Protein AF-A0A949Y742-F1 (afdb_monomer_lite)

Sequence (530 aa):
MAAKIVAFALAAVAVLLVIGFPLPTEPRQAFLSPGDSVVSEVVGSGTCEVSYDGFIWYATGPGSFAPLVIRTSRCSNGSRLASLLQPPIPAWARPHGPTHTLFVATSFQEIPSRAGMHRIAALAHAHGIPVTWMTGQPSTFDITGDLYAEYHRQFGDDLQTRPTNHNPFAIASPTPTHFALLAARTFDWFRPVVAIEGSGYARDISADMADGYRAFWGIAWNSHGLDNDYDEGTPWGAYCADKRSYRRPAPDRSCDLVGLEWTARDLTRSAISEHEEFYSTDPDDLQVAGFDAASGAAYVRALVDAYAAAGESSPVVMISQQEADQMERAPLWSSIPTSTALLDALYSQARTDGLHVVTLAQAAGAARAFADRPAAVAFPYIWSFAVPEAWAPWSYRGPYPATIDYHDAAAGMTFIAGRTTPVRVFPYARAARSSEFLTLPRLQRSEMPALTGASFAGGTLTLRFDSPVAVHYGVALWSDPAKVRWSSSRALITYAGRAGAVAAFDLPRGRSVLELRCTGCLGAALPLAL

Secondary structure (DSSP, 8-state):
-HHHHHHHHHHHHHHHTTS-----SSPPPPSSPTT-EEEEEEESSS-EEEESSSSSEEEE-SEEEEEEEESEEEE-TT-EEE--SSPPPPGGGS--S---PEEEEEEEESS--HHHHHHHHHHHHHTTPPEEEEES-TTHHHHHHHHHHHHHHHH--EEEE-SEE--TT-TT-PEE--HHHHHHHH-TT----EEE--TTS---HHHHHHTT--EEEEE-TT-SSBTTB--TTSPSS-EEEETTEEEEE-TT---SSEEEESS-B-HHHHHHHS--TTSBS-HHHHHHTT--HHHHHHHHHHHHHHHHHHHTTS--EEEEEEEHHHHHS--TT--HHHHHHHHHHHHHHHHHTT-EE--HHHHHHHHTTTTTS-EEEEE-PPP---S-TTT-TTT-SSPPPPEEEEE-SSEEEEEETT-SS-SEEEEGGG-SS--TT-PPPPPPTTTSPEEEEEEEETTEEEEEEEESS-EEEEEEE-S-TTT-EEE-SSSEEEEETTTEEEEEEEEPSEEEEEEEEEES--SSEEEP--

Structure (mmCIF, N/CA/C/O backbone):
data_AF-A0A949Y742-F1
#
_entry.id   AF-A0A949Y742-F1
#
loop_
_atom_site.group_PDB
_atom_site.id
_atom_site.type_symbol
_atom_site.label_atom_id
_atom_site.label_alt_id
_atom_site.label_comp_id
_atom_site.label_asym_id
_atom_site.label_entity_id
_atom_site.label_seq_id
_atom_site.pdbx_PDB_ins_code
_atom_site.Cartn_x
_atom_site.Cartn_y
_atom_site.Cartn_z
_atom_site.occupancy
_atom_site.B_iso_or_equiv
_atom_site.auth_seq_id
_atom_site.auth_comp_id
_atom_site.auth_asym_id
_atom_site.auth_atom_id
_atom_site.pdbx_PDB_model_num
ATOM 1 N N . MET A 1 1 ? 17.145 37.788 -23.226 1.00 47.97 1 MET A N 1
ATOM 2 C CA . MET A 1 1 ? 16.804 36.356 -23.397 1.00 47.97 1 MET A CA 1
ATOM 3 C C . MET A 1 1 ? 16.299 35.751 -22.088 1.00 47.97 1 MET A C 1
ATOM 5 O O . MET A 1 1 ? 15.167 35.297 -22.078 1.00 47.97 1 MET A O 1
ATOM 9 N N . ALA A 1 2 ? 17.034 35.875 -20.974 1.00 37.38 2 ALA A N 1
ATOM 10 C CA . ALA A 1 2 ? 16.621 35.386 -19.647 1.00 37.38 2 ALA A CA 1
ATOM 11 C C . ALA A 1 2 ? 15.222 35.856 -19.182 1.00 37.38 2 ALA A C 1
ATOM 13 O O . ALA A 1 2 ? 14.406 35.037 -18.781 1.00 37.38 2 ALA A O 1
ATOM 14 N N . ALA A 1 3 ? 14.880 37.141 -19.344 1.00 36.56 3 ALA A N 1
ATOM 15 C CA . ALA A 1 3 ? 13.556 37.654 -18.959 1.00 36.56 3 ALA A CA 1
ATOM 16 C C . ALA A 1 3 ? 12.387 37.068 -19.782 1.00 36.56 3 ALA A C 1
ATOM 18 O O . ALA A 1 3 ? 11.275 36.953 -19.278 1.00 36.56 3 ALA A O 1
ATOM 19 N N . LYS A 1 4 ? 12.632 36.660 -21.038 1.00 38.84 4 LYS A N 1
ATOM 20 C CA . LYS A 1 4 ? 11.610 36.016 -21.881 1.00 38.84 4 LYS A CA 1
ATOM 21 C C . LYS A 1 4 ? 11.412 34.543 -21.511 1.00 38.84 4 LYS A C 1
ATOM 23 O O . LYS A 1 4 ? 10.294 34.063 -21.614 1.00 38.84 4 LYS A O 1
ATOM 28 N N . ILE A 1 5 ? 12.464 33.867 -21.042 1.00 50.34 5 ILE A N 1
ATOM 29 C CA . ILE A 1 5 ? 12.404 32.480 -20.553 1.00 50.34 5 ILE A CA 1
ATOM 30 C C . ILE A 1 5 ? 11.633 32.420 -19.226 1.00 50.34 5 ILE A C 1
ATOM 32 O O . ILE A 1 5 ? 10.744 31.591 -19.081 1.00 50.34 5 ILE A O 1
ATOM 36 N N . VAL A 1 6 ? 11.884 33.360 -18.306 1.00 51.34 6 VAL A N 1
ATOM 37 C CA . VAL A 1 6 ? 11.143 33.456 -17.033 1.00 51.34 6 VAL A CA 1
ATOM 38 C C . VAL A 1 6 ? 9.660 33.771 -17.265 1.00 51.34 6 VAL A C 1
ATOM 40 O O . VAL A 1 6 ? 8.801 33.159 -16.641 1.00 51.34 6 VAL A O 1
ATOM 43 N N . ALA A 1 7 ? 9.338 34.667 -18.205 1.00 43.72 7 ALA A N 1
ATOM 44 C CA . ALA A 1 7 ? 7.949 34.975 -18.546 1.00 43.72 7 ALA A CA 1
ATOM 45 C C . ALA A 1 7 ? 7.215 33.791 -19.206 1.00 43.72 7 ALA A C 1
ATOM 47 O O . ALA A 1 7 ? 6.036 33.590 -18.934 1.00 43.72 7 ALA A O 1
ATOM 48 N N . PHE A 1 8 ? 7.899 32.990 -20.033 1.00 41.53 8 PHE A N 1
ATOM 49 C CA . PHE A 1 8 ? 7.313 31.788 -20.638 1.00 41.53 8 PHE A CA 1
ATOM 50 C C . PHE A 1 8 ? 7.106 30.666 -19.613 1.00 41.53 8 PHE A C 1
ATOM 52 O O . PHE A 1 8 ? 6.065 30.019 -19.634 1.00 41.53 8 PHE A O 1
ATOM 59 N N . ALA A 1 9 ? 8.047 30.480 -18.682 1.00 40.81 9 ALA A N 1
ATOM 60 C CA . ALA A 1 9 ? 7.908 29.520 -17.589 1.00 40.81 9 ALA A CA 1
ATOM 61 C C . ALA A 1 9 ? 6.753 29.900 -16.645 1.00 40.81 9 ALA A C 1
ATOM 63 O O . ALA A 1 9 ? 5.917 29.061 -16.329 1.00 40.81 9 ALA A O 1
ATOM 64 N N . LEU A 1 10 ? 6.633 31.180 -16.270 1.00 39.91 10 LEU A N 1
ATOM 65 C CA . LEU A 1 10 ? 5.519 31.667 -15.447 1.00 39.91 10 LEU A CA 1
ATOM 66 C C . LEU A 1 10 ? 4.168 31.578 -16.171 1.00 39.91 10 LEU A C 1
ATOM 68 O O . LEU A 1 10 ? 3.164 31.262 -15.540 1.00 39.91 10 LEU A O 1
ATOM 72 N N . ALA A 1 11 ? 4.130 31.813 -17.486 1.00 38.75 11 ALA A N 1
ATOM 73 C CA . ALA A 1 11 ? 2.915 31.651 -18.282 1.00 38.75 11 ALA A CA 1
ATOM 74 C C . ALA A 1 11 ? 2.517 30.174 -18.452 1.00 38.75 11 ALA A C 1
ATOM 76 O O . ALA A 1 11 ? 1.332 29.868 -18.390 1.00 38.75 11 ALA A O 1
ATOM 77 N N . ALA A 1 12 ? 3.474 29.254 -18.607 1.00 41.09 12 ALA A N 1
ATOM 78 C CA . ALA A 1 12 ? 3.202 27.816 -18.664 1.00 41.09 12 ALA A CA 1
ATOM 79 C C . ALA A 1 12 ? 2.657 27.286 -17.326 1.00 41.09 12 ALA A C 1
ATOM 81 O O . ALA A 1 12 ? 1.665 26.562 -17.315 1.00 41.09 12 ALA A O 1
ATOM 82 N N . VAL A 1 13 ? 3.227 27.733 -16.200 1.00 44.34 13 VAL A N 1
ATOM 83 C CA . VAL A 1 13 ? 2.722 27.420 -14.851 1.00 44.34 13 VAL A CA 1
ATOM 84 C C . VAL A 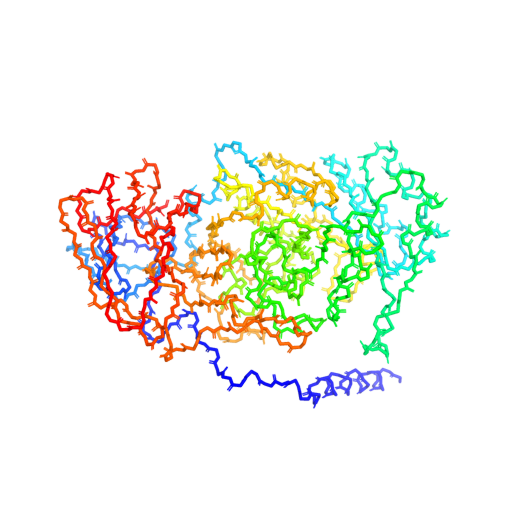1 13 ? 1.327 28.021 -14.624 1.00 44.34 13 VAL A C 1
ATOM 86 O O . VAL A 1 13 ? 0.450 27.359 -14.080 1.00 44.34 13 VAL A O 1
ATOM 89 N N . ALA A 1 14 ? 1.073 29.246 -15.097 1.00 40.94 14 ALA A N 1
ATOM 90 C CA . ALA A 1 14 ? -0.244 29.877 -14.989 1.00 40.94 14 ALA A CA 1
ATOM 91 C C . ALA A 1 14 ? -1.310 29.223 -15.888 1.00 40.94 14 ALA A C 1
ATOM 93 O O . ALA A 1 14 ? -2.474 29.176 -15.505 1.00 40.94 14 ALA A O 1
ATOM 94 N N . VAL A 1 15 ? -0.942 28.703 -17.064 1.00 40.81 15 VAL A N 1
ATOM 95 C CA . VAL A 1 15 ? -1.870 27.991 -17.962 1.00 40.81 15 VAL A CA 1
ATOM 96 C C . VAL A 1 15 ? -2.190 26.588 -17.435 1.00 40.81 15 VAL A C 1
ATOM 98 O O . VAL A 1 15 ? -3.345 26.175 -17.519 1.00 40.81 15 VAL A O 1
ATOM 101 N N . LEU A 1 16 ? -1.231 25.903 -16.800 1.00 43.00 16 LEU A N 1
ATOM 102 C CA . LEU A 1 16 ? -1.479 24.647 -16.076 1.00 43.00 16 LEU A CA 1
ATOM 103 C C . LEU A 1 16 ? -2.453 24.822 -14.896 1.00 43.00 16 LEU A C 1
ATOM 105 O O . LEU A 1 16 ? -3.214 23.911 -14.597 1.00 43.00 16 LEU A O 1
ATOM 109 N N . LEU A 1 17 ? -2.505 26.010 -14.283 1.00 42.47 17 LEU A N 1
ATOM 110 C CA . LEU A 1 17 ? -3.456 26.340 -13.211 1.00 42.47 17 LEU A CA 1
ATOM 111 C C . LEU A 1 17 ? -4.878 26.694 -13.702 1.00 42.47 17 LEU A C 1
ATOM 113 O O . LEU A 1 17 ? -5.794 26.757 -12.884 1.00 42.47 17 LEU A O 1
ATOM 117 N N . VAL A 1 18 ? -5.085 26.959 -15.001 1.00 39.28 18 VAL A N 1
ATOM 118 C CA . VAL A 1 18 ? -6.375 27.437 -15.560 1.00 39.28 18 VAL A CA 1
ATOM 119 C C . VAL A 1 18 ? -7.153 26.346 -16.306 1.00 39.28 18 VAL A C 1
ATOM 121 O O . VAL A 1 18 ? -8.355 26.502 -16.536 1.00 39.28 18 VAL A O 1
ATOM 124 N N . ILE A 1 19 ? -6.526 25.216 -16.644 1.00 45.50 19 ILE A N 1
ATOM 125 C CA . ILE A 1 19 ? -7.270 24.024 -17.066 1.00 45.50 19 ILE A CA 1
ATOM 126 C C . ILE A 1 19 ? -8.063 23.579 -15.840 1.00 45.50 19 ILE A C 1
ATOM 128 O O . ILE A 1 19 ? -7.495 23.089 -14.871 1.00 45.50 19 ILE A O 1
ATOM 132 N N . GLY A 1 20 ? -9.370 23.850 -15.849 1.00 44.53 20 GLY A N 1
ATOM 133 C CA . GLY A 1 20 ? -10.276 23.497 -14.767 1.00 44.53 20 GLY A CA 1
ATOM 134 C C . GLY A 1 20 ? -10.325 21.986 -14.621 1.00 44.53 20 GLY A C 1
ATOM 135 O O . GLY A 1 20 ? -11.189 21.340 -15.209 1.00 44.53 20 GLY A O 1
ATOM 136 N N . PHE A 1 21 ? -9.392 21.431 -13.850 1.00 51.06 21 PHE A N 1
ATOM 137 C CA . PHE A 1 21 ? -9.507 20.081 -13.339 1.00 51.06 21 PHE A CA 1
ATOM 138 C C . PHE A 1 21 ? -10.880 19.987 -12.675 1.00 51.06 21 PHE A C 1
ATOM 140 O O . PHE A 1 21 ? -11.257 20.917 -11.947 1.00 51.06 21 PHE A O 1
ATOM 147 N N . PRO A 1 22 ? -11.672 18.942 -12.967 1.00 51.16 22 PRO A N 1
ATOM 148 C CA . PRO A 1 22 ? -12.955 18.767 -12.318 1.00 51.16 22 PRO A CA 1
ATOM 149 C C . PRO A 1 22 ? -12.697 18.753 -10.814 1.00 51.16 22 PRO A C 1
ATOM 151 O O . PRO A 1 22 ? -12.120 17.806 -10.283 1.00 51.16 22 PRO A O 1
ATOM 154 N N . LEU A 1 23 ? -13.066 19.844 -10.138 1.00 52.75 23 LEU A N 1
ATOM 155 C CA . LEU A 1 23 ? -12.968 19.902 -8.691 1.00 52.75 23 LEU A CA 1
ATOM 156 C C . LEU A 1 23 ? -13.792 18.727 -8.164 1.00 52.75 23 LEU A C 1
ATOM 158 O O . LEU A 1 23 ? -14.931 18.556 -8.623 1.00 52.75 23 LEU A O 1
ATOM 162 N N . PRO A 1 24 ? -13.243 17.907 -7.251 1.00 56.56 24 PRO A N 1
ATOM 163 C CA . PRO A 1 24 ? -14.010 16.832 -6.654 1.00 56.56 24 PRO A CA 1
ATOM 164 C C . PRO A 1 24 ? -15.320 17.427 -6.142 1.00 56.56 24 PRO A C 1
ATOM 166 O O . PRO A 1 24 ? -15.333 18.429 -5.426 1.00 56.56 24 PRO A O 1
ATOM 169 N N . THR A 1 25 ? -16.439 16.849 -6.578 1.00 53.47 25 THR A N 1
ATOM 170 C CA . THR A 1 25 ? -17.774 17.421 -6.357 1.00 53.47 25 THR A CA 1
ATOM 171 C C . THR A 1 25 ? -18.152 17.493 -4.879 1.00 53.47 25 THR A C 1
ATOM 173 O O . THR A 1 25 ? -19.134 18.147 -4.537 1.00 53.47 25 THR A O 1
ATOM 176 N N . GLU A 1 26 ? -17.378 16.851 -3.998 1.00 61.78 26 GLU A N 1
ATOM 177 C CA . GLU A 1 26 ? -17.538 16.932 -2.553 1.00 61.78 26 GLU A CA 1
ATOM 178 C C . GLU A 1 26 ? -16.200 17.179 -1.835 1.00 61.78 26 GLU A C 1
ATOM 180 O O . GLU A 1 26 ? -15.187 16.560 -2.178 1.00 61.78 26 GLU A O 1
ATOM 185 N N . PRO A 1 27 ? -16.186 18.051 -0.806 1.00 68.19 27 PRO A N 1
ATOM 186 C CA . PRO A 1 27 ? -15.012 18.255 0.026 1.00 68.19 27 PRO A CA 1
ATOM 187 C C . PRO A 1 27 ? -14.640 16.950 0.729 1.00 68.19 27 PRO A C 1
ATOM 189 O O . PRO A 1 27 ? -15.479 16.277 1.338 1.00 68.19 27 PRO A O 1
ATOM 192 N N . ARG A 1 28 ? -13.359 16.591 0.656 1.00 72.12 28 ARG A N 1
ATOM 193 C CA . ARG A 1 28 ? -12.853 15.389 1.309 1.00 72.12 28 ARG A CA 1
ATOM 194 C C . ARG A 1 28 ? -12.996 15.495 2.818 1.00 72.12 28 ARG A C 1
ATOM 196 O O . ARG A 1 28 ? -12.802 16.551 3.420 1.00 72.12 28 ARG A O 1
ATOM 203 N N . GLN A 1 29 ? -13.362 14.377 3.436 1.00 73.94 29 GLN A N 1
ATOM 204 C CA . GLN A 1 29 ? -13.381 14.301 4.882 1.00 73.94 29 GLN A CA 1
ATOM 205 C C . GLN A 1 29 ? -11.937 14.277 5.376 1.00 73.94 29 GLN A C 1
ATOM 207 O O . GLN A 1 29 ? -11.192 13.361 5.043 1.00 73.94 29 GLN A O 1
ATOM 212 N N . ALA A 1 30 ? -11.568 15.267 6.188 1.00 78.56 30 ALA A N 1
ATOM 213 C CA . ALA A 1 30 ? -10.261 15.293 6.823 1.00 78.56 30 ALA A CA 1
ATOM 214 C C . ALA A 1 30 ? -10.021 13.994 7.609 1.00 78.56 30 ALA A C 1
ATOM 216 O O . ALA A 1 30 ? -10.894 13.534 8.359 1.00 78.56 30 ALA A O 1
ATOM 217 N N . PHE A 1 31 ? -8.821 13.428 7.461 1.00 81.50 31 PHE A N 1
ATOM 218 C CA . PHE A 1 31 ? -8.416 12.220 8.181 1.00 81.50 31 PHE A CA 1
ATOM 219 C C . PHE A 1 31 ? -8.577 12.395 9.692 1.00 81.50 31 PHE A C 1
ATOM 221 O O . PHE A 1 31 ? -9.139 11.525 10.362 1.00 81.50 31 PHE A O 1
ATOM 228 N N . LEU A 1 32 ? -8.189 13.560 10.218 1.00 83.50 32 LEU A N 1
ATOM 229 C CA . LEU A 1 32 ? -8.452 13.993 11.589 1.00 83.50 32 LEU A CA 1
ATOM 230 C C . LEU A 1 32 ? -9.631 14.969 11.612 1.00 83.50 32 LEU A C 1
ATOM 232 O O . LEU A 1 32 ? -9.673 15.941 10.864 1.00 83.50 32 LEU A O 1
ATOM 236 N N . SER A 1 33 ? -10.607 14.705 12.477 1.00 85.31 33 SER A N 1
ATOM 237 C CA . SER A 1 33 ? -11.745 15.603 12.674 1.00 85.31 33 SER A CA 1
ATOM 238 C C . SER A 1 33 ? -11.413 16.695 13.697 1.00 85.31 33 SER A C 1
ATOM 240 O O . SER A 1 33 ? -10.607 16.458 14.599 1.00 85.31 33 SER A O 1
ATOM 242 N N . PRO A 1 34 ? -12.076 17.866 13.644 1.00 85.00 34 PRO A N 1
ATOM 243 C CA . PRO A 1 34 ? -11.988 18.850 14.718 1.00 85.00 34 PRO A CA 1
ATOM 244 C C . PRO A 1 34 ? -12.286 18.217 16.087 1.00 85.00 34 PRO A C 1
ATOM 246 O O . PRO A 1 34 ? -13.297 17.532 16.248 1.00 85.00 34 PRO A O 1
ATOM 249 N N . GLY A 1 35 ? -11.403 18.449 17.062 1.00 86.38 35 GLY A N 1
ATOM 250 C CA . GLY A 1 35 ? -11.495 17.888 18.417 1.00 86.38 35 GLY A CA 1
ATOM 251 C C . GLY A 1 35 ? -10.782 16.546 18.616 1.00 86.38 35 GLY A C 1
ATOM 252 O O . GLY A 1 35 ? -10.672 16.085 19.751 1.00 86.38 35 GLY A O 1
ATOM 253 N N . ASP A 1 36 ? -10.263 15.934 17.554 1.00 90.94 36 ASP A N 1
ATOM 254 C CA . ASP A 1 36 ? -9.405 14.763 17.683 1.00 90.94 36 ASP A CA 1
ATOM 255 C C . ASP A 1 36 ? -8.065 15.146 18.332 1.00 90.94 36 ASP A C 1
ATOM 257 O O . ASP A 1 36 ? -7.472 16.176 18.012 1.00 90.94 36 ASP A O 1
ATOM 261 N N . SER A 1 37 ? -7.581 14.307 19.248 1.00 92.38 37 SER A N 1
ATOM 262 C CA . SER A 1 37 ? -6.270 14.464 19.885 1.00 92.38 37 SER A CA 1
ATOM 263 C C . SER A 1 37 ? -5.368 13.300 19.506 1.00 92.38 37 SER A C 1
ATOM 265 O O . SER A 1 37 ? -5.791 12.148 19.600 1.00 92.38 37 SER A O 1
ATOM 267 N N . VAL A 1 38 ? -4.126 13.591 19.113 1.00 93.19 38 VAL A N 1
ATOM 268 C CA . VAL A 1 38 ? -3.107 12.562 18.877 1.00 93.19 38 VAL A CA 1
ATOM 269 C C . VAL A 1 38 ? -2.192 12.462 20.091 1.00 93.19 38 VAL A C 1
ATOM 271 O O . VAL A 1 38 ? -1.514 13.428 20.447 1.00 93.19 38 VAL A O 1
ATOM 274 N N . VAL A 1 39 ? -2.176 11.292 20.725 1.00 94.38 39 VAL A N 1
ATOM 275 C CA . VAL A 1 39 ? -1.376 11.005 21.925 1.00 94.38 39 VAL A CA 1
ATOM 276 C C . VAL A 1 39 ? -0.378 9.891 21.644 1.00 94.38 39 VAL A C 1
ATOM 278 O O . VAL A 1 39 ? -0.650 9.003 20.842 1.00 94.38 39 VAL A O 1
ATOM 281 N N . SER A 1 40 ? 0.775 9.937 22.303 1.00 94.94 40 SER A N 1
ATOM 282 C CA . SER A 1 40 ? 1.867 8.974 22.100 1.00 94.94 40 SER A CA 1
ATOM 283 C C . SER A 1 40 ? 2.712 8.757 23.360 1.00 94.94 40 SER A C 1
ATOM 285 O O . SER A 1 40 ? 3.826 8.241 23.288 1.00 94.94 40 SER A O 1
ATOM 287 N N . GLU A 1 41 ? 2.239 9.228 24.514 1.00 96.44 41 GLU A N 1
ATOM 288 C CA . GLU A 1 41 ? 2.920 9.063 25.794 1.00 96.44 41 GLU A CA 1
ATOM 289 C C . GLU A 1 41 ? 1.928 9.100 26.963 1.00 96.44 41 GLU A C 1
ATOM 291 O O . GLU A 1 41 ? 0.997 9.912 26.979 1.00 96.44 41 GLU A O 1
ATOM 296 N N . VAL A 1 42 ? 2.154 8.238 27.960 1.00 97.06 42 VAL A N 1
ATOM 297 C CA . VAL A 1 42 ? 1.583 8.368 29.304 1.00 97.06 42 VAL A CA 1
ATOM 298 C C . VAL A 1 42 ? 2.661 8.918 30.238 1.00 97.06 42 VAL A C 1
ATOM 300 O O . VAL A 1 42 ? 3.613 8.221 30.593 1.00 97.06 42 VAL A O 1
ATOM 303 N N . VAL A 1 43 ? 2.485 10.165 30.673 1.00 97.00 43 VAL A N 1
ATOM 304 C CA . VAL A 1 43 ? 3.339 10.826 31.666 1.00 97.00 43 VAL A CA 1
ATOM 305 C C . VAL A 1 43 ? 2.811 10.497 33.060 1.00 97.00 43 VAL A C 1
ATOM 307 O O . VAL A 1 43 ? 1.696 10.894 33.399 1.00 97.00 43 VAL A O 1
ATOM 310 N N . GLY A 1 44 ? 3.610 9.801 33.871 1.00 95.94 44 GLY A N 1
ATOM 311 C CA . GLY A 1 44 ? 3.252 9.349 35.222 1.00 95.94 44 GLY A CA 1
ATOM 312 C C . GLY A 1 44 ? 3.608 7.877 35.447 1.00 95.94 44 GLY A C 1
ATOM 313 O O . GLY A 1 44 ? 4.303 7.276 34.635 1.00 95.94 44 GLY A O 1
ATOM 314 N N . SER A 1 45 ? 3.152 7.291 36.557 1.00 95.12 45 SER A N 1
ATOM 315 C CA . SER A 1 45 ? 3.386 5.873 36.896 1.00 95.12 45 SER A CA 1
ATOM 316 C C . SER A 1 45 ? 2.155 4.976 36.727 1.00 95.12 45 SER A C 1
ATOM 318 O O . SER A 1 45 ? 2.256 3.761 36.886 1.00 95.12 45 SER A O 1
ATOM 320 N N . GLY A 1 46 ? 0.990 5.555 36.431 1.00 95.25 46 GLY A N 1
ATOM 321 C CA . GLY A 1 46 ? -0.262 4.830 36.257 1.00 95.25 46 GLY A CA 1
ATOM 322 C C . GLY A 1 46 ? -0.576 4.507 34.798 1.00 95.25 46 GLY A C 1
ATOM 323 O O . GLY A 1 46 ? 0.090 4.954 33.869 1.00 95.25 46 GLY A O 1
ATOM 324 N N . THR A 1 47 ? -1.628 3.720 34.602 1.00 95.38 47 THR A N 1
ATOM 325 C CA . THR A 1 47 ? -2.189 3.403 33.286 1.00 95.38 47 THR A CA 1
ATOM 326 C C . THR A 1 47 ? -3.227 4.439 32.863 1.00 95.38 47 THR A C 1
ATOM 328 O O . THR A 1 47 ? -3.887 5.061 33.704 1.00 95.38 47 THR A O 1
ATOM 331 N N . CYS A 1 48 ? -3.419 4.569 31.554 1.00 96.88 48 CYS A N 1
ATOM 332 C CA . CYS A 1 48 ? -4.575 5.234 30.969 1.00 96.88 48 CYS A CA 1
ATOM 333 C C . CYS A 1 48 ? -5.378 4.239 30.126 1.00 96.88 48 CYS A C 1
ATOM 335 O O . CYS A 1 48 ? -4.823 3.317 29.535 1.00 96.88 48 CYS A O 1
ATOM 337 N N . GLU A 1 49 ? -6.686 4.439 30.057 1.00 96.62 49 GLU A N 1
ATOM 338 C CA . GLU A 1 49 ? -7.553 3.853 29.044 1.00 96.62 49 GLU A CA 1
ATOM 339 C C . GLU A 1 49 ? -7.919 4.949 28.048 1.00 96.62 49 GLU A C 1
ATOM 341 O O . GLU A 1 49 ? -8.271 6.063 28.448 1.00 96.62 49 GLU A O 1
ATOM 346 N N . VAL A 1 50 ? -7.846 4.649 26.757 1.00 96.50 50 VAL A N 1
ATOM 347 C CA . VAL A 1 50 ? -8.158 5.601 25.690 1.00 96.50 50 VAL A CA 1
ATOM 348 C C . VAL A 1 50 ? -9.212 5.050 24.748 1.00 96.50 50 VAL A C 1
ATOM 350 O O . VAL A 1 50 ? -9.264 3.848 24.495 1.00 96.50 50 VAL A O 1
ATOM 353 N N . SER A 1 51 ? -10.052 5.935 24.221 1.00 96.12 51 SER A N 1
ATOM 354 C CA . SER A 1 51 ? -11.054 5.578 23.224 1.00 96.12 51 SER A CA 1
ATOM 355 C C . SER A 1 51 ? -11.330 6.737 22.273 1.00 96.12 51 SER A C 1
ATOM 357 O O . SER A 1 51 ? -11.422 7.906 22.677 1.00 96.12 51 SER A O 1
ATOM 359 N N . TYR A 1 52 ? -11.487 6.410 20.993 1.00 95.50 52 TYR A N 1
ATOM 360 C CA . TYR A 1 52 ? -11.963 7.356 19.992 1.00 95.50 52 TYR A CA 1
ATOM 361 C C . TYR A 1 52 ? -13.491 7.437 19.948 1.00 95.50 52 TYR A C 1
ATOM 363 O O . TYR A 1 52 ? -14.060 8.524 19.910 1.00 95.50 52 TYR A O 1
ATOM 371 N N . ASP A 1 53 ? -14.159 6.287 19.944 1.00 92.56 53 ASP A N 1
ATOM 372 C CA . ASP A 1 53 ? -15.610 6.180 19.762 1.00 92.56 53 ASP A CA 1
ATOM 373 C C . ASP A 1 53 ? -16.397 6.157 21.084 1.00 92.56 53 ASP A C 1
ATOM 375 O O . ASP A 1 53 ? -17.618 6.288 21.074 1.00 92.56 53 ASP A O 1
ATOM 379 N N . GLY A 1 54 ? -15.710 6.035 22.224 1.00 94.56 54 GLY A N 1
ATOM 380 C CA . GLY A 1 54 ? -16.305 5.916 23.557 1.00 94.56 54 GLY A CA 1
ATOM 381 C C . GLY A 1 54 ? -16.812 4.508 23.891 1.00 94.56 54 GLY A C 1
ATOM 382 O O . GLY A 1 54 ? -17.270 4.274 25.013 1.00 94.56 54 GLY A O 1
ATOM 383 N N . PHE A 1 55 ? -16.713 3.562 22.956 1.00 93.31 55 PHE A N 1
ATOM 384 C CA . PHE A 1 55 ? -17.226 2.201 23.070 1.00 93.31 55 PHE A CA 1
ATOM 385 C C . PHE A 1 55 ? -16.106 1.168 23.206 1.00 93.31 55 PHE A C 1
ATOM 387 O O . PHE A 1 55 ? -16.181 0.308 24.082 1.00 93.31 55 PHE A O 1
ATOM 394 N N . ILE A 1 56 ? -15.071 1.259 22.370 1.00 93.94 56 ILE A N 1
ATOM 395 C CA . ILE A 1 56 ? -13.891 0.394 22.411 1.00 93.94 56 ILE A CA 1
ATOM 396 C C . ILE A 1 56 ? -12.756 1.138 23.092 1.00 93.94 56 ILE A C 1
ATOM 398 O O . ILE A 1 56 ? -12.377 2.234 22.677 1.00 93.94 56 ILE A O 1
ATOM 402 N N . TRP A 1 57 ? -12.228 0.537 24.152 1.00 95.69 57 TRP A N 1
ATOM 403 C CA . TRP A 1 57 ? -11.191 1.125 24.987 1.00 95.69 57 TRP A CA 1
ATOM 404 C C . TRP A 1 57 ? -9.895 0.337 24.844 1.00 95.69 57 TRP A C 1
ATOM 406 O O . TRP A 1 57 ? -9.918 -0.891 24.764 1.00 95.69 57 TRP A O 1
ATOM 416 N N . TYR A 1 58 ? -8.769 1.042 24.845 1.00 95.12 58 TYR A N 1
ATOM 417 C CA . TYR A 1 58 ? -7.430 0.463 24.810 1.00 95.12 58 TYR A CA 1
ATOM 418 C C . TYR A 1 58 ? -6.659 0.881 26.056 1.00 95.12 58 TYR A C 1
ATOM 420 O O . TYR A 1 58 ? -6.659 2.058 26.415 1.00 95.12 58 TYR A O 1
ATOM 428 N N . ALA A 1 59 ? -6.003 -0.073 26.713 1.00 94.12 59 ALA A N 1
ATOM 429 C CA . ALA A 1 59 ? -5.149 0.211 27.860 1.00 94.12 59 ALA A CA 1
ATOM 430 C C . ALA A 1 59 ? -3.727 0.575 27.400 1.00 94.12 59 ALA A C 1
ATOM 432 O O . ALA A 1 59 ? -3.108 -0.163 26.632 1.00 94.12 59 ALA A O 1
ATOM 433 N N . THR A 1 60 ? -3.196 1.684 27.915 1.00 94.06 60 THR A N 1
ATOM 434 C CA . THR A 1 60 ? -1.826 2.162 27.684 1.00 94.06 60 THR A CA 1
ATOM 435 C C . THR A 1 60 ? -1.100 2.328 29.019 1.00 94.06 60 THR A C 1
ATOM 437 O O . THR A 1 60 ? -1.617 2.970 29.940 1.00 94.06 60 THR A O 1
ATOM 440 N N . GLY A 1 61 ? 0.090 1.737 29.141 1.00 93.44 61 GLY A N 1
ATOM 441 C CA . GLY A 1 61 ? 0.945 1.870 30.325 1.00 93.44 61 GLY A CA 1
ATOM 442 C C . GLY A 1 61 ? 1.818 3.132 30.305 1.00 93.44 61 GLY A C 1
ATOM 443 O O . GLY A 1 61 ? 1.815 3.847 29.305 1.00 93.44 61 GLY A O 1
ATOM 444 N N . PRO A 1 62 ? 2.571 3.396 31.391 1.00 95.38 62 PRO A N 1
ATOM 445 C CA . PRO A 1 62 ? 3.579 4.454 31.442 1.00 95.38 62 PRO A CA 1
ATOM 446 C C . PRO A 1 62 ? 4.579 4.390 30.283 1.00 95.38 62 PRO A C 1
ATOM 448 O O . PRO A 1 62 ? 4.996 3.300 29.888 1.00 95.38 62 PRO A O 1
ATOM 451 N N . GLY A 1 63 ? 5.029 5.556 29.817 1.00 95.50 63 GLY A N 1
ATOM 452 C CA . GLY A 1 63 ? 6.045 5.676 28.771 1.00 95.50 63 GLY A CA 1
ATOM 453 C C . GLY A 1 63 ? 5.476 6.032 27.400 1.00 95.50 63 GLY A C 1
ATOM 454 O O . GLY A 1 63 ? 4.312 6.417 27.265 1.00 95.50 63 GLY A O 1
ATOM 455 N N . SER A 1 64 ? 6.335 5.956 26.385 1.00 94.50 64 SER A N 1
ATOM 456 C CA . SER A 1 64 ? 6.011 6.316 25.008 1.00 94.50 64 SER A CA 1
ATOM 457 C C . SER A 1 64 ? 5.452 5.132 24.220 1.00 94.50 64 SER A C 1
ATOM 459 O O . SER A 1 64 ? 5.790 3.976 24.469 1.00 94.50 64 SER A O 1
ATOM 461 N N . PHE A 1 65 ? 4.584 5.431 23.259 1.00 93.88 65 PHE A N 1
ATOM 462 C CA . PHE A 1 65 ? 3.948 4.448 22.387 1.00 93.88 65 PHE A CA 1
ATOM 463 C C . PHE A 1 65 ? 3.667 5.050 21.005 1.00 93.88 65 PHE A C 1
ATOM 465 O O . PHE A 1 65 ? 3.784 6.263 20.812 1.00 93.88 65 PHE A O 1
ATOM 472 N N . ALA A 1 66 ? 3.321 4.204 20.031 1.00 92.06 66 ALA A N 1
ATOM 473 C CA . ALA A 1 66 ? 2.965 4.665 18.692 1.00 92.06 66 ALA A CA 1
ATOM 474 C C . ALA A 1 66 ? 1.740 5.602 18.730 1.00 92.06 66 ALA A C 1
ATOM 476 O O . ALA A 1 66 ? 0.840 5.387 19.538 1.00 92.06 66 ALA A O 1
ATOM 477 N N . PRO A 1 67 ? 1.653 6.632 17.876 1.00 94.19 67 PRO A N 1
ATOM 478 C CA . PRO A 1 67 ? 0.597 7.634 17.996 1.00 94.19 67 PRO A CA 1
ATOM 479 C C . PRO A 1 67 ? -0.805 7.047 17.823 1.00 94.19 67 PRO A C 1
ATOM 481 O O . PRO A 1 67 ? -1.036 6.201 16.959 1.00 94.19 67 PRO A O 1
ATOM 484 N N . LEU A 1 68 ? -1.756 7.541 18.614 1.00 94.69 68 LEU A N 1
ATOM 485 C CA . LEU A 1 68 ? -3.165 7.148 18.571 1.00 94.69 68 LEU A CA 1
ATOM 486 C C . LEU A 1 68 ? -4.057 8.375 18.478 1.00 94.69 68 LEU A C 1
ATOM 488 O O . LEU A 1 68 ? -3.852 9.342 19.215 1.00 94.69 68 LEU A O 1
ATOM 492 N N . VAL A 1 69 ? -5.104 8.302 17.657 1.00 94.25 69 VAL A N 1
ATOM 493 C CA . VAL A 1 69 ? -6.197 9.278 17.720 1.00 94.25 69 VAL A CA 1
ATOM 494 C C . VAL A 1 69 ? -7.168 8.892 18.816 1.00 94.25 69 VAL A C 1
ATOM 496 O O . VAL A 1 69 ? -7.683 7.775 18.844 1.00 94.25 69 VAL A O 1
ATOM 499 N N . ILE A 1 70 ? -7.481 9.845 19.684 1.00 95.81 70 ILE A N 1
ATOM 500 C CA . ILE A 1 70 ? -8.419 9.660 20.784 1.00 95.81 70 ILE A CA 1
ATOM 501 C C . ILE A 1 70 ? -9.395 10.835 20.865 1.00 95.81 70 ILE A C 1
ATOM 503 O O . ILE A 1 70 ? -9.117 11.936 20.385 1.00 95.81 70 ILE A O 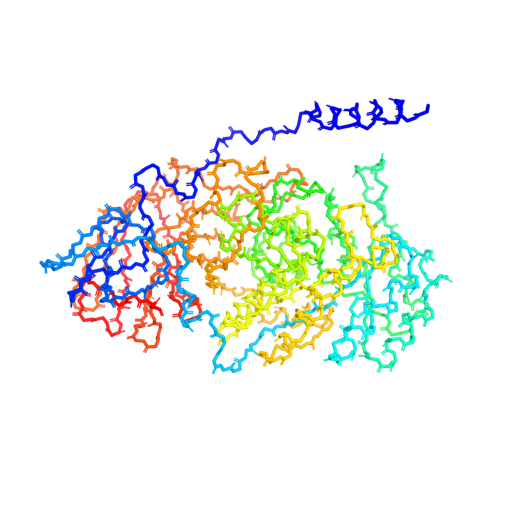1
ATOM 507 N N . ARG A 1 71 ? -10.534 10.601 21.519 1.00 96.00 71 ARG A N 1
ATOM 508 C CA . ARG A 1 71 ? -11.490 11.652 21.918 1.00 96.00 71 ARG A CA 1
ATOM 509 C C . ARG A 1 71 ? -11.796 11.634 23.404 1.00 96.00 71 ARG A C 1
ATOM 511 O O . ARG A 1 71 ? -12.215 12.638 23.968 1.00 96.00 71 ARG A O 1
ATOM 518 N N . THR A 1 72 ? -11.603 10.483 24.036 1.00 96.25 72 THR A N 1
ATOM 519 C CA . THR A 1 72 ? -11.867 10.276 25.453 1.00 96.25 72 THR A CA 1
ATOM 520 C C . THR A 1 72 ? -10.735 9.474 26.073 1.00 96.25 72 THR A C 1
ATOM 522 O O . THR A 1 72 ? -10.114 8.630 25.422 1.00 96.25 72 THR A O 1
ATOM 525 N N . SER A 1 73 ? -10.451 9.755 27.338 1.00 96.94 73 SER A N 1
ATOM 526 C CA . SER A 1 73 ? -9.440 9.043 28.106 1.00 96.94 73 SER A CA 1
ATOM 527 C C . SER A 1 73 ? -9.820 8.965 29.579 1.00 96.94 73 SER A C 1
ATOM 529 O O . SER A 1 73 ? -10.617 9.760 30.083 1.00 96.94 73 SER A O 1
ATOM 531 N N . ARG A 1 74 ? -9.253 7.977 30.270 1.00 97.44 74 ARG A N 1
ATOM 532 C CA . ARG A 1 74 ? -9.347 7.788 31.718 1.00 97.44 74 ARG A CA 1
ATOM 533 C C . ARG A 1 74 ? -7.966 7.426 32.226 1.00 97.44 74 ARG A C 1
ATOM 535 O O . ARG A 1 74 ? -7.466 6.358 31.904 1.00 97.44 74 ARG A O 1
ATOM 542 N N . CYS A 1 75 ? -7.343 8.305 32.994 1.00 97.56 75 CYS A N 1
ATOM 543 C CA . CYS A 1 75 ? -6.020 8.058 33.553 1.00 97.56 75 CYS A CA 1
ATOM 544 C C . CYS A 1 75 ? -6.105 7.898 35.067 1.00 97.56 75 CYS A C 1
ATOM 546 O O . CYS A 1 75 ? -6.885 8.583 35.731 1.00 97.56 75 CYS A O 1
ATOM 548 N N . SER A 1 76 ? -5.274 7.012 35.610 1.00 96.94 76 SER A N 1
ATOM 549 C CA . SER A 1 76 ? -5.052 6.916 37.053 1.00 96.94 76 SER A CA 1
ATOM 550 C C . SER A 1 76 ? -4.521 8.237 37.622 1.00 96.94 76 SER A C 1
ATOM 552 O O . SER A 1 76 ? -3.851 9.004 36.925 1.00 96.94 76 SER A O 1
ATOM 554 N N . ASN A 1 77 ? -4.782 8.497 38.908 1.00 96.25 77 ASN A N 1
ATOM 555 C CA . ASN A 1 77 ? -4.339 9.722 39.581 1.00 96.25 77 ASN A CA 1
ATOM 556 C C . ASN A 1 77 ? -2.832 9.968 39.386 1.00 96.25 77 ASN A C 1
ATOM 558 O O . ASN A 1 77 ? -2.014 9.075 39.599 1.00 96.25 77 ASN A O 1
ATOM 562 N N . GLY A 1 78 ? -2.476 11.191 38.984 1.00 95.25 78 GLY A N 1
ATOM 563 C CA . GLY A 1 78 ? -1.090 11.590 38.713 1.00 95.25 78 GLY A CA 1
ATOM 564 C C . GLY A 1 78 ? -0.555 11.185 37.336 1.00 95.25 78 GLY A C 1
ATOM 565 O O . GLY A 1 78 ? 0.594 11.497 37.036 1.00 95.25 78 GLY A O 1
ATOM 566 N N . SER A 1 79 ? -1.363 10.527 36.498 1.00 97.62 79 SER A N 1
ATOM 567 C CA . SER A 1 79 ? -1.009 10.202 35.112 1.00 97.62 79 SER A CA 1
ATOM 568 C C . SER A 1 79 ? -1.779 11.076 34.127 1.00 97.62 79 SER A C 1
ATOM 570 O O . SER A 1 79 ? -2.938 11.421 34.360 1.00 97.62 79 SER A O 1
ATOM 572 N N . ARG A 1 80 ? -1.141 11.438 33.015 1.00 97.44 80 ARG A N 1
ATOM 573 C CA . ARG A 1 80 ? -1.763 12.198 31.925 1.00 97.44 80 ARG A CA 1
ATOM 574 C C . ARG A 1 80 ? -1.225 11.749 30.577 1.00 97.44 80 ARG A C 1
ATOM 576 O O . ARG A 1 80 ? -0.108 11.251 30.487 1.00 97.44 80 ARG A O 1
ATOM 583 N N . LEU A 1 81 ? -2.002 11.991 29.531 1.00 97.19 81 LEU A N 1
ATOM 584 C CA . LEU A 1 81 ? -1.560 11.766 28.161 1.00 97.19 81 LEU A CA 1
ATOM 585 C C . LEU A 1 81 ? -0.784 12.975 27.635 1.00 97.19 81 LEU A C 1
ATOM 587 O O . LEU A 1 81 ? -1.091 14.121 27.980 1.00 97.19 81 LEU A O 1
ATOM 591 N N . ALA A 1 82 ? 0.205 12.706 26.792 1.00 96.25 82 ALA A N 1
ATOM 592 C CA . ALA A 1 82 ? 0.965 13.705 26.059 1.00 96.25 82 ALA A CA 1
ATOM 593 C C . ALA A 1 82 ? 1.189 13.261 24.604 1.00 96.25 82 ALA A C 1
ATOM 595 O O . ALA A 1 82 ? 0.939 12.112 24.231 1.00 96.25 82 ALA A O 1
ATOM 596 N N . SER A 1 83 ? 1.628 14.209 23.780 1.00 92.81 83 SER A N 1
ATOM 597 C CA . SER A 1 83 ? 2.034 13.982 22.396 1.00 92.81 83 SER A CA 1
ATOM 598 C C . SER A 1 83 ? 3.527 14.263 22.289 1.00 92.81 83 SER A C 1
ATOM 600 O O . SER A 1 83 ? 3.993 15.314 22.734 1.00 92.81 83 SER A O 1
ATOM 602 N N . LEU A 1 84 ? 4.271 13.315 21.734 1.00 91.44 84 LEU A N 1
ATOM 603 C CA . LEU A 1 84 ? 5.692 13.456 21.454 1.00 91.44 84 LEU A CA 1
ATOM 604 C C . LEU A 1 84 ? 5.861 13.961 20.034 1.00 91.44 84 LEU A C 1
ATOM 606 O O . LEU A 1 84 ? 5.175 13.501 19.130 1.00 91.44 84 LEU A O 1
ATOM 610 N N . LEU A 1 85 ? 6.833 14.847 19.821 1.00 86.19 85 LEU A N 1
ATOM 611 C CA . LEU A 1 85 ? 7.188 15.239 18.463 1.00 86.19 85 LEU A CA 1
ATOM 612 C C . LEU A 1 85 ? 7.661 14.011 17.676 1.00 86.19 85 LEU A C 1
ATOM 614 O O . LEU A 1 85 ? 7.159 13.775 16.595 1.00 86.19 85 LEU A O 1
ATOM 618 N N . GLN A 1 86 ? 8.553 13.203 18.255 1.00 88.19 86 GLN A N 1
ATOM 619 C CA . GLN A 1 86 ? 9.116 11.996 17.642 1.00 88.19 86 GLN A CA 1
ATOM 620 C C . GLN A 1 86 ? 8.728 10.754 18.457 1.00 88.19 86 GLN A C 1
ATOM 622 O O . GLN A 1 86 ? 9.487 10.320 19.326 1.00 88.19 86 GLN A O 1
ATOM 627 N N . PRO A 1 87 ? 7.523 10.208 18.246 1.00 91.06 87 PRO A N 1
ATOM 628 C CA . PRO A 1 87 ? 7.095 8.977 18.897 1.00 91.06 87 PRO A CA 1
ATOM 629 C C . PRO A 1 87 ? 7.973 7.798 18.441 1.00 91.06 87 PRO A C 1
ATOM 631 O O . PRO A 1 87 ? 8.519 7.822 17.333 1.00 91.06 87 PRO A O 1
ATOM 634 N N . PRO A 1 88 ? 8.103 6.742 19.257 1.00 91.44 88 PRO A N 1
ATOM 635 C CA . PRO A 1 88 ? 8.785 5.531 18.826 1.00 91.44 88 PRO A CA 1
ATOM 636 C C . PRO A 1 88 ? 8.024 4.852 17.678 1.00 91.44 88 PRO A C 1
ATOM 638 O O . PRO A 1 88 ? 6.792 4.804 17.675 1.00 91.44 88 PRO A O 1
ATOM 641 N N . ILE A 1 89 ? 8.767 4.268 16.732 1.00 91.12 89 ILE A N 1
ATOM 642 C CA . ILE A 1 89 ? 8.205 3.305 15.776 1.00 91.12 89 ILE A CA 1
ATOM 643 C C . ILE A 1 89 ? 7.810 2.051 16.571 1.00 91.12 89 ILE A C 1
ATOM 645 O O . ILE A 1 89 ? 8.662 1.525 17.299 1.00 91.12 89 ILE A O 1
ATOM 649 N N . PRO A 1 90 ? 6.563 1.565 16.453 1.00 92.88 90 PRO A N 1
ATOM 650 C CA . PRO A 1 90 ? 6.105 0.409 17.211 1.00 92.88 90 PRO A CA 1
ATOM 651 C C . PRO A 1 90 ? 6.910 -0.848 16.879 1.00 92.88 90 PRO A C 1
ATOM 653 O O . PRO A 1 90 ? 7.353 -1.049 15.745 1.00 92.88 90 PRO A O 1
ATOM 656 N N . ALA A 1 91 ? 7.053 -1.744 17.856 1.00 93.94 91 ALA A N 1
ATOM 657 C CA . ALA A 1 91 ? 7.844 -2.965 17.687 1.00 93.94 91 ALA A CA 1
ATOM 658 C C . ALA A 1 91 ? 7.251 -3.919 16.634 1.00 93.94 91 ALA A C 1
ATOM 660 O O . ALA A 1 91 ? 7.975 -4.711 16.028 1.00 93.94 91 ALA A O 1
ATOM 661 N N . TRP A 1 92 ? 5.939 -3.847 16.393 1.00 94.75 92 TRP A N 1
ATOM 662 C CA . TRP A 1 92 ? 5.282 -4.635 15.351 1.00 94.75 92 TRP A CA 1
ATOM 663 C C . TRP A 1 92 ? 5.656 -4.211 13.927 1.00 94.75 92 TRP A C 1
ATOM 665 O O . TRP A 1 92 ? 5.493 -5.015 13.016 1.00 94.75 92 TRP A O 1
ATOM 675 N N . ALA A 1 93 ? 6.153 -2.987 13.732 1.00 95.12 93 ALA A N 1
ATOM 676 C CA . ALA A 1 93 ? 6.510 -2.462 12.415 1.00 95.12 93 ALA A CA 1
ATOM 677 C C . ALA A 1 93 ? 7.960 -2.747 12.010 1.00 95.12 93 ALA A C 1
ATOM 679 O O . ALA A 1 93 ? 8.373 -2.388 10.915 1.00 95.12 93 ALA A O 1
ATOM 680 N N . ARG A 1 94 ? 8.738 -3.371 12.899 1.00 95.44 94 ARG A N 1
ATOM 681 C CA . ARG A 1 94 ? 10.076 -3.866 12.582 1.00 95.44 94 ARG A CA 1
ATOM 682 C C . ARG A 1 94 ? 9.979 -5.348 12.228 1.00 95.44 94 ARG A C 1
ATOM 684 O O . ARG A 1 94 ? 9.310 -6.082 12.968 1.00 95.44 94 ARG A O 1
ATOM 691 N N . PRO A 1 95 ? 10.630 -5.813 11.155 1.00 95.81 95 PRO A N 1
ATOM 692 C CA . PRO A 1 95 ? 10.702 -7.236 10.881 1.00 95.81 95 PRO A CA 1
ATOM 693 C C . PRO A 1 95 ? 11.480 -7.933 12.006 1.00 95.81 95 PRO A C 1
ATOM 695 O O . PRO A 1 95 ? 12.424 -7.394 12.584 1.00 95.81 95 PRO A O 1
ATOM 698 N N . HIS A 1 96 ? 11.037 -9.129 12.365 1.00 94.75 96 HIS A N 1
ATOM 699 C CA . HIS A 1 96 ? 11.606 -9.968 13.422 1.00 94.75 96 HIS A CA 1
ATOM 700 C C . HIS A 1 96 ? 11.703 -11.446 13.012 1.00 94.75 96 HIS A C 1
ATOM 702 O O . HIS A 1 96 ? 12.158 -12.278 13.800 1.00 94.75 96 HIS A O 1
ATOM 708 N N . GLY A 1 97 ? 11.284 -11.783 11.792 1.00 93.75 97 GLY A N 1
ATOM 709 C CA . GLY A 1 97 ? 11.343 -13.121 11.231 1.00 93.75 97 GLY A CA 1
ATOM 710 C C . GLY A 1 97 ? 11.324 -13.117 9.701 1.00 93.75 97 GLY A C 1
ATOM 711 O O . GLY A 1 97 ? 11.467 -12.068 9.075 1.00 93.75 97 GLY A O 1
ATOM 712 N N . PRO A 1 98 ? 11.181 -14.304 9.086 1.00 96.50 98 PRO A N 1
ATOM 713 C CA . PRO A 1 98 ? 11.074 -14.428 7.639 1.00 96.50 98 PRO A CA 1
ATOM 714 C C . PRO A 1 98 ? 9.871 -13.654 7.102 1.00 96.50 98 PRO A C 1
ATOM 716 O O . PRO A 1 98 ? 8.771 -13.752 7.645 1.00 96.50 98 PRO A O 1
ATOM 719 N N . THR A 1 99 ? 10.081 -12.943 6.000 1.00 97.81 99 THR A N 1
ATOM 720 C CA . THR A 1 99 ? 9.039 -12.194 5.303 1.00 97.81 99 THR A CA 1
ATOM 721 C C . THR A 1 99 ? 8.687 -12.857 3.975 1.00 97.81 99 THR A C 1
ATOM 723 O O . THR A 1 99 ? 9.552 -13.414 3.305 1.00 97.81 99 THR A O 1
ATOM 726 N N . HIS A 1 100 ? 7.415 -12.796 3.579 1.00 97.56 100 HIS A N 1
ATOM 727 C CA . HIS A 1 100 ? 6.945 -13.212 2.254 1.00 97.56 100 HIS A CA 1
ATOM 728 C C . HIS A 1 100 ? 6.896 -12.053 1.252 1.00 97.56 100 HIS A C 1
ATOM 730 O O . HIS A 1 100 ? 6.328 -12.199 0.168 1.00 97.56 100 HIS A O 1
ATOM 736 N N . THR A 1 101 ? 7.463 -10.900 1.608 1.00 98.56 101 THR A N 1
ATOM 737 C CA . THR A 1 101 ? 7.511 -9.734 0.730 1.00 98.56 101 THR A CA 1
ATOM 738 C C . THR A 1 101 ? 8.377 -10.006 -0.492 1.00 98.56 101 THR A C 1
ATOM 740 O O . THR A 1 101 ? 9.543 -10.392 -0.379 1.00 98.56 101 THR A O 1
ATOM 743 N N . LEU A 1 102 ? 7.800 -9.769 -1.668 1.00 98.81 102 LEU A N 1
ATOM 744 C CA . LEU A 1 102 ? 8.498 -9.770 -2.945 1.00 98.81 102 LEU A CA 1
ATOM 745 C C . LEU A 1 102 ? 9.032 -8.362 -3.209 1.00 98.81 102 LEU A C 1
ATOM 747 O O . LEU A 1 102 ? 8.250 -7.416 -3.251 1.00 98.81 102 LEU A O 1
ATOM 751 N N . PHE A 1 103 ? 10.341 -8.222 -3.394 1.00 98.81 103 PHE A N 1
ATOM 752 C CA . PHE A 1 103 ? 10.963 -6.955 -3.769 1.00 98.81 103 PHE A CA 1
ATOM 753 C C . PHE A 1 103 ? 11.252 -6.938 -5.268 1.00 98.81 103 PHE A C 1
ATOM 755 O O . PHE A 1 103 ? 11.911 -7.845 -5.779 1.00 98.81 103 PHE A O 1
ATOM 762 N N . VAL A 1 104 ? 10.792 -5.894 -5.953 1.00 98.81 104 VAL A N 1
ATOM 763 C CA . VAL A 1 104 ? 10.991 -5.702 -7.391 1.00 98.81 104 VAL A CA 1
ATOM 764 C C . VAL A 1 104 ? 11.722 -4.389 -7.625 1.00 98.81 104 VAL A C 1
ATOM 766 O O . VAL A 1 104 ? 11.228 -3.333 -7.240 1.00 98.81 104 VAL A O 1
ATOM 769 N N . ALA A 1 105 ? 12.869 -4.441 -8.301 1.00 98.62 105 ALA A N 1
ATOM 770 C CA . ALA A 1 105 ? 13.509 -3.256 -8.860 1.00 98.62 105 ALA A CA 1
ATOM 771 C C . ALA A 1 105 ? 13.123 -3.122 -10.336 1.00 98.62 105 ALA A C 1
ATOM 773 O O . ALA A 1 105 ? 13.300 -4.051 -11.130 1.00 98.62 105 ALA A O 1
ATOM 774 N N . THR A 1 106 ? 12.600 -1.963 -10.713 1.00 98.00 106 THR A N 1
ATOM 775 C CA . THR A 1 106 ? 12.224 -1.650 -12.091 1.00 98.00 106 THR A CA 1
ATOM 776 C C . THR A 1 106 ? 12.926 -0.385 -12.563 1.00 98.00 106 THR A C 1
ATOM 778 O O . THR A 1 106 ? 13.287 0.483 -11.767 1.00 98.00 106 THR A O 1
ATOM 781 N N . SER A 1 107 ? 13.132 -0.265 -13.872 1.00 97.25 107 SER A N 1
ATOM 782 C CA . SER A 1 107 ? 13.591 0.987 -14.463 1.00 97.25 107 SER A CA 1
ATOM 783 C C . SER A 1 107 ? 12.867 1.277 -15.760 1.00 97.25 107 SER A C 1
ATOM 785 O O . SER A 1 107 ? 12.865 0.449 -16.674 1.00 97.25 107 SER A O 1
ATOM 787 N N . PHE A 1 108 ? 12.260 2.460 -15.832 1.00 93.38 108 PHE A N 1
ATOM 788 C CA . PHE A 1 108 ? 11.550 2.923 -17.015 1.00 93.38 108 PHE A CA 1
ATOM 789 C C . PHE A 1 108 ? 12.493 3.680 -17.953 1.00 93.38 108 PHE A C 1
ATOM 791 O O . PHE A 1 108 ? 13.339 4.463 -17.523 1.00 93.38 108 PHE A O 1
ATOM 798 N N . GLN A 1 109 ? 12.373 3.387 -19.244 1.00 91.12 109 GLN A N 1
ATOM 799 C CA . GLN A 1 109 ? 13.118 4.017 -20.329 1.00 91.12 109 GLN A CA 1
ATOM 800 C C . GLN A 1 109 ? 12.178 4.959 -21.074 1.00 91.12 109 GLN A C 1
ATOM 802 O O . GLN A 1 109 ? 11.728 4.641 -22.179 1.00 91.12 109 GLN A O 1
ATOM 807 N N . GLU A 1 110 ? 11.853 6.095 -20.456 1.00 83.62 110 GLU A N 1
ATOM 808 C CA . GLU A 1 110 ? 11.109 7.144 -21.153 1.00 83.62 110 GLU A CA 1
ATOM 809 C C . GLU A 1 110 ? 11.979 7.736 -22.269 1.00 83.62 110 GLU A C 1
ATOM 811 O O . GLU A 1 110 ? 11.569 7.801 -23.432 1.00 83.62 110 GLU A O 1
ATOM 816 N N . ILE A 1 111 ? 13.229 8.062 -21.928 1.00 88.69 111 ILE A N 1
ATOM 817 C CA . ILE A 1 111 ? 14.274 8.431 -22.878 1.00 88.69 111 ILE A CA 1
ATOM 818 C C . ILE A 1 111 ? 15.386 7.368 -22.811 1.00 88.69 111 ILE A C 1
ATOM 820 O O . ILE A 1 111 ? 15.916 7.099 -21.731 1.00 88.69 111 ILE A O 1
ATOM 824 N N . PRO A 1 112 ? 15.782 6.747 -23.942 1.00 90.69 112 PRO A N 1
ATOM 825 C CA . PRO A 1 112 ? 16.848 5.748 -23.945 1.00 90.69 112 PRO A CA 1
ATOM 826 C C . PRO A 1 112 ? 18.153 6.313 -23.360 1.00 90.69 112 PRO A C 1
ATOM 828 O O . PRO A 1 112 ? 18.713 7.272 -23.894 1.00 90.69 112 PRO A O 1
ATOM 831 N N . SER A 1 113 ? 18.662 5.694 -22.291 1.00 95.12 113 SER A N 1
ATOM 832 C CA . SER A 1 113 ? 19.826 6.190 -21.543 1.00 95.12 113 SER A CA 1
ATOM 833 C C . SER A 1 113 ? 20.775 5.055 -21.159 1.00 95.12 113 SER A C 1
ATOM 835 O O . SER A 1 113 ? 20.586 4.355 -20.163 1.00 95.12 113 SER A O 1
ATOM 837 N N . ARG A 1 114 ? 21.854 4.874 -21.933 1.00 97.25 114 ARG A N 1
ATOM 838 C CA . ARG A 1 114 ? 22.867 3.840 -21.640 1.00 97.25 114 ARG A CA 1
ATOM 839 C C . ARG A 1 114 ? 23.579 4.102 -20.315 1.00 97.25 114 ARG A C 1
ATOM 841 O O . ARG A 1 114 ? 23.760 3.187 -19.518 1.00 97.25 114 ARG A O 1
ATOM 848 N N . ALA A 1 115 ? 23.999 5.345 -20.075 1.00 97.56 115 ALA A N 1
ATOM 849 C CA . ALA A 1 115 ? 24.750 5.696 -18.871 1.00 97.56 115 ALA A CA 1
ATOM 850 C C . ALA A 1 115 ? 23.891 5.559 -17.605 1.00 97.56 115 ALA A C 1
ATOM 852 O O . ALA A 1 115 ? 24.375 5.072 -16.582 1.00 97.56 115 ALA A O 1
ATOM 853 N N . GLY A 1 116 ? 22.614 5.931 -17.693 1.00 97.69 116 GLY A N 1
ATOM 854 C CA . GLY A 1 116 ? 21.641 5.712 -16.633 1.00 97.69 116 GLY A CA 1
ATOM 855 C C . GLY A 1 116 ? 21.392 4.242 -16.339 1.00 97.69 116 GLY A C 1
ATOM 856 O O . GLY A 1 116 ? 21.491 3.826 -15.184 1.00 97.69 116 GLY A O 1
ATOM 857 N N . MET A 1 117 ? 21.166 3.437 -17.385 1.00 98.25 117 MET A N 1
ATOM 858 C CA . MET A 1 117 ? 21.033 1.983 -17.255 1.00 98.25 117 MET A CA 1
ATOM 859 C C . MET A 1 117 ? 22.242 1.366 -16.551 1.00 98.25 117 MET A C 1
ATOM 861 O O . MET A 1 117 ? 22.068 0.591 -15.617 1.00 98.25 117 MET A O 1
ATOM 865 N N . HIS A 1 118 ? 23.468 1.731 -16.943 1.00 98.56 118 HIS A N 1
ATOM 866 C CA . HIS A 1 118 ? 24.679 1.244 -16.275 1.00 98.56 118 HIS A CA 1
ATOM 867 C C . HIS A 1 118 ? 24.715 1.589 -14.781 1.00 98.56 118 HIS A C 1
ATOM 869 O O . HIS A 1 118 ? 25.108 0.743 -13.983 1.00 98.56 118 HIS A O 1
ATOM 875 N N . ARG A 1 119 ? 24.299 2.798 -14.383 1.00 98.38 119 ARG A N 1
ATOM 876 C CA . ARG A 1 119 ? 24.279 3.201 -12.966 1.00 98.38 119 ARG A CA 1
ATOM 877 C C . ARG A 1 119 ? 23.253 2.412 -12.160 1.00 98.38 119 ARG A C 1
ATOM 879 O O . ARG A 1 119 ? 23.594 1.912 -11.093 1.00 98.38 119 ARG A O 1
ATOM 886 N N . ILE A 1 120 ? 22.029 2.284 -12.671 1.00 98.50 120 ILE A N 1
ATOM 887 C CA . ILE A 1 120 ? 20.960 1.536 -11.995 1.00 98.50 120 ILE A CA 1
ATOM 888 C C . ILE A 1 120 ? 21.341 0.057 -11.875 1.00 98.50 120 ILE A C 1
ATOM 890 O O . ILE A 1 120 ? 21.270 -0.497 -10.780 1.00 98.50 120 ILE A O 1
ATOM 894 N N . ALA A 1 121 ? 21.805 -0.552 -12.972 1.00 98.69 121 ALA A N 1
ATOM 895 C CA . ALA A 1 121 ? 22.271 -1.936 -13.004 1.00 98.69 121 ALA A CA 1
ATOM 896 C C . ALA A 1 121 ? 23.399 -2.163 -11.991 1.00 98.69 121 ALA A C 1
ATOM 898 O O . ALA A 1 121 ? 23.282 -3.018 -11.121 1.00 98.69 121 ALA A O 1
ATOM 899 N N . ALA A 1 122 ? 24.451 -1.336 -12.024 1.00 98.69 122 ALA A N 1
ATOM 900 C CA . ALA A 1 122 ? 25.575 -1.462 -11.100 1.00 98.69 122 ALA A CA 1
ATOM 901 C C . ALA A 1 122 ? 25.137 -1.412 -9.625 1.00 98.69 122 ALA A C 1
ATOM 903 O O . ALA A 1 122 ? 25.643 -2.193 -8.822 1.00 98.69 122 ALA A O 1
ATOM 904 N N . LEU A 1 123 ? 24.188 -0.536 -9.273 1.00 98.31 123 LEU A N 1
ATOM 905 C CA . LEU A 1 123 ? 23.639 -0.457 -7.917 1.00 98.31 123 LEU A CA 1
ATOM 906 C C . LEU A 1 123 ? 22.829 -1.705 -7.555 1.00 98.31 123 LEU A C 1
ATOM 908 O O . LEU A 1 123 ? 23.115 -2.348 -6.549 1.00 98.31 123 LEU A O 1
ATOM 912 N N . ALA A 1 124 ? 21.839 -2.075 -8.368 1.00 98.75 124 ALA A N 1
ATOM 913 C CA . ALA A 1 124 ? 20.968 -3.215 -8.084 1.00 98.75 124 ALA A CA 1
ATOM 914 C C . ALA A 1 124 ? 21.751 -4.541 -8.044 1.00 98.75 124 ALA A C 1
ATOM 916 O O . ALA A 1 124 ? 21.621 -5.332 -7.104 1.00 98.75 124 ALA A O 1
ATOM 917 N N . HIS A 1 125 ? 22.634 -4.763 -9.020 1.00 98.69 125 HIS A N 1
ATOM 918 C CA . HIS A 1 125 ? 23.428 -5.984 -9.152 1.00 98.69 125 HIS A CA 1
ATOM 919 C C . HIS A 1 125 ? 24.506 -6.114 -8.073 1.00 98.69 125 HIS A C 1
ATOM 921 O O . HIS A 1 125 ? 24.802 -7.240 -7.673 1.00 98.69 125 HIS A O 1
ATOM 927 N N . ALA A 1 126 ? 25.032 -5.011 -7.521 1.00 98.62 126 ALA A N 1
ATOM 928 C CA . ALA A 1 126 ? 25.922 -5.055 -6.351 1.00 98.62 126 ALA A CA 1
ATOM 929 C C . ALA A 1 126 ? 25.238 -5.667 -5.118 1.00 98.62 126 ALA A C 1
ATOM 931 O O . ALA A 1 126 ? 25.888 -6.319 -4.300 1.00 98.62 126 ALA A O 1
ATOM 932 N N . HIS A 1 127 ? 23.914 -5.526 -5.027 1.00 98.62 127 HIS A N 1
ATOM 933 C CA . HIS A 1 127 ? 23.086 -6.183 -4.019 1.00 98.62 127 HIS A CA 1
ATOM 934 C C . HIS A 1 127 ? 22.497 -7.508 -4.522 1.00 98.62 127 HIS A C 1
ATOM 936 O O . HIS A 1 127 ? 21.797 -8.183 -3.778 1.00 98.62 127 HIS A O 1
ATOM 942 N N . GLY A 1 128 ? 22.785 -7.941 -5.753 1.00 98.50 128 GLY A N 1
ATOM 943 C CA . GLY A 1 128 ? 22.251 -9.156 -6.382 1.00 98.50 128 GLY A CA 1
ATOM 944 C C . GLY A 1 128 ? 20.745 -9.099 -6.665 1.00 98.50 128 GLY A C 1
ATOM 945 O O . GLY A 1 128 ? 20.055 -10.113 -6.529 1.00 98.50 128 GLY A O 1
ATOM 946 N N . ILE A 1 129 ? 20.232 -7.910 -6.975 1.00 98.75 129 ILE A N 1
ATOM 947 C CA . ILE A 1 129 ? 18.829 -7.660 -7.310 1.00 98.75 129 ILE A CA 1
ATOM 948 C C . ILE A 1 129 ? 18.705 -7.583 -8.836 1.00 98.75 129 ILE A C 1
ATOM 950 O O . ILE A 1 129 ? 19.335 -6.704 -9.423 1.00 98.75 129 ILE A O 1
ATOM 954 N N . PRO A 1 130 ? 17.924 -8.464 -9.489 1.00 98.75 130 PRO A N 1
ATOM 955 C CA . PRO A 1 130 ? 17.657 -8.332 -10.916 1.00 98.75 130 PRO A CA 1
ATOM 956 C C . PRO A 1 130 ? 16.766 -7.112 -11.174 1.00 98.75 130 PRO A C 1
ATOM 958 O O . PRO A 1 130 ? 15.833 -6.838 -10.414 1.00 98.75 130 PRO A O 1
ATOM 961 N N . VAL A 1 131 ? 17.033 -6.397 -12.262 1.00 98.75 131 VAL A N 1
ATOM 962 C CA . VAL A 1 131 ? 16.237 -5.244 -12.694 1.00 98.75 131 VAL A CA 1
ATOM 963 C C . VAL A 1 131 ? 15.255 -5.686 -13.769 1.00 98.75 131 VAL A C 1
ATOM 965 O O . VAL A 1 131 ? 15.606 -6.416 -14.693 1.00 98.75 131 VAL A O 1
ATOM 968 N N . THR A 1 132 ? 14.008 -5.229 -13.676 1.00 98.69 132 THR A N 1
ATOM 969 C CA . THR A 1 132 ? 13.087 -5.290 -14.818 1.00 98.69 132 THR A CA 1
ATOM 970 C C . THR A 1 132 ? 13.138 -3.983 -15.590 1.00 98.69 132 THR A C 1
ATOM 972 O O . THR A 1 132 ? 12.721 -2.934 -15.095 1.00 98.69 132 THR A O 1
ATOM 975 N N . TRP A 1 133 ? 13.653 -4.045 -16.811 1.00 98.00 133 TRP A N 1
ATOM 976 C CA . TRP A 1 133 ? 13.691 -2.922 -17.732 1.00 98.00 133 TRP A CA 1
ATOM 977 C C . TRP A 1 133 ? 12.326 -2.756 -18.388 1.00 98.00 133 TRP A C 1
ATOM 979 O O . TRP A 1 133 ? 11.743 -3.707 -18.906 1.00 98.00 133 TRP A O 1
ATOM 989 N N . MET A 1 134 ? 11.809 -1.537 -18.364 1.00 95.69 134 MET A N 1
ATOM 990 C CA . MET A 1 134 ? 10.491 -1.200 -18.878 1.00 95.69 134 MET A CA 1
ATOM 991 C C . MET A 1 134 ? 10.650 -0.195 -20.008 1.00 95.69 134 MET A C 1
ATOM 993 O O . MET A 1 134 ? 11.289 0.840 -19.834 1.00 95.69 134 MET A O 1
ATOM 997 N N . THR A 1 135 ? 10.085 -0.487 -21.175 1.00 91.75 135 THR A N 1
ATOM 998 C CA . THR A 1 135 ? 10.207 0.393 -22.344 1.00 91.75 135 THR A CA 1
ATOM 999 C C . THR A 1 135 ? 8.878 0.579 -23.055 1.00 91.75 135 THR A C 1
ATOM 1001 O O . THR A 1 135 ? 8.094 -0.359 -23.216 1.00 91.75 135 THR A O 1
ATOM 1004 N N . GLY A 1 136 ? 8.634 1.812 -23.501 1.00 85.94 136 GLY A N 1
ATOM 1005 C CA . GLY A 1 136 ? 7.492 2.170 -24.339 1.00 85.94 136 GLY A CA 1
ATOM 1006 C C . GLY A 1 136 ? 7.836 2.437 -25.803 1.00 85.94 136 GLY A C 1
ATOM 1007 O O . GLY A 1 136 ? 6.933 2.709 -26.589 1.00 85.94 136 GLY A O 1
ATOM 1008 N N . GLN A 1 137 ? 9.118 2.382 -26.183 1.00 85.06 137 GLN A N 1
ATOM 1009 C CA . GLN A 1 137 ? 9.577 2.842 -27.494 1.00 85.06 137 GLN A CA 1
ATOM 1010 C C . GLN A 1 137 ? 10.446 1.788 -28.193 1.00 85.06 137 GLN A C 1
ATOM 1012 O O . GLN A 1 137 ? 11.521 1.453 -27.689 1.00 85.06 137 GLN A O 1
ATOM 1017 N N . PRO A 1 138 ? 10.059 1.314 -29.392 1.00 84.75 138 PRO A N 1
ATOM 1018 C CA . PRO A 1 138 ? 10.856 0.371 -30.180 1.00 84.75 138 PRO A CA 1
ATOM 1019 C C . PRO A 1 138 ? 12.302 0.797 -30.448 1.00 84.75 138 PRO A C 1
ATOM 1021 O O . PRO A 1 138 ? 13.188 -0.052 -30.498 1.00 84.75 138 PRO A O 1
ATOM 1024 N N . SER A 1 139 ? 12.556 2.103 -30.568 1.00 86.88 139 SER A N 1
ATOM 1025 C CA . SER A 1 139 ? 13.895 2.672 -30.776 1.00 86.88 139 SER A CA 1
ATOM 1026 C C . SER A 1 139 ? 14.882 2.344 -29.651 1.00 86.88 139 SER A C 1
ATOM 1028 O O . SER A 1 139 ? 16.089 2.347 -29.887 1.00 86.88 139 SER A O 1
ATOM 1030 N N . THR A 1 140 ? 14.402 2.017 -28.444 1.00 90.88 140 THR A N 1
ATOM 1031 C CA . THR A 1 140 ? 15.269 1.554 -27.347 1.00 90.88 140 THR A CA 1
ATOM 1032 C C . THR A 1 140 ? 16.062 0.308 -27.730 1.00 90.88 140 THR A C 1
ATOM 1034 O O . THR A 1 140 ? 17.211 0.182 -27.327 1.00 90.88 140 THR A O 1
ATOM 1037 N N . PHE A 1 141 ? 15.525 -0.584 -28.567 1.00 93.00 141 PHE A N 1
ATOM 1038 C CA . PHE A 1 141 ? 16.222 -1.820 -28.935 1.00 93.00 141 PHE A CA 1
ATOM 1039 C C . PHE A 1 141 ? 17.496 -1.563 -29.741 1.00 93.00 141 PHE A C 1
ATOM 1041 O O . PHE A 1 141 ? 18.495 -2.241 -29.517 1.00 93.00 141 PHE A O 1
ATOM 1048 N N . ASP A 1 142 ? 17.498 -0.544 -30.600 1.00 93.06 142 ASP A N 1
ATOM 1049 C CA . ASP A 1 142 ? 18.682 -0.170 -31.379 1.00 93.06 142 ASP A CA 1
ATOM 1050 C C . ASP A 1 142 ? 19.747 0.533 -30.517 1.00 93.06 142 ASP A C 1
ATOM 1052 O O . ASP A 1 142 ? 20.938 0.461 -30.815 1.00 93.06 142 ASP A O 1
ATOM 1056 N N . ILE A 1 143 ? 19.333 1.221 -29.446 1.00 94.81 143 ILE A N 1
ATOM 1057 C CA . ILE A 1 143 ? 20.219 2.058 -28.618 1.00 94.81 143 ILE A CA 1
ATOM 1058 C C . ILE A 1 143 ? 20.766 1.295 -27.407 1.00 94.81 143 ILE A C 1
ATOM 1060 O O . ILE A 1 143 ? 21.923 1.497 -27.033 1.00 94.81 143 ILE A O 1
ATOM 1064 N N . THR A 1 144 ? 19.945 0.463 -26.767 1.00 96.62 144 THR A N 1
ATOM 1065 C CA . THR A 1 144 ? 20.237 -0.206 -25.489 1.00 96.62 144 THR A CA 1
ATOM 1066 C C . THR A 1 144 ? 19.946 -1.710 -25.504 1.00 96.62 144 THR A C 1
ATOM 1068 O O . THR A 1 144 ? 20.113 -2.370 -24.479 1.00 96.62 144 THR A O 1
ATOM 1071 N N . GLY A 1 145 ? 19.532 -2.289 -26.639 1.00 96.75 145 GLY A N 1
ATOM 1072 C CA . GLY A 1 145 ? 19.142 -3.701 -26.715 1.00 96.75 145 GLY A CA 1
ATOM 1073 C C . GLY A 1 145 ? 20.260 -4.691 -26.380 1.00 96.75 145 GLY A C 1
ATOM 1074 O O . GLY A 1 145 ? 20.000 -5.742 -25.793 1.00 96.75 145 GLY A O 1
ATOM 1075 N N . ASP A 1 146 ? 21.511 -4.345 -26.681 1.00 98.00 146 ASP A N 1
ATOM 1076 C CA . ASP A 1 146 ? 22.689 -5.108 -26.258 1.00 98.00 146 ASP A CA 1
ATOM 1077 C C . ASP A 1 146 ? 22.803 -5.192 -24.727 1.00 98.00 146 ASP A C 1
ATOM 1079 O O . ASP A 1 146 ? 23.114 -6.265 -24.210 1.00 98.00 146 ASP A O 1
ATOM 1083 N N . LEU A 1 147 ? 22.473 -4.113 -24.005 1.00 98.44 147 LEU A N 1
ATOM 1084 C CA . LEU A 1 147 ? 22.464 -4.091 -22.539 1.00 98.44 147 LEU A CA 1
ATOM 1085 C C . LEU A 1 147 ? 21.345 -4.961 -21.962 1.00 98.44 147 LEU A C 1
ATOM 1087 O O . LEU A 1 147 ? 21.593 -5.692 -21.007 1.00 98.44 147 LEU A O 1
ATOM 1091 N N . TYR A 1 148 ? 20.141 -4.953 -22.552 1.00 98.19 148 TYR A N 1
ATOM 1092 C CA . TYR A 1 148 ? 19.067 -5.860 -22.117 1.00 98.19 148 TYR A CA 1
ATOM 1093 C C . TYR A 1 148 ? 19.502 -7.326 -22.224 1.00 98.19 148 TYR A C 1
ATOM 1095 O O . TYR A 1 148 ? 19.351 -8.094 -21.275 1.00 98.19 148 TYR A O 1
ATOM 1103 N N . ALA A 1 149 ? 20.086 -7.715 -23.361 1.00 98.38 149 ALA A N 1
ATOM 1104 C CA . ALA A 1 149 ? 20.562 -9.079 -23.573 1.00 98.38 149 ALA A CA 1
ATOM 1105 C C . ALA A 1 149 ? 21.741 -9.440 -22.653 1.00 98.38 149 ALA A C 1
ATOM 1107 O O . ALA A 1 149 ? 21.824 -10.564 -22.150 1.00 98.38 149 ALA A O 1
ATOM 1108 N N . GLU A 1 150 ? 22.664 -8.502 -22.435 1.00 98.50 150 GLU A N 1
ATOM 1109 C CA . GLU A 1 150 ? 23.796 -8.687 -21.536 1.00 98.50 150 GLU A CA 1
ATOM 1110 C C . GLU A 1 150 ? 23.343 -8.905 -20.091 1.00 98.50 150 GLU A C 1
ATOM 1112 O O . GLU A 1 150 ? 23.730 -9.908 -19.483 1.00 98.50 150 GLU A O 1
ATOM 1117 N N . TYR A 1 151 ? 22.515 -8.008 -19.557 1.00 98.75 151 TYR A N 1
ATOM 1118 C CA . TYR A 1 151 ? 22.090 -8.065 -18.164 1.00 98.75 151 TYR A CA 1
ATOM 1119 C C . TYR A 1 151 ? 21.125 -9.211 -17.882 1.00 98.75 151 TYR A C 1
ATOM 1121 O O . TYR A 1 151 ? 21.235 -9.835 -16.828 1.00 98.75 151 TYR A O 1
ATOM 1129 N N . HIS A 1 152 ? 20.265 -9.581 -18.836 1.00 98.62 152 HIS A N 1
ATOM 1130 C CA . HIS A 1 152 ? 19.463 -10.796 -18.712 1.00 98.62 152 HIS A CA 1
ATOM 1131 C C . HIS A 1 152 ? 20.357 -12.027 -18.507 1.00 98.62 152 HIS A C 1
ATOM 1133 O O . HIS A 1 152 ? 20.178 -12.799 -17.567 1.00 98.62 152 HIS A O 1
ATOM 1139 N N . ARG A 1 153 ? 21.384 -12.185 -19.350 1.00 98.56 153 ARG A N 1
ATOM 1140 C CA . ARG A 1 153 ? 22.299 -13.333 -19.292 1.00 98.56 153 ARG A CA 1
ATOM 1141 C C . ARG A 1 153 ? 23.165 -13.349 -18.030 1.00 98.56 153 ARG A C 1
ATOM 1143 O O . ARG A 1 153 ? 23.477 -14.432 -17.543 1.00 98.56 153 ARG A O 1
ATOM 1150 N N . GLN A 1 154 ? 23.608 -12.187 -17.549 1.00 98.56 154 GLN A N 1
ATOM 1151 C CA . GLN A 1 154 ? 24.522 -12.098 -16.403 1.00 98.56 154 GLN A CA 1
ATOM 1152 C C . GLN A 1 154 ? 23.798 -12.104 -15.053 1.00 98.56 154 GLN A C 1
ATOM 1154 O O . GLN A 1 154 ? 24.273 -12.742 -14.115 1.00 98.56 154 GLN A O 1
ATOM 1159 N N . PHE A 1 155 ? 22.664 -11.412 -14.957 1.00 98.50 155 PHE A N 1
ATOM 1160 C CA . PHE A 1 155 ? 22.007 -11.103 -13.684 1.00 98.50 155 PHE A CA 1
ATOM 1161 C C . PHE A 1 155 ? 20.566 -11.613 -13.599 1.00 98.50 155 PHE A C 1
ATOM 1163 O O . PHE A 1 155 ? 19.976 -11.583 -12.522 1.00 98.50 155 PHE A O 1
ATOM 1170 N N . GLY A 1 156 ? 20.007 -12.127 -14.698 1.00 98.44 156 GLY A N 1
ATOM 1171 C CA . GLY A 1 156 ? 18.609 -12.548 -14.748 1.00 98.44 156 GLY A CA 1
ATOM 1172 C C . GLY A 1 156 ? 17.630 -11.376 -14.813 1.00 98.44 156 GLY A C 1
ATOM 1173 O O . GLY A 1 156 ? 16.473 -11.547 -14.433 1.00 98.44 156 GLY A O 1
ATOM 1174 N N . ASP A 1 157 ? 18.088 -10.205 -15.270 1.00 98.81 157 ASP A N 1
ATOM 1175 C CA . ASP A 1 157 ? 17.226 -9.055 -15.551 1.00 98.81 157 ASP A CA 1
ATOM 1176 C C . ASP A 1 157 ? 16.104 -9.429 -16.530 1.00 98.81 157 ASP A C 1
ATOM 1178 O O . ASP A 1 157 ? 16.252 -10.325 -17.363 1.00 98.81 157 ASP A O 1
ATOM 1182 N N . ASP A 1 158 ? 14.983 -8.723 -16.448 1.00 98.31 158 ASP A N 1
ATOM 1183 C CA . ASP A 1 158 ? 13.810 -8.943 -17.300 1.00 98.31 158 ASP A CA 1
ATOM 1184 C C . ASP A 1 158 ? 13.512 -7.711 -18.162 1.00 98.31 158 ASP A C 1
ATOM 1186 O O . ASP A 1 158 ? 14.007 -6.614 -17.901 1.00 98.31 158 ASP A O 1
ATOM 1190 N N . LEU A 1 159 ? 12.692 -7.891 -19.196 1.00 97.75 159 LEU A N 1
ATOM 1191 C CA . LEU A 1 159 ? 12.216 -6.828 -20.072 1.00 97.75 159 LEU A CA 1
ATOM 1192 C C . LEU A 1 159 ? 10.699 -6.919 -20.185 1.00 97.75 159 LEU A C 1
ATOM 1194 O O . LEU A 1 159 ? 10.165 -7.948 -20.588 1.00 97.75 159 LEU A O 1
ATOM 1198 N N . GLN A 1 160 ? 10.015 -5.817 -19.903 1.00 96.88 160 GLN A N 1
ATOM 1199 C CA . GLN A 1 160 ? 8.580 -5.669 -20.118 1.00 96.88 160 GLN A CA 1
ATOM 1200 C C . GLN A 1 160 ? 8.320 -4.436 -20.987 1.00 96.88 160 GLN A C 1
ATOM 1202 O O . GLN A 1 160 ? 9.095 -3.475 -21.003 1.00 96.88 160 GLN A O 1
ATOM 1207 N N . THR A 1 161 ? 7.252 -4.482 -21.776 1.00 93.88 161 THR A N 1
ATOM 1208 C CA . THR A 1 161 ? 7.001 -3.488 -22.824 1.00 93.88 161 THR A CA 1
ATOM 1209 C C . THR A 1 161 ? 5.605 -2.894 -22.722 1.00 93.88 161 THR A C 1
ATOM 1211 O O . THR A 1 161 ? 4.693 -3.496 -22.151 1.00 93.88 161 THR A O 1
ATOM 1214 N N . ARG A 1 162 ? 5.443 -1.701 -23.297 1.00 88.44 162 ARG A N 1
ATOM 1215 C CA . ARG A 1 162 ? 4.145 -1.040 -23.439 1.00 88.44 162 ARG A CA 1
ATOM 1216 C C . ARG A 1 162 ? 3.396 -1.549 -24.683 1.00 88.44 162 ARG A C 1
ATOM 1218 O O . ARG A 1 162 ? 3.896 -1.368 -25.800 1.00 88.44 162 ARG A O 1
ATOM 1225 N N . PRO A 1 163 ? 2.209 -2.153 -24.537 1.00 81.69 163 PRO A N 1
ATOM 1226 C CA . PRO A 1 163 ? 1.448 -2.707 -25.663 1.00 81.69 163 PRO A CA 1
ATOM 1227 C C . PRO A 1 163 ? 0.797 -1.644 -26.560 1.00 81.69 163 PRO A C 1
ATOM 1229 O O . PRO A 1 163 ? 0.467 -1.924 -27.716 1.00 81.69 163 PRO A O 1
ATOM 1232 N N . THR A 1 164 ? 0.636 -0.411 -26.076 1.00 72.25 164 THR A N 1
ATOM 1233 C CA . THR A 1 164 ? -0.073 0.639 -26.813 1.00 72.25 164 THR A CA 1
ATOM 1234 C C . THR A 1 164 ? 0.721 1.947 -26.909 1.00 72.25 164 THR A C 1
ATOM 1236 O O . THR A 1 164 ? 1.411 2.382 -25.986 1.00 72.25 164 THR A O 1
ATOM 1239 N N . ASN A 1 165 ? 0.677 2.581 -28.082 1.00 67.19 165 ASN A N 1
ATOM 1240 C CA . ASN A 1 165 ? 1.382 3.825 -28.341 1.00 67.19 165 ASN A CA 1
ATOM 1241 C C . ASN A 1 165 ? 0.534 4.938 -27.763 1.00 67.19 165 ASN A C 1
ATOM 1243 O O . ASN A 1 165 ? -0.618 5.121 -28.169 1.00 67.19 165 ASN A O 1
ATOM 1247 N N . HIS A 1 166 ? 1.130 5.688 -26.857 1.00 63.03 166 HIS A N 1
ATOM 1248 C CA . HIS A 1 166 ? 0.496 6.848 -26.282 1.00 63.03 166 HIS A CA 1
ATOM 1249 C C . HIS A 1 166 ? 1.138 8.056 -26.914 1.00 63.03 166 HIS A C 1
ATOM 1251 O O . HIS A 1 166 ? 2.263 8.437 -26.604 1.00 63.03 166 HIS A O 1
ATOM 1257 N N . ASN A 1 167 ? 0.417 8.628 -27.869 1.00 56.69 167 ASN A N 1
ATOM 1258 C CA . ASN A 1 167 ? 0.736 9.958 -28.319 1.00 56.69 167 ASN A CA 1
ATOM 1259 C C . ASN A 1 167 ? 0.268 10.919 -27.211 1.00 56.69 167 ASN A C 1
ATOM 1261 O O . ASN A 1 167 ? -0.946 11.038 -27.028 1.00 56.69 167 ASN A O 1
ATOM 1265 N N . PRO A 1 168 ? 1.168 11.633 -26.509 1.00 52.19 168 PRO A N 1
ATOM 1266 C CA . PRO A 1 168 ? 0.770 12.600 -25.481 1.00 52.19 168 PRO A CA 1
ATOM 1267 C C . PRO A 1 168 ? -0.116 13.723 -26.052 1.00 52.19 168 PRO A C 1
ATOM 1269 O O . PRO A 1 168 ? -0.817 14.410 -25.317 1.00 52.19 168 PRO A O 1
ATOM 1272 N N . PHE A 1 169 ? -0.141 13.889 -27.380 1.00 52.06 169 PHE A N 1
ATOM 1273 C CA . PHE A 1 169 ? -0.991 14.841 -28.093 1.00 52.06 169 PHE A CA 1
ATOM 1274 C C . PHE A 1 169 ? -2.321 14.245 -28.598 1.00 52.06 169 PHE A C 1
ATOM 1276 O O . PHE A 1 169 ? -3.126 14.976 -29.173 1.00 52.06 169 PHE A O 1
ATOM 1283 N N . ALA A 1 170 ? -2.570 12.941 -28.421 1.00 53.53 170 ALA A N 1
ATOM 1284 C CA . ALA A 1 170 ? -3.796 12.264 -28.855 1.00 53.53 170 ALA A CA 1
ATOM 1285 C C . ALA A 1 170 ? -4.257 11.205 -27.833 1.00 53.53 170 ALA A C 1
ATOM 1287 O O . ALA A 1 170 ? -4.339 10.017 -28.134 1.00 53.53 170 ALA A O 1
ATOM 1288 N N . ILE A 1 171 ? -4.602 11.682 -26.634 1.00 55.38 171 ILE A N 1
ATOM 1289 C CA . ILE A 1 171 ? -5.043 10.912 -25.451 1.00 55.38 171 ILE A CA 1
ATOM 1290 C C . ILE A 1 171 ? -6.225 9.960 -25.752 1.00 55.38 171 ILE A C 1
ATOM 1292 O O . ILE A 1 171 ? -6.378 8.921 -25.125 1.00 55.38 171 ILE A O 1
ATOM 1296 N N . ALA A 1 172 ? -7.061 10.272 -26.748 1.00 55.03 172 ALA A N 1
ATOM 1297 C CA . ALA A 1 172 ? -8.374 9.643 -26.908 1.00 55.03 172 ALA A CA 1
ATOM 1298 C C . ALA A 1 172 ? -8.397 8.232 -27.537 1.00 55.03 172 ALA A C 1
ATOM 1300 O O . ALA A 1 172 ? -9.482 7.659 -27.654 1.00 55.03 172 ALA A O 1
ATOM 1301 N N . SER A 1 173 ? -7.279 7.658 -27.999 1.00 57.94 173 SER A N 1
ATOM 1302 C CA . SER A 1 173 ? -7.279 6.293 -28.560 1.00 57.94 173 SER A CA 1
ATOM 1303 C C . SER A 1 173 ? -5.895 5.634 -28.489 1.00 57.94 173 SER A C 1
ATOM 1305 O O . 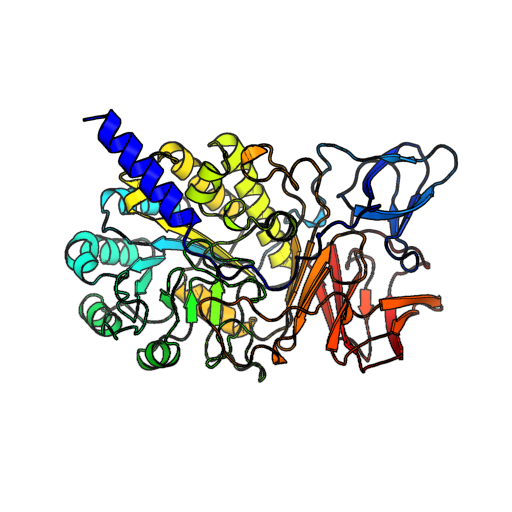SER A 1 173 ? -5.053 5.929 -29.347 1.00 57.94 173 SER A O 1
ATOM 1307 N N . PRO A 1 174 ? -5.645 4.725 -27.525 1.00 64.38 174 PRO A N 1
ATOM 1308 C CA . PRO A 1 174 ? -4.432 3.915 -27.537 1.00 64.38 174 PRO A CA 1
ATOM 1309 C C . PRO A 1 174 ? -4.346 3.155 -28.867 1.00 64.38 174 PRO A C 1
ATOM 1311 O O . PRO A 1 174 ? -5.297 2.503 -29.296 1.00 64.38 174 PRO A O 1
ATOM 1314 N N . THR A 1 175 ? -3.218 3.284 -29.568 1.00 68.12 175 THR A N 1
ATOM 1315 C CA . THR A 1 175 ? -2.987 2.556 -30.825 1.00 68.12 175 THR A CA 1
ATOM 1316 C C . THR A 1 175 ? -2.105 1.345 -30.531 1.00 68.12 175 THR A C 1
ATOM 1318 O O . THR A 1 175 ? -1.000 1.550 -30.030 1.00 68.12 175 THR A O 1
ATOM 1321 N N . PRO A 1 176 ? -2.519 0.103 -30.839 1.00 73.31 176 PRO A N 1
ATOM 1322 C CA . PRO A 1 176 ? -1.673 -1.074 -30.642 1.00 73.31 176 PRO A CA 1
ATOM 1323 C C . PRO A 1 176 ? -0.304 -0.909 -31.318 1.00 73.31 176 PRO A C 1
ATOM 1325 O O . PRO A 1 176 ? -0.226 -0.548 -32.494 1.00 73.31 176 PRO A O 1
ATOM 1328 N N . THR A 1 177 ? 0.785 -1.154 -30.585 1.00 72.50 177 THR A N 1
ATOM 1329 C CA . THR A 1 177 ? 2.161 -0.977 -31.097 1.00 72.50 177 THR A CA 1
ATOM 1330 C C . THR A 1 177 ? 2.728 -2.235 -31.733 1.00 72.50 177 THR A C 1
ATOM 1332 O O . THR A 1 177 ? 3.757 -2.161 -32.405 1.00 72.50 177 THR A O 1
ATOM 1335 N N . HIS A 1 178 ? 2.109 -3.397 -31.486 1.00 81.12 178 HIS A N 1
ATOM 1336 C CA . HIS A 1 178 ? 2.710 -4.712 -31.731 1.00 81.12 178 HIS A CA 1
ATOM 1337 C C . HIS A 1 178 ? 4.096 -4.865 -31.074 1.00 81.12 178 HIS A C 1
ATOM 1339 O O . HIS A 1 178 ? 4.928 -5.658 -31.526 1.00 81.12 178 HIS A O 1
ATOM 1345 N N . PHE A 1 179 ? 4.375 -4.106 -30.008 1.00 87.12 179 PHE A N 1
ATOM 1346 C CA . PHE A 1 179 ? 5.719 -4.021 -29.444 1.00 87.12 179 PHE A CA 1
ATOM 1347 C C . PHE A 1 179 ? 6.167 -5.343 -28.813 1.00 87.12 179 PHE A C 1
ATOM 1349 O O . PHE A 1 179 ? 7.322 -5.733 -28.971 1.00 87.12 179 PHE A O 1
ATOM 1356 N N . ALA A 1 180 ? 5.245 -6.097 -28.207 1.00 89.69 180 ALA A N 1
ATOM 1357 C CA . ALA A 1 180 ? 5.504 -7.451 -27.717 1.00 89.69 180 ALA A CA 1
ATOM 1358 C C . ALA A 1 180 ? 6.045 -8.386 -28.816 1.00 89.69 180 ALA A C 1
ATOM 1360 O O . ALA A 1 180 ? 6.989 -9.142 -28.589 1.00 89.69 180 ALA A O 1
ATOM 1361 N N . LEU A 1 181 ? 5.485 -8.312 -30.030 1.00 91.06 181 LEU A N 1
ATOM 1362 C CA . LEU A 1 181 ? 5.924 -9.129 -31.165 1.00 91.06 181 LEU A CA 1
ATOM 1363 C C . LEU A 1 181 ? 7.323 -8.740 -31.639 1.00 91.06 181 LEU A C 1
ATOM 1365 O O . LEU A 1 181 ? 8.106 -9.616 -32.004 1.00 91.06 181 LEU A O 1
ATOM 1369 N N . LEU A 1 182 ? 7.641 -7.444 -31.646 1.00 92.31 182 LEU A N 1
ATOM 1370 C CA . LEU A 1 182 ? 8.988 -6.978 -31.964 1.00 92.31 182 LEU A CA 1
ATOM 1371 C C . LEU A 1 182 ? 9.987 -7.450 -30.901 1.00 92.31 182 LEU A C 1
ATOM 1373 O O . LEU A 1 182 ? 11.004 -8.037 -31.252 1.00 92.31 182 LEU A O 1
ATOM 1377 N N . ALA A 1 183 ? 9.665 -7.271 -29.618 1.00 94.25 183 ALA A N 1
ATOM 1378 C CA . ALA A 1 183 ? 10.504 -7.704 -28.504 1.00 94.25 183 ALA A CA 1
ATOM 1379 C C . ALA A 1 183 ? 10.794 -9.210 -28.560 1.00 94.25 183 ALA A C 1
ATOM 1381 O O . ALA A 1 183 ? 11.948 -9.609 -28.460 1.00 94.25 183 ALA A O 1
ATOM 1382 N N . ALA A 1 184 ? 9.780 -10.037 -28.833 1.00 95.44 184 ALA A N 1
ATOM 1383 C CA . ALA A 1 184 ? 9.932 -11.487 -28.970 1.00 95.44 184 ALA A CA 1
ATOM 1384 C C . ALA A 1 184 ? 10.784 -11.917 -30.181 1.00 95.44 184 ALA A C 1
ATOM 1386 O O . ALA A 1 184 ? 11.334 -13.016 -30.185 1.00 95.44 184 ALA A O 1
ATOM 1387 N N . ARG A 1 185 ? 10.886 -11.083 -31.228 1.00 95.50 185 ARG A N 1
ATOM 1388 C CA . ARG A 1 185 ? 11.785 -11.328 -32.372 1.00 95.50 185 ARG A CA 1
ATOM 1389 C C . ARG A 1 185 ? 13.220 -10.900 -32.083 1.00 95.50 185 ARG A C 1
ATOM 1391 O O . ARG A 1 185 ? 14.138 -11.509 -32.622 1.00 95.50 185 ARG A O 1
ATOM 1398 N N . THR A 1 186 ? 13.397 -9.856 -31.277 1.00 96.62 186 THR A N 1
ATOM 1399 C CA . THR A 1 186 ? 14.713 -9.319 -30.907 1.00 96.62 186 THR A CA 1
ATOM 1400 C C . THR A 1 186 ? 15.362 -10.125 -29.780 1.00 96.62 186 THR A C 1
ATOM 1402 O O . THR A 1 186 ? 16.568 -10.357 -29.804 1.00 96.62 186 THR A O 1
ATOM 1405 N N . PHE A 1 187 ? 14.565 -10.584 -28.814 1.00 97.12 187 PHE A N 1
ATOM 1406 C CA . PHE A 1 187 ? 15.008 -11.283 -27.612 1.00 97.12 187 PHE A CA 1
ATOM 1407 C C . PHE A 1 187 ? 14.247 -12.607 -27.479 1.00 97.12 187 PHE A C 1
ATOM 1409 O O . PHE A 1 187 ? 13.064 -12.632 -27.143 1.00 97.12 187 PHE A O 1
ATOM 1416 N N . ASP A 1 188 ? 14.922 -13.730 -27.724 1.00 96.88 188 ASP A N 1
ATOM 1417 C CA . ASP A 1 188 ? 14.325 -15.076 -27.690 1.00 96.88 188 ASP A CA 1
ATOM 1418 C C . ASP A 1 188 ? 13.810 -15.492 -26.296 1.00 96.88 188 ASP A C 1
ATOM 1420 O O . ASP A 1 188 ? 12.905 -16.330 -26.170 1.00 96.88 188 ASP A O 1
ATOM 1424 N N . TRP A 1 189 ? 14.343 -14.865 -25.250 1.00 97.25 189 TRP A N 1
ATOM 1425 C CA . TRP A 1 189 ? 13.943 -15.015 -23.856 1.00 97.25 189 TRP A CA 1
ATOM 1426 C C . TRP A 1 189 ? 12.769 -14.115 -23.441 1.00 97.25 189 TRP A C 1
ATOM 1428 O O . TRP A 1 189 ? 12.126 -14.409 -22.434 1.00 97.25 189 TRP A O 1
ATOM 1438 N N . PHE A 1 190 ? 12.430 -13.070 -24.209 1.00 97.75 190 PHE A N 1
ATOM 1439 C CA . PHE A 1 190 ? 11.347 -12.149 -23.849 1.00 97.75 190 PHE A CA 1
ATOM 1440 C C . PHE A 1 190 ? 9.991 -12.858 -23.819 1.00 97.75 190 PHE A C 1
ATOM 1442 O O . PHE A 1 190 ? 9.633 -13.609 -24.734 1.00 97.75 190 PHE A O 1
ATOM 1449 N N . ARG A 1 191 ? 9.194 -12.582 -22.785 1.00 96.62 191 ARG A N 1
ATOM 1450 C CA . ARG A 1 191 ? 7.799 -13.016 -22.678 1.00 96.62 191 ARG A CA 1
ATOM 1451 C C . ARG A 1 191 ? 6.946 -11.832 -22.214 1.00 96.62 191 ARG A C 1
ATOM 1453 O O . ARG A 1 191 ? 7.274 -11.250 -21.181 1.00 96.62 191 ARG A O 1
ATOM 1460 N N . PRO A 1 192 ? 5.847 -11.497 -22.916 1.00 95.81 192 PRO A N 1
ATOM 1461 C CA . PRO A 1 192 ? 4.936 -10.456 -22.459 1.00 95.81 192 PRO A CA 1
ATOM 1462 C C . PRO A 1 192 ? 4.158 -10.976 -21.249 1.00 95.81 192 PRO A C 1
ATOM 1464 O O . PRO A 1 192 ? 3.281 -11.828 -21.383 1.00 95.81 192 PRO A O 1
ATOM 1467 N N . VAL A 1 193 ? 4.512 -10.510 -20.052 1.00 97.31 193 VAL A N 1
ATOM 1468 C CA . VAL A 1 193 ? 3.844 -10.918 -18.806 1.00 97.31 193 VAL A CA 1
ATOM 1469 C C . VAL A 1 193 ? 3.120 -9.733 -18.190 1.00 97.31 193 VAL A C 1
ATOM 1471 O O . VAL A 1 193 ? 1.936 -9.851 -17.862 1.00 97.31 193 VAL A O 1
ATOM 1474 N N . VAL A 1 194 ? 3.812 -8.596 -18.091 1.00 97.19 194 VAL A N 1
ATOM 1475 C CA . VAL A 1 194 ? 3.317 -7.370 -17.466 1.00 97.19 194 VAL A CA 1
ATOM 1476 C C . VAL A 1 194 ? 3.269 -6.250 -18.497 1.00 97.19 194 VAL A C 1
ATOM 1478 O O . VAL A 1 194 ? 4.295 -5.872 -19.056 1.00 97.19 194 VAL A O 1
ATOM 1481 N N . ALA A 1 195 ? 2.071 -5.740 -18.767 1.00 94.69 195 ALA A N 1
ATOM 1482 C CA . ALA A 1 195 ? 1.902 -4.554 -19.589 1.00 94.69 195 ALA A CA 1
ATOM 1483 C C . ALA A 1 195 ? 2.407 -3.341 -18.801 1.00 94.69 195 ALA A C 1
ATOM 1485 O O . ALA A 1 195 ? 1.981 -3.106 -17.665 1.00 94.69 195 ALA A O 1
ATOM 1486 N N . ILE A 1 196 ? 3.340 -2.596 -19.390 1.00 90.69 196 ILE A N 1
ATOM 1487 C CA . ILE A 1 196 ? 3.848 -1.363 -18.791 1.00 90.69 196 ILE A CA 1
ATOM 1488 C C . ILE A 1 196 ? 2.942 -0.231 -19.236 1.00 90.69 196 ILE A C 1
ATOM 1490 O O . ILE A 1 196 ? 3.113 0.293 -20.331 1.00 90.69 196 ILE A O 1
ATOM 1494 N N . GLU A 1 197 ? 1.985 0.138 -18.395 1.00 73.31 197 GLU A N 1
ATOM 1495 C CA . GLU A 1 197 ? 1.088 1.256 -18.658 1.00 73.31 197 GLU A CA 1
ATOM 1496 C C . GLU A 1 197 ? 1.325 2.330 -17.604 1.00 73.31 197 GLU A C 1
ATOM 1498 O O . GLU A 1 197 ? 0.754 2.285 -16.510 1.00 73.31 197 GLU A O 1
ATOM 1503 N N . GLY A 1 198 ? 2.231 3.252 -17.951 1.00 62.19 198 GLY A N 1
ATOM 1504 C CA . GLY A 1 198 ? 2.577 4.408 -17.130 1.00 62.19 198 GLY A CA 1
ATOM 1505 C C . GLY A 1 198 ? 1.375 5.298 -16.821 1.00 62.19 198 GLY A C 1
ATOM 1506 O O . GLY A 1 198 ? 0.268 5.087 -17.329 1.00 62.19 198 GLY A O 1
ATOM 1507 N N . SER A 1 199 ? 1.625 6.287 -15.976 1.00 59.66 199 SER A N 1
ATOM 1508 C CA . SER A 1 199 ? 0.626 7.198 -15.441 1.00 59.66 199 SER A CA 1
ATOM 1509 C C . SER A 1 199 ? -0.162 7.947 -16.516 1.00 59.66 199 SER A C 1
ATOM 1511 O O . SER A 1 199 ? 0.355 8.262 -17.589 1.00 59.66 199 SER A O 1
ATOM 1513 N N . GLY A 1 200 ? -1.432 8.226 -16.228 1.00 58.72 200 GLY A N 1
ATOM 1514 C CA . GLY A 1 200 ? -2.191 9.264 -16.910 1.00 58.72 200 GLY A CA 1
ATOM 1515 C C . GLY A 1 200 ? -2.979 8.880 -18.144 1.00 58.72 200 GLY A C 1
ATOM 1516 O O . GLY A 1 200 ? -3.351 9.777 -18.899 1.00 58.72 200 GLY A O 1
ATOM 1517 N N . TYR A 1 201 ? -3.218 7.583 -18.365 1.00 67.06 201 TYR A N 1
ATOM 1518 C CA . TYR A 1 201 ? -3.884 7.109 -19.577 1.00 67.06 201 TYR A CA 1
ATOM 1519 C C . TYR A 1 201 ? -4.920 6.007 -19.337 1.00 67.06 201 TYR A C 1
ATOM 1521 O O . TYR A 1 201 ? -4.808 5.169 -18.435 1.00 67.06 201 TYR A O 1
ATOM 1529 N N . ALA A 1 202 ? -5.938 5.971 -20.200 1.00 69.31 202 ALA A N 1
ATOM 1530 C CA . ALA A 1 202 ? -6.886 4.866 -20.261 1.00 69.31 202 ALA A CA 1
ATOM 1531 C C . ALA A 1 202 ? -6.205 3.575 -20.758 1.00 69.31 202 ALA A C 1
ATOM 1533 O O . ALA A 1 202 ? -5.770 3.486 -21.904 1.00 69.31 202 ALA A O 1
ATOM 1534 N N . ARG A 1 203 ? -6.174 2.546 -19.905 1.00 81.38 203 ARG A N 1
ATOM 1535 C CA . ARG A 1 203 ? -5.595 1.230 -20.225 1.00 81.38 203 ARG A CA 1
ATOM 1536 C C . ARG A 1 203 ? -6.543 0.400 -21.096 1.00 81.38 203 ARG A C 1
ATOM 1538 O O . ARG A 1 203 ? -7.675 0.128 -20.677 1.00 81.38 203 ARG A O 1
ATOM 1545 N N . ASP A 1 204 ? -6.085 -0.062 -22.263 1.00 85.56 204 ASP A N 1
ATOM 1546 C CA . ASP A 1 204 ? -6.821 -1.040 -23.079 1.00 85.56 204 ASP A CA 1
ATOM 1547 C C . ASP A 1 204 ? -6.477 -2.471 -22.656 1.00 85.56 204 ASP A C 1
ATOM 1549 O O . ASP A 1 204 ? -5.804 -3.232 -23.348 1.00 85.56 204 ASP A O 1
ATOM 1553 N N . ILE A 1 205 ? -7.028 -2.861 -21.509 1.00 89.06 205 ILE A N 1
ATOM 1554 C CA . ILE A 1 205 ? -6.849 -4.197 -20.931 1.00 89.06 205 ILE A CA 1
ATOM 1555 C C . ILE A 1 205 ? -7.193 -5.319 -21.920 1.00 89.06 205 ILE A C 1
ATOM 1557 O O . ILE A 1 205 ? -6.620 -6.407 -21.857 1.00 89.06 205 ILE A O 1
ATOM 1561 N N . SER A 1 206 ? -8.147 -5.091 -22.828 1.00 89.06 206 SER A N 1
ATOM 1562 C CA . SER A 1 206 ? -8.523 -6.116 -23.804 1.00 89.06 206 SER A CA 1
ATOM 1563 C C . SER A 1 206 ? -7.418 -6.323 -24.840 1.00 89.06 206 SER A C 1
ATOM 1565 O O . SER A 1 206 ? -7.120 -7.474 -25.169 1.00 89.06 206 SER A O 1
ATOM 1567 N N . ALA A 1 207 ? -6.794 -5.240 -25.313 1.00 87.25 207 ALA A N 1
ATOM 1568 C CA . ALA A 1 207 ? -5.629 -5.302 -26.190 1.00 87.25 207 ALA A CA 1
ATOM 1569 C C . ALA A 1 207 ? -4.420 -5.933 -25.482 1.00 87.25 207 ALA A C 1
ATOM 1571 O O . ALA A 1 207 ? -3.831 -6.872 -26.020 1.00 87.25 207 ALA A O 1
ATOM 1572 N N . ASP A 1 208 ? -4.121 -5.521 -24.247 1.00 90.25 208 ASP A N 1
ATOM 1573 C CA . ASP A 1 208 ? -3.018 -6.078 -23.451 1.00 90.25 208 ASP A CA 1
ATOM 1574 C C . ASP A 1 208 ? -3.163 -7.600 -23.316 1.00 90.25 208 ASP A C 1
ATOM 1576 O O . ASP A 1 208 ? -2.250 -8.391 -23.565 1.00 90.25 208 ASP A O 1
ATOM 1580 N N . MET A 1 209 ? -4.365 -8.059 -22.979 1.00 92.31 209 MET A N 1
ATOM 1581 C CA . MET A 1 209 ? -4.616 -9.486 -22.842 1.00 92.31 209 MET A CA 1
ATOM 1582 C C . MET A 1 209 ? -4.532 -10.249 -24.167 1.00 92.31 209 MET A C 1
ATOM 1584 O O . MET A 1 209 ? -4.133 -11.422 -24.155 1.00 92.31 209 MET A O 1
ATOM 1588 N N . ALA A 1 210 ? -4.893 -9.620 -25.289 1.00 90.62 210 ALA A N 1
ATOM 1589 C CA . ALA A 1 210 ? -4.756 -10.206 -26.620 1.00 90.62 210 ALA A CA 1
ATOM 1590 C C . ALA A 1 210 ? -3.280 -10.397 -27.012 1.00 90.62 210 ALA A C 1
ATOM 1592 O O . ALA A 1 210 ? -2.944 -11.426 -27.600 1.00 90.62 210 ALA A O 1
ATOM 1593 N N . ASP A 1 211 ? -2.403 -9.485 -26.589 1.00 89.62 211 ASP A N 1
ATOM 1594 C CA . ASP A 1 211 ? -0.948 -9.563 -26.788 1.00 89.62 211 ASP A CA 1
ATOM 1595 C C . ASP A 1 211 ? -0.239 -10.516 -25.803 1.00 89.62 211 ASP A C 1
ATOM 1597 O O . ASP A 1 211 ? 0.968 -10.750 -25.895 1.00 89.62 211 ASP A O 1
ATOM 1601 N N . GLY A 1 212 ? -0.995 -11.138 -24.892 1.00 93.19 212 GLY A N 1
ATOM 1602 C CA . GLY A 1 212 ? -0.513 -12.189 -23.994 1.00 93.19 212 GLY A CA 1
ATOM 1603 C C . GLY A 1 212 ? -0.222 -11.729 -22.568 1.00 93.19 212 GLY A C 1
ATOM 1604 O O . GLY A 1 212 ? -0.009 -12.584 -21.707 1.00 93.19 212 GLY A O 1
ATOM 1605 N N . TYR A 1 213 ? -0.312 -10.429 -22.281 1.00 95.56 213 TYR A N 1
ATOM 1606 C CA . TYR A 1 213 ? -0.113 -9.900 -20.935 1.00 95.56 213 TYR A CA 1
ATOM 1607 C C . TYR A 1 213 ? -1.190 -10.413 -19.973 1.00 95.56 213 TYR A C 1
ATOM 1609 O O . TYR A 1 213 ? -2.365 -10.569 -20.323 1.00 95.56 213 TYR A O 1
ATOM 1617 N N . ARG A 1 214 ? -0.787 -10.728 -18.741 1.00 96.69 214 ARG A N 1
ATOM 1618 C CA . ARG A 1 214 ? -1.678 -11.216 -17.665 1.00 96.69 214 ARG A CA 1
ATOM 1619 C C . ARG A 1 214 ? -1.507 -10.431 -16.369 1.00 96.69 214 ARG A C 1
ATOM 1621 O O . ARG A 1 214 ? -2.047 -10.806 -15.331 1.00 96.69 214 ARG A O 1
ATOM 1628 N N . ALA A 1 215 ? -0.778 -9.332 -16.444 1.00 97.31 215 ALA A N 1
ATOM 1629 C CA . ALA A 1 215 ? -0.663 -8.339 -15.406 1.00 97.31 215 ALA A CA 1
ATOM 1630 C C . ALA A 1 215 ? -0.423 -6.972 -16.041 1.00 97.31 215 ALA A C 1
ATOM 1632 O O . ALA A 1 215 ? -0.034 -6.887 -17.207 1.00 97.31 215 ALA A O 1
ATOM 1633 N N . PHE A 1 216 ? -0.618 -5.925 -15.257 1.00 95.62 216 PHE A N 1
ATOM 1634 C CA . PHE A 1 216 ? -0.219 -4.573 -15.607 1.00 95.62 216 PHE A CA 1
ATOM 1635 C C . PHE A 1 216 ? 0.442 -3.909 -14.403 1.00 95.62 216 PHE A C 1
ATOM 1637 O O . PHE A 1 216 ? 0.147 -4.234 -13.250 1.00 95.62 216 PHE A O 1
ATOM 1644 N N . TRP A 1 217 ? 1.354 -2.996 -14.695 1.00 94.88 217 TRP A N 1
ATOM 1645 C CA . TRP A 1 217 ? 2.058 -2.172 -13.722 1.00 94.88 217 TRP A CA 1
ATOM 1646 C C . TRP A 1 217 ? 1.644 -0.713 -13.891 1.00 94.88 217 TRP A C 1
ATOM 1648 O O . TRP A 1 217 ? 1.289 -0.309 -15.000 1.00 94.88 217 TRP A O 1
ATOM 1658 N N . GLY A 1 218 ? 1.692 0.054 -12.801 1.00 90.88 218 GLY A N 1
ATOM 1659 C CA . GLY A 1 218 ? 1.440 1.495 -12.827 1.00 90.88 218 GLY A CA 1
ATOM 1660 C C . GLY A 1 218 ? 0.238 1.957 -12.002 1.00 90.88 218 GLY A C 1
ATOM 1661 O O . GLY A 1 218 ? -0.267 3.043 -12.257 1.00 90.88 218 GLY A O 1
ATOM 1662 N N . ILE A 1 219 ? -0.269 1.161 -11.050 1.00 91.31 219 ILE A N 1
ATOM 1663 C CA . ILE A 1 219 ? -1.287 1.666 -10.114 1.00 91.31 219 ILE A CA 1
ATOM 1664 C C . ILE A 1 219 ? -0.644 2.665 -9.146 1.00 91.31 219 ILE A C 1
ATOM 1666 O O . ILE A 1 219 ? 0.206 2.289 -8.335 1.00 91.31 219 ILE A O 1
ATOM 1670 N N . ALA A 1 220 ? -1.065 3.925 -9.197 1.00 90.56 220 ALA A N 1
ATOM 1671 C CA . ALA A 1 220 ? -0.624 4.961 -8.270 1.00 90.56 220 ALA A CA 1
ATOM 1672 C C . ALA A 1 220 ? -1.566 4.999 -7.060 1.00 90.56 220 ALA A C 1
ATOM 1674 O O . ALA A 1 220 ? -2.509 5.789 -7.000 1.00 90.56 220 ALA A O 1
ATOM 1675 N N . TRP A 1 221 ? -1.361 4.086 -6.106 1.00 92.25 221 TRP A N 1
ATOM 1676 C CA . TRP A 1 221 ? -2.266 3.955 -4.967 1.00 92.25 221 TRP A CA 1
ATOM 1677 C C . TRP A 1 221 ? -2.499 5.295 -4.259 1.00 92.25 221 TRP A C 1
ATOM 1679 O O . TRP A 1 221 ? -1.555 5.999 -3.912 1.00 92.25 221 TRP A O 1
ATOM 1689 N N . ASN A 1 222 ? -3.776 5.597 -4.012 1.00 91.06 222 ASN A N 1
ATOM 1690 C CA . ASN A 1 222 ? -4.252 6.849 -3.425 1.00 91.06 222 ASN A CA 1
ATOM 1691 C C . ASN A 1 222 ? -4.111 8.100 -4.307 1.00 91.06 222 ASN A C 1
ATOM 1693 O O . ASN A 1 222 ? -4.378 9.177 -3.795 1.00 91.06 222 ASN A O 1
ATOM 1697 N N . SER A 1 223 ? -3.794 7.982 -5.601 1.00 90.00 223 SER A N 1
ATOM 1698 C CA . SER A 1 223 ? -3.562 9.171 -6.424 1.00 90.00 223 SER A CA 1
ATOM 1699 C C . SER A 1 223 ? -4.803 9.928 -6.891 1.00 90.00 223 SER A C 1
ATOM 1701 O O . SER A 1 223 ? -5.883 9.362 -7.112 1.00 90.00 223 SER A O 1
ATOM 1703 N N . HIS A 1 224 ? -4.636 11.248 -7.015 1.00 85.75 224 HIS A N 1
ATOM 1704 C CA . HIS A 1 224 ? -5.689 12.240 -7.265 1.00 85.75 224 HIS A CA 1
ATOM 1705 C C . HIS A 1 224 ? -5.442 13.130 -8.484 1.00 85.75 224 HIS A C 1
ATOM 1707 O O . HIS A 1 224 ? -6.056 14.192 -8.603 1.00 85.75 224 HIS A O 1
ATOM 1713 N N . GLY A 1 225 ? -4.578 12.695 -9.391 1.00 79.38 225 GLY A N 1
ATOM 1714 C CA . GLY A 1 225 ? -4.343 13.326 -10.684 1.00 79.38 225 GLY A CA 1
ATOM 1715 C C . GLY A 1 225 ? -2.896 13.715 -10.943 1.00 79.38 225 GLY A C 1
ATOM 1716 O O . GLY A 1 225 ? -2.656 14.405 -11.935 1.00 79.38 225 GLY A O 1
ATOM 1717 N N . LEU A 1 226 ? -1.940 13.312 -10.097 1.00 74.38 226 LEU A N 1
ATOM 1718 C CA . LEU A 1 226 ? -0.528 13.499 -10.423 1.00 74.38 226 LEU A CA 1
ATOM 1719 C C . LEU A 1 226 ? -0.201 12.687 -11.675 1.00 74.38 226 LEU A C 1
ATOM 1721 O O . LEU A 1 226 ? -0.629 11.546 -11.796 1.00 74.38 226 LEU A O 1
ATOM 1725 N N . ASP A 1 227 ? 0.469 13.311 -12.641 1.00 74.75 227 ASP A N 1
ATOM 1726 C CA . ASP A 1 227 ? 0.686 12.749 -13.976 1.00 74.75 227 ASP A CA 1
ATOM 1727 C C . ASP A 1 227 ? -0.600 12.235 -14.648 1.00 74.75 227 ASP A C 1
ATOM 1729 O O . ASP A 1 227 ? -0.566 11.375 -15.518 1.00 74.75 227 ASP A O 1
ATOM 1733 N N . ASN A 1 228 ? -1.751 12.815 -14.283 1.00 75.94 228 ASN A N 1
ATOM 1734 C CA . ASN A 1 228 ? -3.105 12.402 -14.663 1.00 75.94 228 ASN A CA 1
ATOM 1735 C C . ASN A 1 228 ? -3.562 11.034 -14.104 1.00 75.94 228 ASN A C 1
ATOM 1737 O O . ASN A 1 228 ? -4.540 10.472 -14.605 1.00 75.94 228 ASN A O 1
ATOM 1741 N N . ASP A 1 229 ? -2.930 10.504 -13.054 1.00 81.00 229 ASP A N 1
ATOM 1742 C CA . ASP A 1 229 ? -3.370 9.281 -12.374 1.00 81.00 229 ASP A CA 1
ATOM 1743 C C . ASP A 1 229 ? -4.457 9.527 -11.330 1.00 81.00 229 ASP A C 1
ATOM 1745 O O . ASP A 1 229 ? -4.252 10.183 -10.317 1.00 81.00 229 ASP A O 1
ATOM 1749 N N . TYR A 1 230 ? -5.625 8.916 -11.525 1.00 88.19 230 TYR A N 1
ATOM 1750 C CA . TYR A 1 230 ? -6.762 9.001 -10.599 1.00 88.19 230 TYR A CA 1
ATOM 1751 C C . TYR A 1 230 ? -7.091 7.634 -9.989 1.00 88.19 230 TYR A C 1
ATOM 1753 O O . TYR A 1 230 ? -8.188 7.093 -10.160 1.00 88.19 230 TYR A O 1
ATOM 1761 N N . ASP A 1 231 ? -6.113 7.060 -9.296 1.00 91.19 231 ASP A N 1
ATOM 1762 C CA . ASP A 1 231 ? -6.156 5.699 -8.753 1.00 91.19 231 ASP A CA 1
ATOM 1763 C C . ASP A 1 231 ? -6.606 5.639 -7.271 1.00 91.19 231 ASP A C 1
ATOM 1765 O O . ASP A 1 231 ? -6.595 4.579 -6.649 1.00 91.19 231 ASP A O 1
ATOM 1769 N N . GLU A 1 232 ? -7.094 6.732 -6.669 1.00 93.12 232 GLU A N 1
ATOM 1770 C CA . GLU A 1 232 ? -7.686 6.674 -5.323 1.00 93.12 232 GLU A CA 1
ATOM 1771 C C . GLU A 1 232 ? -8.806 5.623 -5.219 1.00 93.12 232 GLU A C 1
ATOM 1773 O O . GLU A 1 232 ? -9.780 5.602 -5.980 1.00 93.12 232 GLU A O 1
ATOM 1778 N N . GLY A 1 233 ? -8.656 4.761 -4.210 1.00 94.06 233 GLY A N 1
ATOM 1779 C CA . GLY A 1 233 ? -9.550 3.652 -3.902 1.00 94.06 233 GLY A CA 1
ATOM 1780 C C . GLY A 1 233 ? -9.128 2.317 -4.508 1.00 94.06 233 GLY A C 1
ATOM 1781 O O . GLY A 1 233 ? -9.667 1.288 -4.084 1.00 94.06 233 GLY A O 1
ATOM 1782 N N . THR A 1 234 ? -8.176 2.293 -5.449 1.00 95.19 234 THR A N 1
ATOM 1783 C CA . THR A 1 234 ? -7.602 1.029 -5.926 1.00 95.19 234 THR A CA 1
ATOM 1784 C C . THR A 1 234 ? -7.006 0.250 -4.752 1.00 95.19 234 THR A C 1
ATOM 1786 O O . THR A 1 234 ? -6.516 0.855 -3.792 1.00 95.19 234 THR A O 1
ATOM 1789 N N . PRO A 1 235 ? -7.035 -1.091 -4.783 1.00 96.38 235 PRO A N 1
ATOM 1790 C CA . PRO A 1 235 ? -6.298 -1.880 -3.809 1.00 96.38 235 PRO A CA 1
ATOM 1791 C C . PRO A 1 235 ? -4.814 -1.502 -3.805 1.00 96.38 235 PRO A C 1
ATOM 1793 O O . PRO A 1 235 ? -4.223 -1.268 -4.859 1.00 96.38 235 PRO A O 1
ATOM 1796 N N . TRP A 1 236 ? -4.237 -1.436 -2.610 1.00 95.19 236 TRP A N 1
ATOM 1797 C CA . TRP A 1 236 ? -2.791 -1.358 -2.417 1.00 95.19 236 TRP A CA 1
ATOM 1798 C C . TRP A 1 236 ? -2.134 -2.714 -2.726 1.00 95.19 236 TRP A C 1
ATOM 1800 O O . TRP A 1 236 ? -2.760 -3.761 -2.532 1.00 95.19 236 TRP A O 1
ATOM 1810 N N . GLY A 1 237 ? -0.867 -2.711 -3.140 1.00 94.88 237 GLY A N 1
ATOM 1811 C CA . GLY A 1 237 ? -0.108 -3.917 -3.446 1.00 94.88 237 GLY A CA 1
ATOM 1812 C C . GLY A 1 237 ? -0.590 -4.623 -4.714 1.00 94.88 237 GLY A C 1
ATOM 1813 O O . GLY A 1 237 ? -0.908 -3.999 -5.727 1.00 94.88 237 GLY A O 1
ATOM 1814 N N . ALA A 1 238 ? -0.621 -5.956 -4.671 1.00 97.38 238 ALA A N 1
ATOM 1815 C CA . ALA A 1 238 ? -1.075 -6.776 -5.789 1.00 97.38 238 ALA A CA 1
ATOM 1816 C C . ALA A 1 238 ? -2.508 -7.274 -5.574 1.00 97.38 238 ALA A C 1
ATOM 1818 O O . ALA A 1 238 ? -2.823 -7.824 -4.520 1.00 97.38 238 ALA A O 1
ATOM 1819 N N . TYR A 1 239 ? -3.349 -7.163 -6.603 1.00 98.19 239 TYR A N 1
ATOM 1820 C CA . TYR A 1 239 ? -4.737 -7.633 -6.575 1.00 98.19 239 TYR A CA 1
ATOM 1821 C C . TYR A 1 239 ? -5.141 -8.272 -7.906 1.00 98.19 239 TYR A C 1
ATOM 1823 O O . TYR A 1 239 ? -4.630 -7.921 -8.972 1.00 98.19 239 TYR A O 1
ATOM 1831 N N . CYS A 1 240 ? -6.074 -9.221 -7.859 1.00 98.25 240 CYS A N 1
ATOM 1832 C CA . CYS A 1 240 ? -6.677 -9.775 -9.067 1.00 98.25 240 CYS A CA 1
ATOM 1833 C C . CYS A 1 240 ? -7.683 -8.765 -9.626 1.00 98.25 240 CYS A C 1
ATOM 1835 O O . CYS A 1 240 ? -8.766 -8.597 -9.070 1.00 98.25 240 CYS A O 1
ATOM 1837 N N . ALA A 1 241 ? -7.310 -8.058 -10.686 1.00 97.19 241 ALA A N 1
ATOM 1838 C CA . ALA A 1 241 ? -8.048 -6.927 -11.231 1.00 97.19 241 ALA A CA 1
ATOM 1839 C C . ALA A 1 241 ? -9.234 -7.356 -12.109 1.00 97.19 241 ALA A C 1
ATOM 1841 O O . ALA A 1 241 ? -9.161 -8.322 -12.875 1.00 97.19 241 ALA A O 1
ATOM 1842 N N . ASP A 1 242 ? -10.328 -6.593 -12.057 1.00 96.56 242 ASP A N 1
ATOM 1843 C CA . ASP A 1 242 ? -11.451 -6.766 -12.977 1.00 96.56 242 ASP A CA 1
ATOM 1844 C C . ASP A 1 242 ? -11.073 -6.271 -14.377 1.00 96.56 242 ASP A C 1
ATOM 1846 O O . ASP A 1 242 ? -10.870 -5.082 -14.604 1.00 96.56 242 ASP A O 1
ATOM 1850 N N . LYS A 1 243 ? -11.085 -7.163 -15.364 1.00 93.62 243 LYS A N 1
ATOM 1851 C CA . LYS A 1 243 ? -10.765 -6.842 -16.764 1.00 93.62 243 LYS A CA 1
ATOM 1852 C C . LYS A 1 243 ? -11.658 -5.756 -17.382 1.00 93.62 243 LYS A C 1
ATOM 1854 O O . LYS A 1 243 ? -11.283 -5.148 -18.377 1.00 93.62 243 LYS A O 1
ATOM 1859 N N . ARG A 1 244 ? -12.848 -5.514 -16.820 1.00 91.50 244 ARG A N 1
ATOM 1860 C CA . ARG A 1 244 ? -13.788 -4.464 -17.262 1.00 91.50 244 ARG A CA 1
ATOM 1861 C C . ARG A 1 244 ? -13.625 -3.147 -16.504 1.00 91.50 244 ARG A C 1
ATOM 1863 O O . ARG A 1 244 ? -14.159 -2.124 -16.929 1.00 91.50 244 ARG A O 1
ATOM 1870 N N . SER A 1 245 ? -12.949 -3.184 -15.362 1.00 92.75 245 SER A N 1
ATOM 1871 C CA . SER A 1 245 ? -12.753 -2.051 -14.466 1.00 92.75 245 SER A CA 1
ATOM 1872 C C . SER A 1 245 ? -11.485 -2.279 -13.648 1.00 92.75 245 SER A C 1
ATOM 1874 O O . SER A 1 245 ? -11.555 -2.533 -12.448 1.00 92.75 245 SER A O 1
ATOM 1876 N N . TYR A 1 246 ? -10.325 -2.210 -14.306 1.00 92.81 246 TYR A N 1
ATOM 1877 C CA . TYR A 1 246 ? -9.047 -2.682 -13.758 1.00 92.81 246 TYR A CA 1
ATOM 1878 C C . TYR A 1 246 ? -8.662 -2.072 -12.410 1.00 92.81 246 TYR A C 1
ATOM 1880 O O . TYR A 1 246 ? -7.876 -2.676 -11.703 1.00 92.81 246 TYR A O 1
ATOM 1888 N N . ARG A 1 247 ? -9.224 -0.912 -12.039 1.00 93.56 247 ARG A N 1
ATOM 1889 C CA . ARG A 1 247 ? -8.970 -0.238 -10.760 1.00 93.56 247 ARG A CA 1
ATOM 1890 C C . ARG A 1 247 ? -9.586 -0.944 -9.547 1.00 93.56 247 ARG A C 1
ATOM 1892 O O . ARG A 1 247 ? -9.270 -0.592 -8.416 1.00 93.56 247 ARG A O 1
ATOM 1899 N N . ARG A 1 248 ? -10.485 -1.911 -9.747 1.00 95.44 248 ARG A N 1
ATOM 1900 C CA . ARG A 1 248 ? -11.081 -2.705 -8.663 1.00 95.44 248 ARG A CA 1
ATOM 1901 C C . ARG A 1 248 ? -10.699 -4.183 -8.776 1.00 95.44 248 ARG A C 1
ATOM 1903 O O . ARG A 1 248 ? -10.401 -4.653 -9.877 1.00 95.44 248 ARG A O 1
ATOM 1910 N N . PRO A 1 249 ? -10.800 -4.947 -7.679 1.00 97.94 249 PRO A N 1
ATOM 1911 C CA . PRO A 1 249 ? -10.724 -6.397 -7.734 1.00 97.94 249 PRO A CA 1
ATOM 1912 C C . PRO A 1 249 ? -11.810 -7.020 -8.618 1.00 97.94 249 PRO A C 1
ATOM 1914 O O . PRO A 1 249 ? -12.924 -6.497 -8.733 1.00 97.94 249 PRO A O 1
ATOM 1917 N N . ALA A 1 250 ? -11.502 -8.178 -9.196 1.00 97.69 250 ALA A N 1
ATOM 1918 C CA . ALA A 1 250 ? -12.448 -9.020 -9.906 1.00 97.69 250 ALA A CA 1
ATOM 1919 C C . ALA A 1 250 ? -13.565 -9.478 -8.944 1.00 97.69 250 ALA A C 1
ATOM 1921 O O . ALA A 1 250 ? -13.274 -10.155 -7.953 1.00 97.69 250 ALA A O 1
ATOM 1922 N N . PRO A 1 251 ? -14.849 -9.163 -9.214 1.00 96.12 251 PRO A N 1
ATOM 1923 C CA . PRO A 1 251 ? -15.945 -9.511 -8.304 1.00 96.12 251 PRO A CA 1
ATOM 1924 C C . PRO A 1 251 ? -16.118 -11.020 -8.089 1.00 96.12 251 PRO A C 1
ATOM 1926 O O . PRO A 1 251 ? -16.598 -11.453 -7.046 1.00 96.12 251 PRO A O 1
ATOM 1929 N N . ASP A 1 252 ? -15.734 -11.824 -9.082 1.00 96.12 252 ASP A N 1
ATOM 1930 C CA . ASP A 1 252 ? -15.753 -13.288 -9.037 1.00 96.12 252 ASP A CA 1
ATOM 1931 C C . ASP A 1 252 ? -14.453 -13.895 -8.492 1.00 96.12 252 ASP A C 1
ATOM 1933 O O . ASP A 1 252 ? -14.317 -15.117 -8.450 1.00 96.12 252 ASP A O 1
ATOM 1937 N N . ARG A 1 253 ? -13.507 -13.043 -8.071 1.00 95.19 253 ARG A N 1
ATOM 1938 C CA . ARG A 1 253 ? -12.174 -13.412 -7.582 1.00 95.19 253 ARG A CA 1
ATOM 1939 C C . ARG A 1 253 ? -11.326 -14.167 -8.611 1.00 95.19 253 ARG A C 1
ATOM 1941 O O . ARG A 1 253 ? -10.350 -14.820 -8.249 1.00 95.19 253 ARG A O 1
ATOM 1948 N N . SER A 1 254 ? -11.667 -14.080 -9.899 1.00 96.38 254 SER A N 1
ATOM 1949 C CA . SER A 1 254 ? -10.807 -14.598 -10.963 1.00 96.38 254 SER A CA 1
ATOM 1950 C C . SER A 1 254 ? -9.491 -13.820 -11.012 1.00 96.38 254 SER A C 1
ATOM 1952 O O . SER A 1 254 ? -9.471 -12.600 -10.884 1.00 96.38 254 SER A O 1
ATOM 1954 N N . CYS A 1 255 ? -8.377 -14.526 -11.225 1.00 97.19 255 CYS A N 1
ATOM 1955 C CA . CYS A 1 255 ? -7.046 -13.920 -11.316 1.00 97.19 255 CYS A CA 1
ATOM 1956 C C . CYS A 1 255 ? -6.452 -14.048 -12.720 1.00 97.19 255 CYS A C 1
ATOM 1958 O O . CYS A 1 255 ? -5.347 -14.565 -12.937 1.00 97.19 255 CYS A O 1
ATOM 1960 N N . ASP A 1 256 ? -7.243 -13.623 -13.700 1.00 97.06 256 ASP A N 1
ATOM 1961 C CA . ASP A 1 256 ? -6.836 -13.582 -15.105 1.00 97.06 256 ASP A CA 1
ATOM 1962 C C . ASP A 1 256 ? -5.974 -12.358 -15.434 1.00 97.06 256 ASP A C 1
ATOM 1964 O O . ASP A 1 256 ? -5.262 -12.369 -16.438 1.00 97.06 256 ASP A O 1
ATOM 1968 N N . LEU A 1 257 ? -6.051 -11.326 -14.591 1.00 97.69 257 LEU A N 1
ATOM 1969 C CA . LEU A 1 257 ? -5.289 -10.090 -14.672 1.00 97.69 257 LEU A CA 1
ATOM 1970 C C . LEU A 1 257 ? -4.837 -9.699 -13.262 1.00 97.69 257 LEU A C 1
ATOM 1972 O O . LEU A 1 257 ? -5.662 -9.642 -12.352 1.00 97.69 257 LEU A O 1
ATOM 1976 N N . VAL A 1 258 ? -3.550 -9.423 -13.081 1.00 98.06 258 VAL A N 1
ATOM 1977 C CA . VAL A 1 258 ? -3.007 -8.874 -11.829 1.00 98.06 258 VAL A CA 1
ATOM 1978 C C . VAL A 1 258 ? -2.722 -7.385 -12.004 1.00 98.06 258 VAL A C 1
ATOM 1980 O O . VAL A 1 258 ? -2.051 -7.004 -12.960 1.00 98.06 258 VAL A O 1
ATOM 1983 N N . GLY A 1 259 ? -3.211 -6.556 -11.086 1.00 96.62 259 GLY A N 1
ATOM 1984 C CA . GLY A 1 259 ? -2.767 -5.170 -10.949 1.00 96.62 259 GLY A CA 1
ATOM 1985 C C . GLY A 1 259 ? -1.570 -5.083 -10.009 1.00 96.62 259 GLY A C 1
ATOM 1986 O O . GLY A 1 259 ? -1.561 -5.753 -8.975 1.00 96.62 259 GLY A O 1
ATOM 1987 N N . LEU A 1 260 ? -0.572 -4.281 -10.378 1.00 96.88 260 LEU A N 1
ATOM 1988 C CA . LEU A 1 260 ? 0.618 -3.990 -9.580 1.00 96.88 260 LEU A CA 1
ATOM 1989 C C . LEU A 1 260 ? 0.803 -2.477 -9.436 1.00 96.88 260 LEU A C 1
ATOM 1991 O O . LEU A 1 260 ? 0.553 -1.714 -10.375 1.00 96.88 260 LEU A O 1
ATOM 1995 N N . GLU A 1 261 ? 1.267 -2.055 -8.264 1.00 93.75 261 GLU A N 1
ATOM 1996 C CA . GLU A 1 261 ? 1.592 -0.655 -7.987 1.00 93.75 261 GLU A CA 1
ATOM 1997 C C . GLU A 1 261 ? 2.699 -0.121 -8.901 1.00 93.75 261 GLU A C 1
ATOM 1999 O O . GLU A 1 261 ? 3.542 -0.876 -9.382 1.00 93.75 261 GLU A O 1
ATOM 2004 N N . TRP A 1 262 ? 2.702 1.191 -9.130 1.00 92.62 262 TRP A N 1
ATOM 2005 C CA . TRP A 1 262 ? 3.820 1.889 -9.762 1.00 92.62 262 TRP A CA 1
ATOM 2006 C C . TRP A 1 262 ? 5.053 1.810 -8.852 1.00 92.62 262 TRP A C 1
ATOM 2008 O O . TRP A 1 262 ? 6.055 1.180 -9.195 1.00 92.62 262 TRP A O 1
ATOM 2018 N N . THR A 1 263 ? 4.952 2.415 -7.672 1.00 94.38 263 THR A N 1
ATOM 2019 C CA . THR A 1 263 ? 5.971 2.423 -6.623 1.00 94.38 263 THR A CA 1
ATOM 2020 C C . THR A 1 263 ? 5.337 2.055 -5.295 1.00 94.38 263 THR A C 1
ATOM 2022 O O . THR A 1 263 ? 4.155 2.305 -5.058 1.00 94.38 263 THR A O 1
ATOM 2025 N N . ALA A 1 264 ? 6.130 1.451 -4.416 1.00 96.31 264 ALA A N 1
ATOM 2026 C CA . ALA A 1 264 ? 5.716 1.194 -3.051 1.00 96.31 264 ALA A CA 1
ATOM 2027 C C . ALA A 1 264 ? 5.522 2.523 -2.307 1.00 96.31 264 ALA A C 1
ATOM 2029 O O . ALA A 1 264 ? 6.396 3.392 -2.320 1.00 96.31 264 ALA A O 1
ATOM 2030 N N . ARG A 1 265 ? 4.375 2.663 -1.638 1.00 94.19 265 ARG A N 1
ATOM 2031 C CA . ARG A 1 265 ? 3.991 3.856 -0.871 1.00 94.19 265 ARG A CA 1
ATOM 2032 C C . ARG A 1 265 ? 4.098 3.619 0.637 1.00 94.19 265 ARG A C 1
ATOM 2034 O O . ARG A 1 265 ? 3.892 2.499 1.111 1.00 94.19 265 ARG A O 1
ATOM 2041 N N . ASP A 1 266 ? 4.367 4.678 1.397 1.00 94.88 266 ASP A N 1
ATOM 2042 C CA . ASP A 1 266 ? 4.095 4.740 2.839 1.00 94.88 266 ASP A CA 1
ATOM 2043 C C . ASP A 1 266 ? 2.605 5.008 3.035 1.00 94.88 266 ASP A C 1
ATOM 2045 O O . ASP A 1 266 ? 2.122 6.125 2.823 1.00 94.88 266 ASP A O 1
ATOM 2049 N N . LEU A 1 267 ? 1.872 3.968 3.429 1.00 94.38 267 LEU A N 1
ATOM 2050 C CA . LEU A 1 267 ? 0.412 4.016 3.494 1.00 94.38 267 LEU A CA 1
ATOM 2051 C C . LEU A 1 267 ? -0.107 4.972 4.560 1.00 94.38 267 LEU A C 1
ATOM 2053 O O . LEU A 1 267 ? -1.152 5.590 4.372 1.00 94.38 267 LEU A O 1
ATOM 2057 N N . THR A 1 268 ? 0.650 5.176 5.639 1.00 93.12 268 THR A N 1
ATOM 2058 C CA . THR A 1 268 ? 0.254 6.105 6.696 1.00 93.12 268 THR A CA 1
ATOM 2059 C C . THR A 1 268 ? 0.372 7.539 6.226 1.00 93.12 268 THR A C 1
ATOM 2061 O O . THR A 1 268 ? -0.584 8.309 6.342 1.00 93.12 268 THR A O 1
ATOM 2064 N N . ARG A 1 269 ? 1.544 7.910 5.702 1.00 89.00 269 ARG A N 1
ATOM 2065 C CA . ARG A 1 269 ? 1.785 9.277 5.243 1.00 89.00 269 ARG A CA 1
ATOM 2066 C C . ARG A 1 269 ? 0.894 9.609 4.060 1.00 89.00 269 ARG A C 1
ATOM 2068 O O . ARG A 1 269 ? 0.145 10.571 4.158 1.00 89.00 269 ARG A O 1
ATOM 2075 N N . SER A 1 270 ? 0.915 8.774 3.025 1.00 89.62 270 SER A N 1
ATOM 2076 C CA . SER A 1 270 ? 0.166 8.983 1.785 1.00 89.62 270 SER A CA 1
ATOM 2077 C C . SER A 1 270 ? -1.334 9.117 2.037 1.00 89.62 270 SER A C 1
ATOM 2079 O O . SER A 1 270 ? -1.963 10.039 1.521 1.00 89.62 270 SER A O 1
ATOM 2081 N N . ALA A 1 271 ? -1.918 8.251 2.878 1.00 88.44 271 ALA A N 1
ATOM 2082 C CA . ALA A 1 271 ? -3.342 8.327 3.187 1.00 88.44 271 ALA A CA 1
ATOM 2083 C C . ALA A 1 271 ? -3.704 9.651 3.874 1.00 88.44 271 ALA A C 1
ATOM 2085 O O . ALA A 1 271 ? -4.689 10.279 3.505 1.00 88.44 271 ALA A O 1
ATOM 2086 N N . ILE A 1 272 ? -2.912 10.084 4.858 1.00 84.00 272 ILE A N 1
ATOM 2087 C CA . ILE A 1 272 ? -3.236 11.247 5.694 1.00 84.00 272 ILE A CA 1
ATOM 2088 C C . ILE A 1 272 ? -2.897 12.572 5.010 1.00 84.00 272 ILE A C 1
ATOM 2090 O O . ILE A 1 272 ? -3.579 13.570 5.257 1.00 84.00 272 ILE A O 1
ATOM 2094 N N . SER A 1 273 ? -1.837 12.607 4.203 1.00 79.56 273 SER A N 1
ATOM 2095 C CA . SER A 1 273 ? -1.385 13.833 3.560 1.00 79.56 273 SER A CA 1
ATOM 2096 C C . SER A 1 273 ? -2.194 14.227 2.337 1.00 79.56 273 SER A C 1
ATOM 2098 O O . SER A 1 273 ? -2.244 15.421 2.055 1.00 79.56 273 SER A O 1
ATOM 2100 N N . GLU A 1 274 ? -2.772 13.250 1.630 1.00 78.12 274 GLU A N 1
ATOM 2101 C CA . GLU A 1 274 ? -3.250 13.419 0.247 1.00 78.12 274 GLU A CA 1
ATOM 2102 C C . GLU A 1 274 ? -2.137 13.874 -0.720 1.00 78.12 274 GLU A C 1
ATOM 2104 O O . GLU A 1 274 ? -2.404 14.567 -1.694 1.00 78.12 274 GLU A O 1
ATOM 2109 N N . HIS A 1 275 ? -0.894 13.505 -0.400 1.00 82.25 275 HIS A N 1
ATOM 2110 C CA . HIS A 1 275 ? 0.294 13.688 -1.232 1.00 82.25 275 HIS A CA 1
ATOM 2111 C C . HIS A 1 275 ? 1.076 12.373 -1.259 1.00 82.25 275 HIS A C 1
ATOM 2113 O O . HIS A 1 275 ? 2.114 12.233 -0.604 1.00 82.25 275 HIS A O 1
ATOM 2119 N N . GLU A 1 276 ? 0.501 11.355 -1.885 1.00 86.12 276 GLU A N 1
ATOM 2120 C CA . GLU A 1 276 ? 1.089 10.022 -2.028 1.00 86.12 276 GLU A CA 1
ATOM 2121 C C . GLU A 1 276 ? 2.411 10.020 -2.802 1.00 86.12 276 GLU A C 1
ATOM 2123 O O . GLU A 1 276 ? 3.247 9.132 -2.612 1.00 86.12 276 GLU A O 1
ATOM 2128 N N . GLU A 1 277 ? 2.617 11.020 -3.653 1.00 84.31 277 GLU A N 1
ATOM 2129 C CA . GLU A 1 277 ? 3.823 11.196 -4.442 1.00 84.31 277 GLU A CA 1
ATOM 2130 C C . GLU A 1 277 ? 5.041 11.335 -3.543 1.00 84.31 277 GLU A C 1
ATOM 2132 O O . GLU A 1 277 ? 5.935 10.505 -3.590 1.00 84.31 277 GLU A O 1
ATOM 2137 N N . PHE A 1 278 ? 4.999 12.245 -2.571 1.00 88.38 278 PHE A N 1
ATOM 2138 C CA . PHE A 1 278 ? 6.120 12.550 -1.678 1.00 88.38 278 PHE A CA 1
ATOM 2139 C C . PHE A 1 278 ? 6.538 11.407 -0.745 1.00 88.38 278 PHE A C 1
ATOM 2141 O O . PHE A 1 278 ? 7.512 11.546 -0.001 1.00 88.38 278 PHE A O 1
ATOM 2148 N N . TYR A 1 279 ? 5.790 10.307 -0.733 1.00 91.38 279 TYR A N 1
ATOM 2149 C CA . TYR A 1 279 ? 5.913 9.224 0.232 1.00 91.38 279 TYR A CA 1
ATOM 2150 C C . TYR A 1 279 ? 5.984 7.864 -0.445 1.00 91.38 279 TYR A C 1
ATOM 2152 O O . TYR A 1 279 ? 5.205 6.948 -0.162 1.00 91.38 279 TYR A O 1
ATOM 2160 N N . SER A 1 280 ? 6.957 7.749 -1.343 1.00 93.62 280 SER A N 1
ATOM 2161 C CA . SER A 1 280 ? 7.159 6.598 -2.210 1.00 93.62 280 SER A CA 1
ATOM 2162 C C . SER A 1 280 ? 8.603 6.099 -2.186 1.00 93.62 280 SER A C 1
ATOM 2164 O O . SER A 1 280 ? 9.468 6.642 -1.496 1.00 93.62 280 SER A O 1
ATOM 2166 N N . THR A 1 281 ? 8.864 5.024 -2.924 1.00 96.06 281 THR A N 1
ATOM 2167 C CA . THR A 1 281 ? 10.223 4.545 -3.206 1.00 96.06 281 THR A CA 1
ATOM 2168 C C . THR A 1 281 ? 10.877 5.213 -4.415 1.00 96.06 281 THR A C 1
ATOM 2170 O O . THR A 1 281 ? 11.983 4.801 -4.764 1.00 96.06 281 THR A O 1
ATOM 2173 N N . ASP A 1 282 ? 10.212 6.160 -5.081 1.00 94.69 282 ASP A N 1
ATOM 2174 C CA . ASP A 1 282 ? 10.801 6.935 -6.175 1.00 94.69 282 ASP A CA 1
ATOM 2175 C C . ASP A 1 282 ? 11.771 7.987 -5.597 1.00 94.69 282 ASP A C 1
ATOM 2177 O O . ASP A 1 282 ? 11.369 8.851 -4.806 1.00 94.69 282 ASP A O 1
ATOM 2181 N N . PRO A 1 283 ? 13.070 7.930 -5.931 1.00 95.62 283 PRO A N 1
ATOM 2182 C CA . PRO A 1 283 ? 14.027 8.929 -5.483 1.00 95.62 283 PRO A CA 1
ATOM 2183 C C . PRO A 1 283 ? 13.716 10.365 -5.915 1.00 95.62 283 PRO A C 1
ATOM 2185 O O . PRO A 1 283 ? 14.135 11.297 -5.218 1.00 95.62 283 PRO A O 1
ATOM 2188 N N . ASP A 1 284 ? 13.040 10.570 -7.043 1.00 91.50 284 ASP A N 1
ATOM 2189 C CA . ASP A 1 284 ? 12.712 11.903 -7.541 1.00 91.50 284 ASP A CA 1
ATOM 2190 C C . ASP A 1 284 ? 11.562 12.513 -6.737 1.00 91.50 284 ASP A C 1
ATOM 2192 O O . ASP A 1 284 ? 11.699 13.643 -6.258 1.00 91.50 284 ASP A O 1
ATOM 2196 N N . ASP A 1 285 ? 10.515 11.734 -6.456 1.00 90.44 285 ASP A N 1
ATOM 2197 C CA . ASP A 1 285 ? 9.425 12.118 -5.551 1.00 90.44 285 ASP A CA 1
ATOM 2198 C C . ASP A 1 285 ? 9.959 12.581 -4.185 1.00 90.44 285 ASP A C 1
ATOM 2200 O O . ASP A 1 285 ? 9.582 13.634 -3.658 1.00 90.44 285 ASP A O 1
ATOM 2204 N N . LEU A 1 286 ? 10.885 11.806 -3.608 1.00 91.94 286 LEU A N 1
ATOM 2205 C CA . LEU A 1 286 ? 11.488 12.116 -2.313 1.00 91.94 286 LEU A CA 1
ATOM 2206 C C . LEU A 1 286 ? 12.329 13.400 -2.372 1.00 91.94 286 LEU A C 1
ATOM 2208 O O . LEU A 1 286 ? 12.316 14.202 -1.438 1.00 91.94 286 LEU A O 1
ATOM 2212 N N . GLN A 1 287 ? 13.047 13.653 -3.462 1.00 92.88 287 GLN A N 1
ATOM 2213 C CA . GLN A 1 287 ? 13.826 14.886 -3.593 1.00 92.88 287 GLN A CA 1
ATOM 2214 C C . GLN A 1 287 ? 12.941 16.115 -3.798 1.00 92.88 287 GLN A C 1
ATOM 2216 O O . GLN A 1 287 ? 13.205 17.155 -3.189 1.00 92.88 287 GLN A O 1
ATOM 2221 N N . VAL A 1 288 ? 11.853 15.992 -4.566 1.00 88.19 288 VAL A N 1
ATOM 2222 C CA . VAL A 1 288 ? 10.825 17.040 -4.685 1.00 88.19 288 VAL A CA 1
ATOM 2223 C C . VAL A 1 288 ? 10.209 17.339 -3.316 1.00 88.19 288 VAL A C 1
ATOM 2225 O O . VAL A 1 288 ? 10.032 18.502 -2.948 1.00 88.19 288 VAL A O 1
ATOM 2228 N N . ALA A 1 289 ? 9.985 16.298 -2.514 1.00 86.00 289 ALA A N 1
ATOM 2229 C CA . ALA A 1 289 ? 9.536 16.391 -1.131 1.00 86.00 289 ALA A CA 1
ATOM 2230 C C . ALA A 1 289 ? 10.591 16.960 -0.158 1.00 86.00 289 ALA A C 1
ATOM 2232 O O . ALA A 1 289 ? 10.301 17.114 1.027 1.00 86.00 289 ALA A O 1
ATOM 2233 N N . GLY A 1 290 ? 11.801 17.284 -0.626 1.00 89.00 290 GLY A N 1
ATOM 2234 C CA . GLY A 1 290 ? 12.860 17.927 0.154 1.00 89.00 290 GLY A CA 1
ATOM 2235 C C . GLY A 1 290 ? 13.788 16.971 0.905 1.00 89.00 290 GLY A C 1
ATOM 2236 O O . GLY A 1 290 ? 14.545 17.423 1.768 1.00 89.00 290 GLY A O 1
ATOM 2237 N N . PHE A 1 291 ? 13.737 15.664 0.632 1.00 91.25 291 PHE A N 1
ATOM 2238 C CA . PHE A 1 291 ? 14.652 14.709 1.250 1.00 91.25 291 PHE A CA 1
ATOM 2239 C C . PHE A 1 291 ? 16.051 14.836 0.638 1.00 91.25 291 PHE A C 1
ATOM 2241 O O . PHE A 1 291 ? 16.239 14.789 -0.577 1.00 91.25 291 PHE A O 1
ATOM 2248 N N . ASP A 1 292 ? 17.054 14.955 1.505 1.00 93.81 292 ASP A N 1
ATOM 2249 C CA . ASP A 1 292 ? 18.455 14.812 1.116 1.00 93.81 292 ASP A CA 1
ATOM 2250 C C . ASP A 1 292 ? 18.893 13.338 1.163 1.00 93.81 292 ASP A C 1
ATOM 2252 O O . ASP A 1 292 ? 18.141 12.449 1.567 1.00 93.81 292 ASP A O 1
ATOM 2256 N N . ALA A 1 293 ? 20.139 13.065 0.775 1.00 95.88 293 ALA A N 1
ATOM 2257 C CA . ALA A 1 293 ? 20.676 11.707 0.761 1.00 95.88 293 ALA A CA 1
ATOM 2258 C C . ALA A 1 293 ? 20.573 10.995 2.124 1.00 95.88 293 ALA A C 1
ATOM 2260 O O . ALA A 1 293 ? 20.276 9.805 2.171 1.00 95.88 293 ALA A O 1
ATOM 2261 N N . ALA A 1 294 ? 20.810 11.699 3.236 1.00 95.62 294 ALA A N 1
ATOM 2262 C CA . ALA A 1 294 ? 20.849 11.085 4.561 1.00 95.62 294 ALA A CA 1
ATOM 2263 C C . ALA A 1 294 ? 19.442 10.822 5.118 1.00 95.62 294 ALA A C 1
ATOM 2265 O O . ALA A 1 294 ? 19.146 9.717 5.578 1.00 95.62 294 ALA A O 1
ATOM 2266 N N . SER A 1 295 ? 18.572 11.830 5.069 1.00 94.00 295 SER A N 1
ATOM 2267 C CA . SER A 1 295 ? 17.185 11.730 5.528 1.00 94.00 295 SER A CA 1
ATOM 2268 C C . SER A 1 295 ? 16.351 10.822 4.626 1.00 94.00 295 SER A C 1
ATOM 2270 O O . SER A 1 295 ? 15.583 10.011 5.141 1.00 94.00 295 SER A O 1
ATOM 2272 N N . GLY A 1 296 ? 16.550 10.891 3.306 1.00 95.00 296 GLY A N 1
ATOM 2273 C CA . GLY A 1 296 ? 15.924 10.000 2.331 1.00 95.00 296 GLY A CA 1
ATOM 2274 C C . GLY A 1 296 ? 16.346 8.549 2.536 1.00 95.00 296 GLY A C 1
ATOM 2275 O O . GLY A 1 296 ? 15.485 7.681 2.638 1.00 95.00 296 GLY A O 1
ATOM 2276 N N . ALA A 1 297 ? 17.647 8.281 2.720 1.00 96.94 297 ALA A N 1
ATOM 2277 C CA . ALA A 1 297 ? 18.136 6.935 3.024 1.00 96.94 297 ALA A CA 1
ATOM 2278 C C . ALA A 1 297 ? 17.531 6.369 4.321 1.00 96.94 297 ALA A C 1
ATOM 2280 O O . ALA A 1 297 ? 17.134 5.207 4.363 1.00 96.94 297 ALA A O 1
ATOM 2281 N N . ALA A 1 298 ? 17.438 7.171 5.386 1.00 95.75 298 ALA A N 1
ATOM 2282 C CA . ALA A 1 298 ? 16.814 6.736 6.636 1.00 95.75 298 ALA A CA 1
ATOM 2283 C C . ALA A 1 298 ? 15.315 6.434 6.460 1.00 95.75 298 ALA A C 1
ATOM 2285 O O . ALA A 1 298 ? 14.814 5.449 7.004 1.00 95.75 298 ALA A O 1
ATOM 2286 N N . TYR A 1 299 ? 14.617 7.259 5.678 1.00 95.38 299 TYR A N 1
ATOM 2287 C CA . TYR A 1 299 ? 13.203 7.088 5.370 1.00 95.38 299 TYR A CA 1
ATOM 2288 C C . TYR A 1 299 ? 12.933 5.804 4.580 1.00 95.38 299 TYR A C 1
ATOM 2290 O O . TYR A 1 299 ? 12.133 4.982 5.024 1.00 95.38 299 TYR A O 1
ATOM 2298 N N . VAL A 1 300 ? 13.640 5.577 3.467 1.00 97.44 300 VAL A N 1
ATOM 2299 C CA . VAL A 1 300 ? 13.422 4.377 2.639 1.00 97.44 300 VAL A CA 1
ATOM 2300 C C . VAL A 1 300 ? 13.771 3.092 3.387 1.00 97.44 300 VAL A C 1
ATOM 2302 O O . VAL A 1 300 ? 13.102 2.084 3.187 1.00 97.44 300 VAL A O 1
ATOM 2305 N N . ARG A 1 301 ? 14.748 3.118 4.308 1.00 97.69 301 ARG A N 1
ATOM 2306 C CA . ARG A 1 301 ? 15.030 1.968 5.184 1.00 97.69 301 ARG A CA 1
ATOM 2307 C C . ARG A 1 301 ? 13.839 1.632 6.076 1.00 97.69 301 ARG A C 1
ATOM 2309 O O . ARG A 1 301 ? 13.404 0.490 6.106 1.00 97.69 301 ARG A O 1
ATOM 2316 N N . ALA A 1 302 ? 13.270 2.634 6.742 1.00 96.38 302 ALA A N 1
ATOM 2317 C CA . ALA A 1 302 ? 12.081 2.439 7.568 1.00 96.38 302 ALA A CA 1
ATOM 2318 C C . ALA A 1 302 ? 10.854 2.008 6.743 1.00 96.38 302 ALA A C 1
ATOM 2320 O O . ALA A 1 302 ? 9.998 1.280 7.245 1.00 96.38 302 ALA A O 1
ATOM 2321 N N . LEU A 1 303 ? 10.770 2.434 5.478 1.00 97.44 303 LEU A N 1
ATOM 2322 C CA . LEU A 1 303 ? 9.727 1.981 4.565 1.00 97.44 303 LEU A CA 1
ATOM 2323 C C . LEU A 1 303 ? 9.888 0.493 4.231 1.00 97.44 303 LEU A C 1
ATOM 2325 O O . LEU A 1 303 ? 8.912 -0.249 4.308 1.00 97.44 303 LEU A O 1
ATOM 2329 N N . VAL A 1 304 ? 11.108 0.032 3.937 1.00 98.44 304 VAL A N 1
ATOM 2330 C CA . VAL A 1 304 ? 11.386 -1.400 3.737 1.00 98.44 304 VAL A CA 1
ATOM 2331 C C . VAL A 1 304 ? 11.060 -2.207 4.990 1.00 98.44 304 VAL A C 1
ATOM 2333 O O . VAL A 1 304 ? 10.372 -3.218 4.859 1.00 98.44 304 VAL A O 1
ATOM 2336 N N . ASP A 1 305 ? 11.458 -1.747 6.184 1.00 98.06 305 ASP A N 1
ATOM 2337 C CA . ASP A 1 305 ? 11.126 -2.415 7.451 1.00 98.06 305 ASP A CA 1
ATOM 2338 C C . ASP A 1 305 ? 9.601 -2.651 7.557 1.00 98.06 305 ASP A C 1
ATOM 2340 O O . ASP A 1 305 ? 9.150 -3.747 7.903 1.00 98.06 305 ASP A O 1
ATOM 2344 N N . ALA A 1 306 ? 8.788 -1.646 7.202 1.00 97.25 306 ALA A N 1
ATOM 2345 C CA . ALA A 1 306 ? 7.329 -1.741 7.243 1.00 97.25 306 ALA A CA 1
ATOM 2346 C C . ALA A 1 306 ? 6.772 -2.774 6.244 1.00 97.25 306 ALA A C 1
ATOM 2348 O O . ALA A 1 306 ? 5.924 -3.591 6.615 1.00 97.25 306 ALA A O 1
ATOM 2349 N N . TYR A 1 307 ? 7.273 -2.795 5.002 1.00 98.12 307 TYR A N 1
ATOM 2350 C CA . TYR A 1 307 ? 6.897 -3.816 4.014 1.00 98.12 307 TYR A CA 1
ATOM 2351 C C . TYR A 1 307 ? 7.351 -5.216 4.442 1.00 98.12 307 TYR A C 1
ATOM 2353 O O . TYR A 1 307 ? 6.604 -6.181 4.276 1.00 98.12 307 TYR A O 1
ATOM 2361 N N . ALA A 1 308 ? 8.547 -5.349 5.015 1.00 98.38 308 ALA A N 1
ATOM 2362 C CA . ALA A 1 308 ? 9.059 -6.611 5.532 1.00 98.38 308 ALA A CA 1
ATOM 2363 C C . ALA A 1 308 ? 8.155 -7.150 6.649 1.00 98.38 308 ALA A C 1
ATOM 2365 O O . ALA A 1 308 ? 7.729 -8.304 6.586 1.00 98.38 308 ALA A O 1
ATOM 2366 N N . ALA A 1 309 ? 7.800 -6.300 7.619 1.00 97.62 309 ALA A N 1
ATOM 2367 C CA . ALA A 1 309 ? 6.926 -6.641 8.737 1.00 97.62 309 ALA A CA 1
ATOM 2368 C C . ALA A 1 309 ? 5.497 -7.000 8.288 1.00 97.62 309 ALA A C 1
ATOM 2370 O O . ALA A 1 309 ? 4.909 -7.952 8.804 1.00 97.62 309 ALA A O 1
ATOM 2371 N N . ALA A 1 310 ? 4.941 -6.292 7.298 1.00 96.62 310 ALA A N 1
ATOM 2372 C CA . ALA A 1 310 ? 3.657 -6.655 6.692 1.00 96.62 310 ALA A CA 1
ATOM 2373 C C . ALA A 1 310 ? 3.716 -8.063 6.063 1.00 96.62 310 ALA A C 1
ATOM 2375 O O . ALA A 1 310 ? 2.838 -8.905 6.304 1.00 96.62 310 ALA A O 1
ATOM 2376 N N . GLY A 1 311 ? 4.816 -8.335 5.353 1.00 97.25 311 GLY A N 1
ATOM 2377 C CA . GLY A 1 311 ? 5.132 -9.597 4.693 1.00 97.25 311 GLY A CA 1
ATOM 2378 C C . GLY A 1 311 ? 5.217 -10.832 5.591 1.00 97.25 311 GLY A C 1
ATOM 2379 O O . GLY A 1 311 ? 5.086 -11.954 5.107 1.00 97.25 311 GLY A O 1
ATOM 2380 N N . GLU A 1 312 ? 5.417 -10.666 6.900 1.00 95.88 312 GLU A N 1
ATOM 2381 C CA . GLU A 1 312 ? 5.471 -11.787 7.854 1.00 95.88 312 GLU A CA 1
ATOM 2382 C C . GLU A 1 312 ? 4.101 -12.447 8.069 1.00 95.88 312 GLU A C 1
ATOM 2384 O O . GLU A 1 312 ? 4.015 -13.579 8.545 1.00 95.88 312 GLU A O 1
ATOM 2389 N N . SER A 1 313 ? 3.017 -11.737 7.744 1.00 90.81 313 SER A N 1
ATOM 2390 C CA . SER A 1 313 ? 1.645 -12.227 7.930 1.00 90.81 313 SER A CA 1
ATOM 2391 C C . SER A 1 313 ? 0.909 -12.512 6.630 1.00 90.81 313 SER A C 1
ATOM 2393 O O . SER A 1 313 ? 0.037 -13.380 6.601 1.00 90.81 313 SER A O 1
ATOM 2395 N N . SER A 1 314 ? 1.252 -11.790 5.565 1.00 91.69 314 SER A N 1
ATOM 2396 C CA . SER A 1 314 ? 0.633 -11.908 4.249 1.00 91.69 314 SER A CA 1
ATOM 2397 C C . SER A 1 314 ? 1.682 -11.623 3.180 1.00 91.69 314 SER A C 1
ATOM 2399 O O . SER A 1 314 ? 2.472 -10.708 3.375 1.00 91.69 314 SER A O 1
ATOM 2401 N N . PRO A 1 315 ? 1.708 -12.342 2.047 1.00 96.62 315 PRO A N 1
ATOM 2402 C CA . PRO A 1 315 ? 2.553 -11.961 0.922 1.00 96.62 315 PRO A CA 1
ATOM 2403 C C . PRO A 1 315 ? 2.180 -10.567 0.411 1.00 96.62 315 PRO A C 1
ATOM 2405 O O . PRO A 1 315 ? 0.999 -10.262 0.245 1.00 96.62 315 PRO A O 1
ATOM 2408 N N . VAL A 1 316 ? 3.186 -9.737 0.151 1.00 97.19 316 VAL A N 1
ATOM 2409 C CA . VAL A 1 316 ? 3.022 -8.377 -0.381 1.00 97.19 316 VAL A CA 1
ATOM 2410 C C . VAL A 1 316 ? 4.082 -8.124 -1.450 1.00 97.19 316 VAL A C 1
ATOM 2412 O O . VAL A 1 316 ? 5.115 -8.797 -1.475 1.00 97.19 316 VAL A O 1
ATOM 2415 N N . VAL A 1 317 ? 3.829 -7.180 -2.353 1.00 98.38 317 VAL A N 1
ATOM 2416 C CA . VAL A 1 317 ? 4.788 -6.784 -3.392 1.00 98.38 317 VAL A CA 1
ATOM 2417 C C . VAL A 1 317 ? 5.255 -5.368 -3.087 1.00 98.38 317 VAL A C 1
ATOM 2419 O O . VAL A 1 317 ? 4.433 -4.477 -2.921 1.00 98.38 317 VAL A O 1
ATOM 2422 N N . MET A 1 318 ? 6.568 -5.174 -3.003 1.00 98.38 318 MET A N 1
ATOM 2423 C CA . MET A 1 318 ? 7.212 -3.875 -2.850 1.00 98.38 318 MET A CA 1
ATOM 2424 C C . MET A 1 318 ? 7.948 -3.550 -4.148 1.00 98.38 318 MET A C 1
ATOM 2426 O O . MET A 1 318 ? 8.851 -4.289 -4.545 1.00 98.38 318 MET A O 1
ATOM 2430 N N . ILE A 1 319 ? 7.562 -2.464 -4.814 1.00 97.94 319 ILE A N 1
ATOM 2431 C CA . ILE A 1 319 ? 8.113 -2.087 -6.118 1.00 97.94 319 ILE A CA 1
ATOM 2432 C C . ILE A 1 319 ? 8.926 -0.811 -5.968 1.00 97.94 319 ILE A C 1
ATOM 2434 O O . ILE A 1 319 ? 8.416 0.191 -5.486 1.00 97.94 319 ILE A O 1
ATOM 2438 N N . SER A 1 320 ? 10.176 -0.856 -6.409 1.00 97.56 320 SER A N 1
ATOM 2439 C CA . SER A 1 320 ? 11.024 0.307 -6.638 1.00 97.56 320 SER A CA 1
ATOM 2440 C C . SER A 1 320 ? 11.058 0.617 -8.129 1.00 97.56 320 SER A C 1
ATOM 2442 O O . SER A 1 320 ? 11.163 -0.299 -8.952 1.00 97.56 320 SER A O 1
ATOM 2444 N N . GLN A 1 321 ? 10.999 1.897 -8.484 1.00 95.00 321 GLN A N 1
ATOM 2445 C CA . GLN A 1 321 ? 11.186 2.355 -9.852 1.00 95.00 321 GLN A CA 1
ATOM 2446 C C . GLN A 1 321 ? 12.128 3.561 -9.880 1.00 95.00 321 GLN A C 1
ATOM 2448 O O . GLN A 1 321 ? 12.111 4.380 -8.969 1.00 95.00 321 GLN A O 1
ATOM 2453 N N . GLN A 1 322 ? 12.966 3.620 -10.918 1.00 95.75 322 GLN A N 1
ATOM 2454 C CA . GLN A 1 322 ? 13.773 4.789 -11.267 1.00 95.75 322 GLN A CA 1
ATOM 2455 C C . GLN A 1 322 ? 13.886 4.923 -12.790 1.00 95.75 322 GLN A C 1
ATOM 2457 O O . GLN A 1 322 ? 14.139 3.939 -13.498 1.00 95.75 322 GLN A O 1
ATOM 2462 N N . GLU A 1 323 ? 13.762 6.137 -13.314 1.00 94.69 323 GLU A N 1
ATOM 2463 C CA . GLU A 1 323 ? 13.981 6.413 -14.736 1.00 94.69 323 GLU A CA 1
ATOM 2464 C C . GLU A 1 323 ? 15.474 6.486 -15.059 1.00 94.69 323 GLU A C 1
ATOM 2466 O O . GLU A 1 323 ? 16.276 7.086 -14.332 1.00 94.69 323 GLU A O 1
ATOM 2471 N N . ALA A 1 324 ? 15.881 5.839 -16.151 1.00 95.62 324 ALA A N 1
ATOM 2472 C CA . ALA A 1 324 ? 17.297 5.771 -16.492 1.00 95.62 324 ALA A CA 1
ATOM 2473 C C . ALA A 1 324 ? 17.848 7.100 -17.009 1.00 95.62 324 ALA A C 1
ATOM 2475 O O . ALA A 1 324 ? 18.992 7.447 -16.722 1.00 95.62 324 ALA A O 1
ATOM 2476 N N . ASP A 1 325 ? 17.091 7.872 -17.772 1.00 94.38 325 ASP A N 1
ATOM 2477 C CA . ASP A 1 325 ? 17.548 9.170 -18.259 1.00 94.38 325 ASP A CA 1
ATOM 2478 C C . ASP A 1 325 ? 17.789 10.166 -17.121 1.00 94.38 325 ASP A C 1
ATOM 2480 O O . ASP A 1 325 ? 18.820 10.841 -17.140 1.00 94.38 325 ASP A O 1
ATOM 2484 N N . GLN A 1 326 ? 16.987 10.130 -16.057 1.00 94.94 326 GLN A N 1
ATOM 2485 C CA . GLN A 1 326 ? 17.229 10.901 -14.832 1.00 94.94 326 GLN A CA 1
ATOM 2486 C C . GLN A 1 326 ? 18.525 10.486 -14.107 1.00 94.94 326 GLN A C 1
ATOM 2488 O O . GLN A 1 326 ? 19.193 11.307 -13.475 1.00 94.94 326 GLN A O 1
ATOM 2493 N N . MET A 1 327 ? 18.959 9.230 -14.263 1.00 97.00 327 MET A N 1
ATOM 2494 C CA . MET A 1 327 ? 20.248 8.745 -13.750 1.00 97.00 327 MET A CA 1
ATOM 2495 C C . MET A 1 327 ? 21.440 9.074 -14.666 1.00 97.00 327 MET A C 1
ATOM 2497 O O . MET A 1 327 ? 22.589 8.913 -14.249 1.00 97.00 327 MET A O 1
ATOM 2501 N N . GLU A 1 328 ? 21.220 9.563 -15.890 1.00 95.94 328 GLU A N 1
ATOM 2502 C CA . GLU A 1 328 ? 22.266 10.177 -16.726 1.00 95.94 328 GLU A CA 1
ATOM 2503 C C . GLU A 1 328 ? 22.303 11.697 -16.546 1.00 95.94 328 GLU A C 1
ATOM 2505 O O . GLU A 1 328 ? 23.383 12.287 -16.434 1.00 95.94 328 GLU A O 1
ATOM 2510 N N . ARG A 1 329 ? 21.127 12.327 -16.525 1.00 94.94 329 ARG A N 1
ATOM 2511 C CA . ARG A 1 329 ? 20.930 13.773 -16.436 1.00 94.94 329 ARG A CA 1
ATOM 2512 C C . ARG A 1 329 ? 19.774 14.048 -15.491 1.00 94.94 329 ARG A C 1
ATOM 2514 O O . ARG A 1 329 ? 18.627 14.102 -15.917 1.00 94.94 329 ARG A O 1
ATOM 2521 N N . ALA A 1 330 ? 20.103 14.259 -14.222 1.00 89.00 330 ALA A N 1
ATOM 2522 C CA . ALA A 1 330 ? 19.089 14.622 -13.247 1.00 89.00 330 ALA A CA 1
ATOM 2523 C C . ALA A 1 330 ? 18.363 15.911 -13.680 1.00 89.00 330 ALA A C 1
ATOM 2525 O O . ALA A 1 330 ? 19.028 16.872 -14.104 1.00 89.00 330 ALA A O 1
ATOM 2526 N N . PRO A 1 331 ? 17.026 15.955 -13.577 1.00 87.62 331 PRO A N 1
ATOM 2527 C CA . PRO A 1 331 ? 16.286 17.199 -13.691 1.00 87.62 331 PRO A CA 1
ATOM 2528 C C . PRO A 1 331 ? 16.720 18.214 -12.622 1.00 87.62 331 PRO A C 1
ATOM 2530 O O . PRO A 1 331 ? 17.396 17.897 -11.648 1.00 87.62 331 PRO A O 1
ATOM 2533 N N . LEU A 1 332 ? 16.332 19.481 -12.801 1.00 89.56 332 LEU A N 1
ATOM 2534 C CA . LEU A 1 332 ? 16.810 20.591 -11.958 1.00 89.56 332 LEU A CA 1
ATOM 2535 C C . LEU A 1 332 ? 16.411 20.482 -10.473 1.00 89.56 332 LEU A C 1
ATOM 2537 O O . LEU A 1 332 ? 16.967 21.208 -9.650 1.00 89.56 332 LEU A O 1
ATOM 2541 N N . TRP A 1 333 ? 15.439 19.632 -10.145 1.00 82.00 333 TRP A N 1
ATOM 2542 C CA . TRP A 1 333 ? 14.925 19.405 -8.792 1.00 82.00 333 TRP A CA 1
ATOM 2543 C C . TRP A 1 333 ? 15.474 18.139 -8.123 1.00 82.00 333 TRP A C 1
ATOM 2545 O O . TRP A 1 333 ? 15.196 17.925 -6.947 1.00 82.00 333 TRP A O 1
ATOM 2555 N N . SER A 1 334 ? 16.257 17.320 -8.829 1.00 91.75 334 SER A N 1
ATOM 2556 C CA . SER A 1 334 ? 16.871 16.112 -8.278 1.00 91.75 334 SER A CA 1
ATOM 2557 C C . SER A 1 334 ? 18.382 16.097 -8.525 1.00 91.75 334 SER A C 1
ATOM 2559 O O . SER A 1 334 ? 18.968 16.986 -9.149 1.00 91.75 334 SER A O 1
ATOM 2561 N N . SER A 1 335 ? 19.070 15.114 -7.954 1.00 97.00 335 SER A N 1
ATOM 2562 C CA . SER A 1 335 ? 20.505 14.943 -8.119 1.00 97.00 335 SER A CA 1
ATOM 2563 C C . SER A 1 335 ? 20.876 13.466 -8.134 1.00 97.00 335 SER A C 1
ATOM 2565 O O . SER A 1 335 ? 20.503 12.700 -7.248 1.00 97.00 335 SER A O 1
ATOM 2567 N N . ILE A 1 336 ? 21.702 13.082 -9.110 1.00 97.56 336 ILE A N 1
ATOM 2568 C CA . ILE A 1 336 ? 22.168 11.698 -9.269 1.00 97.56 336 ILE A CA 1
ATOM 2569 C C . ILE A 1 336 ? 22.820 11.149 -7.983 1.00 97.56 336 ILE A C 1
ATOM 2571 O O . ILE A 1 336 ? 22.542 9.997 -7.648 1.00 97.56 336 ILE A O 1
ATOM 2575 N N . PRO A 1 337 ? 23.665 11.897 -7.233 1.00 98.12 337 PRO A N 1
ATOM 2576 C CA . PRO A 1 337 ? 24.244 11.387 -5.988 1.00 98.12 337 PRO A CA 1
ATOM 2577 C C . PRO A 1 337 ? 23.202 11.067 -4.912 1.00 98.12 337 PRO A C 1
ATOM 2579 O O . PRO A 1 337 ? 23.330 10.044 -4.242 1.00 98.12 337 PRO A O 1
ATOM 2582 N N . THR A 1 338 ? 22.170 11.901 -4.764 1.00 97.38 338 THR A N 1
ATOM 2583 C CA . THR A 1 338 ? 21.076 11.634 -3.824 1.00 97.38 338 THR A CA 1
ATOM 2584 C C . THR A 1 338 ? 20.263 10.436 -4.300 1.00 97.38 338 THR A C 1
ATOM 2586 O O . THR A 1 338 ? 20.171 9.471 -3.548 1.00 97.38 338 THR A O 1
ATOM 2589 N N . SER A 1 339 ? 19.804 10.398 -5.559 1.00 98.00 339 SER A N 1
ATOM 2590 C CA . SER A 1 339 ? 19.063 9.237 -6.086 1.00 98.00 339 SER A CA 1
ATOM 2591 C C . SER A 1 339 ? 19.847 7.928 -5.921 1.00 98.00 339 SER A C 1
ATOM 2593 O O . SER A 1 339 ? 19.301 6.912 -5.502 1.00 98.00 339 SER A O 1
ATOM 2595 N N . THR A 1 340 ? 21.164 7.971 -6.143 1.00 98.31 340 THR A N 1
ATOM 2596 C CA . THR A 1 340 ? 22.074 6.838 -5.909 1.00 98.31 340 THR A CA 1
ATOM 2597 C C . THR A 1 340 ? 22.066 6.383 -4.447 1.00 98.31 340 THR A C 1
ATOM 2599 O O . THR A 1 340 ? 21.954 5.189 -4.186 1.00 98.31 340 THR A O 1
ATOM 2602 N N . ALA A 1 341 ? 22.175 7.310 -3.490 1.00 98.44 341 ALA A N 1
ATOM 2603 C CA . ALA A 1 341 ? 22.182 6.988 -2.062 1.00 98.44 341 ALA A CA 1
ATOM 2604 C C . ALA A 1 341 ? 20.839 6.416 -1.580 1.00 98.44 341 ALA A C 1
ATOM 2606 O O . ALA A 1 341 ? 20.820 5.506 -0.752 1.00 98.44 341 ALA A O 1
ATOM 2607 N N . LEU A 1 342 ? 19.726 6.929 -2.111 1.00 98.25 342 LEU A N 1
ATOM 2608 C CA . LEU A 1 342 ? 18.379 6.453 -1.798 1.00 98.25 342 LEU A CA 1
ATOM 2609 C C . LEU A 1 342 ? 18.175 5.022 -2.319 1.00 98.25 342 LEU A C 1
ATOM 2611 O O . LEU A 1 342 ? 17.773 4.150 -1.550 1.00 98.25 342 LEU A O 1
ATOM 2615 N N . LEU A 1 343 ? 18.524 4.756 -3.583 1.00 98.62 343 LEU A N 1
ATOM 2616 C CA . LEU A 1 343 ? 18.437 3.414 -4.172 1.00 98.62 343 LEU A CA 1
ATOM 2617 C C . LEU A 1 343 ? 19.367 2.413 -3.477 1.00 98.62 343 LEU A C 1
ATOM 2619 O O . LEU A 1 343 ? 18.946 1.297 -3.181 1.00 98.62 343 LEU A O 1
ATOM 2623 N N . ASP A 1 344 ? 20.606 2.802 -3.160 1.00 98.75 344 ASP A N 1
ATOM 2624 C CA . ASP A 1 344 ? 21.533 1.939 -2.418 1.00 98.75 344 ASP A CA 1
ATOM 2625 C C . ASP A 1 344 ? 20.981 1.578 -1.032 1.00 98.75 344 ASP A C 1
ATOM 2627 O O . ASP A 1 344 ? 20.989 0.409 -0.641 1.00 98.75 344 ASP A O 1
ATOM 2631 N N . ALA A 1 345 ? 20.431 2.559 -0.307 1.00 98.69 345 ALA A N 1
ATOM 2632 C CA . ALA A 1 345 ? 19.817 2.325 0.994 1.00 98.69 345 ALA A CA 1
ATOM 2633 C C . ALA A 1 345 ? 18.603 1.392 0.906 1.00 98.69 345 ALA A C 1
ATOM 2635 O O . ALA A 1 345 ? 18.487 0.473 1.720 1.00 98.69 345 ALA A O 1
ATOM 2636 N N . LEU A 1 346 ? 17.746 1.600 -0.094 1.00 98.69 346 LEU A N 1
ATOM 2637 C CA . LEU A 1 346 ? 16.573 0.778 -0.372 1.00 98.69 346 LEU A CA 1
ATOM 2638 C C . LEU A 1 346 ? 16.962 -0.680 -0.671 1.00 98.69 346 LEU A C 1
ATOM 2640 O O . LEU A 1 346 ? 16.464 -1.601 -0.024 1.00 98.69 346 LEU A O 1
ATOM 2644 N N . TYR A 1 347 ? 17.894 -0.897 -1.601 1.00 98.75 347 TYR A N 1
ATOM 2645 C CA . TYR A 1 347 ? 18.349 -2.229 -2.016 1.00 98.75 347 TYR A CA 1
ATOM 2646 C C . TYR A 1 347 ? 19.101 -2.965 -0.905 1.00 98.75 347 TYR A C 1
ATOM 2648 O O . TYR A 1 347 ? 18.837 -4.142 -0.642 1.00 98.75 347 TYR A O 1
ATOM 2656 N N . SER A 1 348 ? 19.991 -2.261 -0.203 1.00 98.69 348 SER A N 1
ATOM 2657 C CA . SER A 1 348 ? 20.711 -2.789 0.956 1.00 98.69 348 SER A CA 1
ATOM 2658 C C . SER A 1 348 ? 19.750 -3.242 2.058 1.00 98.69 348 SER A C 1
ATOM 2660 O O . SER A 1 348 ? 19.926 -4.327 2.623 1.00 98.69 348 SER A O 1
ATOM 2662 N N . GLN A 1 349 ? 18.723 -2.442 2.361 1.00 98.69 349 GLN A N 1
ATOM 2663 C CA . GLN A 1 349 ? 17.745 -2.786 3.391 1.00 98.69 349 GLN A CA 1
ATOM 2664 C C . GLN A 1 349 ? 16.858 -3.953 2.961 1.00 98.69 349 GLN A C 1
ATOM 2666 O O . GLN A 1 349 ? 16.691 -4.886 3.739 1.00 98.69 349 GLN A O 1
ATOM 2671 N N . ALA A 1 350 ? 16.381 -3.971 1.710 1.00 98.56 350 ALA A N 1
ATOM 2672 C CA . ALA A 1 350 ? 15.564 -5.072 1.193 1.00 98.56 350 ALA A CA 1
ATOM 2673 C C . ALA A 1 350 ? 16.278 -6.425 1.343 1.00 98.56 350 ALA A C 1
ATOM 2675 O O . ALA A 1 350 ? 15.671 -7.433 1.702 1.00 98.56 350 ALA A O 1
ATOM 2676 N N . ARG A 1 351 ? 17.598 -6.445 1.133 1.00 98.31 351 ARG A N 1
ATOM 2677 C CA . ARG A 1 351 ? 18.425 -7.629 1.386 1.00 98.31 351 ARG A CA 1
ATOM 2678 C C . ARG A 1 351 ? 18.598 -7.947 2.861 1.00 98.31 351 ARG A C 1
ATOM 2680 O O . ARG A 1 351 ? 18.516 -9.115 3.231 1.00 98.31 351 ARG A O 1
ATOM 2687 N N . THR A 1 352 ? 18.851 -6.929 3.675 1.00 98.06 352 THR A N 1
ATOM 2688 C CA . THR A 1 352 ? 19.053 -7.079 5.122 1.00 98.06 352 THR A CA 1
ATOM 2689 C C . THR A 1 352 ? 17.824 -7.687 5.795 1.00 98.06 352 THR A C 1
ATOM 2691 O O . THR A 1 352 ? 17.969 -8.608 6.596 1.00 98.06 352 THR A O 1
ATOM 2694 N N . ASP A 1 353 ? 16.628 -7.257 5.396 1.00 98.19 353 ASP A N 1
ATOM 2695 C CA . ASP A 1 353 ? 15.358 -7.747 5.945 1.00 98.19 353 ASP A CA 1
ATOM 2696 C C . ASP A 1 353 ? 14.864 -9.044 5.288 1.00 98.19 353 ASP A C 1
ATOM 2698 O O . ASP A 1 353 ? 13.794 -9.555 5.620 1.00 98.19 353 ASP A O 1
ATOM 2702 N N . GLY A 1 354 ? 15.644 -9.607 4.360 1.00 97.94 354 GLY A N 1
ATOM 2703 C CA . GLY A 1 354 ? 15.365 -10.902 3.751 1.00 97.94 354 GLY A CA 1
ATOM 2704 C C . GLY A 1 354 ? 14.193 -10.907 2.768 1.00 97.94 354 GLY A C 1
ATOM 2705 O O . GLY A 1 354 ? 13.584 -11.960 2.580 1.00 97.94 354 GLY A O 1
ATOM 2706 N N . LEU A 1 355 ? 13.880 -9.773 2.129 1.00 98.62 355 LEU A N 1
ATOM 2707 C CA . LEU A 1 355 ? 12.860 -9.728 1.079 1.00 98.62 355 LEU A CA 1
ATOM 2708 C C . LEU A 1 355 ? 13.268 -10.624 -0.100 1.00 98.62 355 LEU A C 1
ATOM 2710 O O . LEU A 1 355 ? 14.439 -10.720 -0.489 1.00 98.62 355 LEU A O 1
ATOM 2714 N N . HIS A 1 356 ? 12.276 -11.260 -0.717 1.00 98.56 356 HIS A N 1
ATOM 2715 C CA . HIS A 1 356 ? 12.475 -12.104 -1.887 1.00 98.56 356 HIS A CA 1
ATOM 2716 C C . HIS A 1 356 ? 12.627 -11.239 -3.139 1.00 98.56 356 HIS A C 1
ATOM 2718 O O . HIS A 1 356 ? 11.642 -10.744 -3.683 1.00 98.56 356 HIS A O 1
ATOM 2724 N N . VAL A 1 357 ? 13.862 -11.061 -3.605 1.00 98.69 357 VAL A N 1
ATOM 2725 C CA . VAL A 1 357 ? 14.136 -10.263 -4.807 1.00 98.69 357 VAL A CA 1
ATOM 2726 C C . VAL A 1 357 ? 13.720 -11.030 -6.058 1.00 98.69 357 VAL A C 1
ATOM 2728 O O . VAL A 1 357 ? 14.125 -12.177 -6.258 1.00 98.69 357 VAL A O 1
ATOM 2731 N N . VAL A 1 358 ? 12.892 -10.405 -6.886 1.00 98.81 358 VAL A N 1
ATOM 2732 C CA . VAL A 1 358 ? 12.326 -11.006 -8.094 1.00 98.81 358 VAL A CA 1
ATOM 2733 C C . VAL A 1 358 ? 12.161 -9.949 -9.183 1.00 98.81 358 VAL A C 1
ATOM 2735 O O . VAL A 1 358 ? 12.119 -8.751 -8.918 1.00 98.81 358 VAL A O 1
ATOM 2738 N N . THR A 1 359 ? 12.043 -10.399 -10.427 1.00 98.81 359 THR A N 1
ATOM 2739 C CA . THR A 1 359 ? 11.632 -9.540 -11.547 1.00 98.81 359 THR A CA 1
ATOM 2740 C C . THR A 1 359 ? 10.135 -9.229 -11.472 1.00 98.81 359 THR A C 1
ATOM 2742 O O . THR A 1 359 ? 9.368 -9.927 -10.801 1.00 98.81 359 THR A O 1
ATOM 2745 N N . LEU A 1 360 ? 9.684 -8.206 -12.198 1.00 98.44 360 LEU A N 1
ATOM 2746 C CA . LEU A 1 360 ? 8.280 -7.798 -12.239 1.00 98.44 360 LEU A CA 1
ATOM 2747 C C . LEU A 1 360 ? 7.381 -8.924 -12.777 1.00 98.44 360 LEU A C 1
ATOM 2749 O O . LEU A 1 360 ? 6.319 -9.188 -12.213 1.00 98.44 360 LEU A O 1
ATOM 2753 N N . ALA A 1 361 ? 7.826 -9.654 -13.807 1.00 98.50 361 ALA A N 1
ATOM 2754 C CA . ALA A 1 361 ? 7.109 -10.814 -14.336 1.00 98.50 361 ALA A CA 1
ATOM 2755 C C . ALA A 1 361 ? 6.978 -11.955 -13.314 1.00 98.50 361 ALA A C 1
ATOM 2757 O O . ALA A 1 361 ? 5.921 -12.583 -13.204 1.00 98.50 361 ALA A O 1
ATOM 2758 N N . GLN A 1 362 ? 8.032 -12.219 -12.538 1.00 98.75 362 GLN A N 1
ATOM 2759 C CA . GLN A 1 362 ? 7.996 -13.216 -11.467 1.00 98.75 362 GLN A CA 1
ATOM 2760 C C . GLN A 1 362 ? 7.057 -12.789 -10.332 1.00 98.75 362 GLN A C 1
ATOM 2762 O O . GLN A 1 362 ? 6.275 -13.617 -9.859 1.00 98.75 362 GLN A O 1
ATOM 2767 N N . ALA A 1 363 ? 7.079 -11.511 -9.937 1.00 98.69 363 ALA A N 1
ATOM 2768 C CA . ALA A 1 363 ? 6.153 -10.967 -8.946 1.00 98.69 363 ALA A CA 1
ATOM 2769 C C . ALA A 1 363 ? 4.696 -11.086 -9.408 1.00 98.69 363 ALA A C 1
ATOM 2771 O O . ALA A 1 363 ? 3.864 -11.589 -8.657 1.00 98.69 363 ALA A O 1
ATOM 2772 N N . ALA A 1 364 ? 4.397 -10.726 -10.661 1.00 98.31 364 ALA A N 1
ATOM 2773 C CA . ALA A 1 364 ? 3.076 -10.910 -11.260 1.00 98.31 364 ALA A CA 1
ATOM 2774 C C . ALA A 1 364 ? 2.627 -12.380 -11.229 1.00 98.31 364 ALA A C 1
ATOM 2776 O O . ALA A 1 364 ? 1.497 -12.684 -10.849 1.00 98.31 364 ALA A O 1
ATOM 2777 N N . GLY A 1 365 ? 3.519 -13.309 -11.589 1.00 98.38 365 GLY A N 1
ATOM 2778 C CA . GLY A 1 365 ? 3.246 -14.744 -11.544 1.00 98.38 365 GLY A CA 1
ATOM 2779 C C . GLY A 1 365 ? 2.940 -15.251 -10.131 1.00 98.38 365 GLY A C 1
ATOM 2780 O O . GLY A 1 365 ? 1.964 -15.978 -9.940 1.00 98.38 365 GLY A O 1
ATOM 2781 N N . ALA A 1 366 ? 3.736 -14.840 -9.142 1.00 98.38 366 ALA A N 1
ATOM 2782 C CA . ALA A 1 366 ? 3.553 -15.212 -7.740 1.00 98.38 366 ALA A CA 1
ATOM 2783 C C . ALA A 1 366 ? 2.290 -14.586 -7.124 1.00 98.38 366 ALA A C 1
ATOM 2785 O O . ALA A 1 366 ? 1.563 -15.263 -6.392 1.00 98.38 366 ALA A O 1
ATOM 2786 N N . ALA A 1 367 ? 1.986 -13.330 -7.469 1.00 98.38 367 ALA A N 1
ATOM 2787 C CA . ALA A 1 367 ? 0.818 -12.593 -6.993 1.00 98.38 367 ALA A CA 1
ATOM 2788 C C . ALA A 1 367 ? -0.497 -13.325 -7.258 1.00 98.38 367 ALA A C 1
ATOM 2790 O O . ALA A 1 367 ? -1.374 -13.338 -6.398 1.00 98.38 367 ALA A O 1
ATOM 2791 N N . ARG A 1 368 ? -0.615 -14.046 -8.379 1.00 97.75 368 ARG A N 1
ATOM 2792 C CA . ARG A 1 368 ? -1.821 -14.830 -8.708 1.00 97.75 368 ARG A CA 1
ATOM 2793 C C . ARG A 1 368 ? -2.218 -15.850 -7.638 1.00 97.75 368 ARG A C 1
ATOM 2795 O O . ARG A 1 368 ? -3.371 -16.266 -7.610 1.00 97.75 368 ARG A O 1
ATOM 2802 N N . ALA A 1 369 ? -1.291 -16.271 -6.775 1.00 97.50 369 ALA A N 1
ATOM 2803 C CA . ALA A 1 369 ? -1.566 -17.225 -5.704 1.00 97.50 369 ALA A CA 1
ATOM 2804 C C . ALA A 1 369 ? -2.211 -16.597 -4.452 1.00 97.50 369 ALA A C 1
ATOM 2806 O O . ALA A 1 369 ? -2.739 -17.339 -3.614 1.00 97.50 369 ALA A O 1
ATOM 2807 N N . PHE A 1 370 ? -2.139 -15.271 -4.291 1.00 97.38 370 PHE A N 1
ATOM 2808 C CA . PHE A 1 370 ? -2.592 -14.577 -3.079 1.00 97.38 370 PHE A CA 1
ATOM 2809 C C . PHE A 1 370 ? -3.440 -13.322 -3.323 1.00 97.38 370 PHE A C 1
ATOM 2811 O O . PHE A 1 370 ? -4.176 -12.926 -2.427 1.00 97.38 370 PHE A O 1
ATOM 2818 N N . ALA A 1 371 ? -3.377 -12.726 -4.512 1.00 97.69 371 ALA A N 1
ATOM 2819 C CA . ALA A 1 371 ? -4.003 -11.449 -4.854 1.00 97.69 371 ALA A CA 1
ATOM 2820 C C . ALA A 1 371 ? -5.546 -11.491 -4.941 1.00 97.69 371 ALA A C 1
ATOM 2822 O O . ALA A 1 371 ? -6.188 -10.453 -5.093 1.00 97.69 371 ALA A O 1
ATOM 2823 N N . ASP A 1 372 ? -6.160 -12.678 -4.874 1.00 97.12 372 ASP A N 1
ATOM 2824 C CA . ASP A 1 372 ? -7.618 -12.861 -4.837 1.00 97.12 372 ASP A CA 1
ATOM 2825 C C . ASP A 1 372 ? -8.169 -12.886 -3.401 1.00 97.12 372 ASP A C 1
ATOM 2827 O O . ASP A 1 372 ? -9.385 -12.995 -3.195 1.00 97.12 372 ASP A O 1
ATOM 2831 N N . ARG A 1 373 ? -7.273 -12.879 -2.406 1.00 97.31 373 ARG A N 1
ATOM 2832 C CA . ARG A 1 373 ? -7.604 -13.027 -0.993 1.00 97.31 373 ARG A CA 1
ATOM 2833 C C . ARG A 1 373 ? -7.780 -11.656 -0.342 1.00 97.31 373 ARG A C 1
ATOM 2835 O O . ARG A 1 373 ? -7.122 -10.701 -0.737 1.00 97.31 373 ARG A O 1
ATOM 2842 N N . PRO A 1 374 ? -8.610 -11.574 0.704 1.00 97.69 374 PRO A N 1
ATOM 2843 C CA . PRO A 1 374 ? -8.649 -10.409 1.574 1.00 97.69 374 PRO A CA 1
ATOM 2844 C C . PRO A 1 374 ? -7.263 -10.112 2.152 1.00 97.69 374 PRO A C 1
ATOM 2846 O O . PRO A 1 374 ? -6.631 -11.010 2.715 1.00 97.69 374 PRO A O 1
ATOM 2849 N N . ALA A 1 375 ? -6.835 -8.860 2.073 1.00 97.38 375 ALA A N 1
ATOM 2850 C CA . ALA A 1 375 ? -5.565 -8.392 2.606 1.00 97.38 375 ALA A CA 1
ATOM 2851 C C . ALA A 1 375 ? -5.803 -7.288 3.636 1.00 97.38 375 ALA A C 1
ATOM 2853 O O . ALA A 1 375 ? -6.688 -6.449 3.473 1.00 97.38 375 ALA A O 1
ATOM 2854 N N . ALA A 1 376 ? -5.011 -7.299 4.704 1.00 97.75 376 ALA A N 1
ATOM 2855 C CA . ALA A 1 376 ? -4.918 -6.206 5.658 1.00 97.75 376 ALA A CA 1
ATOM 2856 C C . ALA A 1 376 ? -3.441 -5.987 5.971 1.00 97.75 376 ALA A C 1
ATOM 2858 O O . ALA A 1 376 ? -2.744 -6.940 6.318 1.00 97.75 376 ALA A O 1
ATOM 2859 N N . VAL A 1 377 ? -2.965 -4.752 5.878 1.00 97.12 377 VAL A N 1
ATOM 2860 C CA . VAL A 1 377 ? -1.588 -4.397 6.236 1.00 97.12 377 VAL A CA 1
ATOM 2861 C C . VAL A 1 377 ? -1.581 -3.174 7.121 1.00 97.12 377 VAL A C 1
ATOM 2863 O O . VAL A 1 377 ? -2.386 -2.267 6.935 1.00 97.12 377 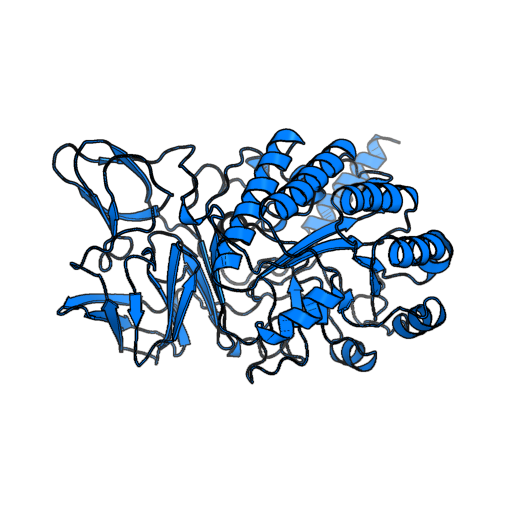VAL A O 1
ATOM 2866 N N . ALA A 1 378 ? -0.692 -3.171 8.108 1.00 96.94 378 ALA A N 1
ATOM 2867 C CA . ALA A 1 378 ? -0.518 -2.047 9.007 1.00 96.94 378 ALA A CA 1
ATOM 2868 C C . ALA A 1 378 ? 0.795 -1.339 8.699 1.00 96.94 378 ALA A C 1
ATOM 2870 O O . ALA A 1 378 ? 1.829 -1.997 8.598 1.00 96.94 378 ALA A O 1
ATOM 2871 N N . PHE A 1 379 ? 0.760 -0.014 8.601 1.00 96.19 379 PHE A N 1
ATOM 2872 C CA . PHE A 1 379 ? 1.950 0.806 8.406 1.00 96.19 379 PHE A CA 1
ATOM 2873 C C . PHE A 1 379 ? 2.147 1.723 9.609 1.00 96.19 379 PHE A C 1
ATOM 2875 O O . PHE A 1 379 ? 1.184 2.338 10.078 1.00 96.19 379 PHE A O 1
ATOM 2882 N N . PRO A 1 380 ? 3.370 1.824 10.157 1.00 95.12 380 PRO A N 1
ATOM 2883 C CA . PRO A 1 380 ? 3.651 2.773 11.220 1.00 95.12 380 PRO A CA 1
ATOM 2884 C C . PRO A 1 380 ? 3.653 4.196 10.658 1.00 95.12 380 PRO A C 1
ATOM 2886 O O . PRO A 1 380 ? 3.563 4.423 9.454 1.00 95.12 380 PRO A O 1
ATOM 2889 N N . TYR A 1 381 ? 3.828 5.165 11.543 1.00 91.00 381 TYR A N 1
ATOM 2890 C CA . TYR A 1 381 ? 4.280 6.480 11.129 1.00 91.00 381 TYR A CA 1
ATOM 2891 C C . TYR A 1 381 ? 5.797 6.501 10.974 1.00 91.00 381 TYR A C 1
ATOM 2893 O O . TYR A 1 381 ? 6.526 6.222 11.930 1.00 91.00 381 TYR A O 1
ATOM 2901 N N . ILE A 1 382 ? 6.260 6.866 9.779 1.00 90.50 382 ILE A N 1
ATOM 2902 C CA . ILE A 1 382 ? 7.677 7.055 9.484 1.00 90.50 382 ILE A CA 1
ATOM 2903 C C . ILE A 1 382 ? 8.015 8.545 9.623 1.00 90.50 382 ILE A C 1
ATOM 2905 O O . ILE A 1 382 ? 7.400 9.434 9.014 1.00 90.50 382 ILE A O 1
ATOM 2909 N N . TRP A 1 383 ? 8.983 8.835 10.492 1.00 83.88 383 TRP A N 1
ATOM 2910 C CA . TRP A 1 383 ? 9.403 10.203 10.775 1.00 83.88 383 TRP A CA 1
ATOM 2911 C C . TRP A 1 383 ? 10.131 10.832 9.580 1.00 83.88 383 TRP A C 1
ATOM 2913 O O . TRP A 1 383 ? 11.013 10.215 8.990 1.00 83.88 383 TRP A O 1
ATOM 2923 N N . SER A 1 384 ? 9.807 12.090 9.273 1.00 76.06 384 SER A N 1
ATOM 2924 C CA . SER A 1 384 ? 10.542 12.933 8.323 1.00 76.06 384 SER A CA 1
ATOM 2925 C C . SER A 1 384 ? 10.235 14.412 8.577 1.00 76.06 384 SER A C 1
ATOM 2927 O O . SER A 1 384 ? 9.096 14.757 8.904 1.00 76.06 384 SER A O 1
ATOM 2929 N N . PHE A 1 385 ? 11.255 15.261 8.414 1.00 67.25 385 PHE A N 1
ATOM 2930 C CA . PHE A 1 385 ? 11.175 16.727 8.455 1.00 67.25 385 PHE A CA 1
ATOM 2931 C C . PHE A 1 385 ? 11.155 17.374 7.058 1.00 67.25 385 PHE A C 1
ATOM 2933 O O . PHE A 1 385 ? 11.155 18.598 6.967 1.00 67.25 385 PHE A O 1
ATOM 2940 N N . ALA A 1 386 ? 11.215 16.572 5.993 1.00 58.91 386 ALA A N 1
ATOM 2941 C CA . ALA A 1 386 ? 11.621 17.041 4.672 1.00 58.91 386 ALA A CA 1
ATOM 2942 C C . ALA A 1 386 ? 10.568 17.901 3.958 1.00 58.91 386 ALA A C 1
ATOM 2944 O O . ALA A 1 386 ? 10.941 18.888 3.330 1.00 58.91 386 ALA A O 1
ATOM 2945 N N . VAL A 1 387 ? 9.273 17.584 4.102 1.00 62.50 387 VAL A N 1
ATOM 2946 C CA . VAL A 1 387 ? 8.214 18.250 3.322 1.00 62.50 387 VAL A CA 1
ATOM 2947 C C . VAL A 1 387 ? 8.012 19.692 3.792 1.00 62.50 387 VAL A C 1
ATOM 2949 O O . VAL A 1 387 ? 7.556 19.908 4.923 1.00 62.50 387 VAL A O 1
ATOM 2952 N N . PRO A 1 388 ? 8.327 20.703 2.957 1.00 59.31 388 PRO A N 1
ATOM 2953 C CA . PRO A 1 388 ? 8.170 22.094 3.347 1.00 59.31 388 PRO A CA 1
ATOM 2954 C C . PRO A 1 388 ? 6.689 22.462 3.482 1.00 59.31 388 PRO A C 1
ATOM 2956 O O . PRO A 1 388 ? 5.867 22.141 2.628 1.00 59.31 388 PRO A O 1
ATOM 2959 N N . GLU A 1 389 ? 6.364 23.239 4.514 1.00 49.94 389 GLU A N 1
ATOM 2960 C CA . GLU A 1 389 ? 4.999 23.695 4.835 1.00 49.94 389 GLU A CA 1
ATOM 2961 C C . GLU A 1 389 ? 4.290 24.413 3.672 1.00 49.94 389 GLU A C 1
ATOM 2963 O O . GLU A 1 389 ? 3.068 24.381 3.578 1.00 49.94 389 GLU A O 1
ATOM 2968 N N . ALA A 1 390 ? 5.049 25.018 2.751 1.00 50.31 390 ALA A N 1
ATOM 2969 C CA . ALA A 1 390 ? 4.514 25.702 1.574 1.00 50.31 390 ALA A CA 1
ATOM 2970 C C . ALA A 1 390 ? 3.802 24.768 0.578 1.00 50.31 390 ALA A C 1
ATOM 2972 O O . ALA A 1 390 ? 2.892 25.218 -0.113 1.00 50.31 390 ALA A O 1
ATOM 2973 N N . TRP A 1 391 ? 4.199 23.494 0.512 1.00 55.19 391 TRP A N 1
ATOM 2974 C CA . TRP A 1 391 ? 3.597 22.504 -0.389 1.00 55.19 391 TRP A CA 1
ATOM 2975 C C . TRP A 1 391 ? 2.383 21.823 0.231 1.00 55.19 391 TRP A C 1
ATOM 2977 O O . TRP A 1 391 ? 1.568 21.254 -0.482 1.00 55.19 391 TRP A O 1
ATOM 2987 N N . ALA A 1 392 ? 2.235 21.933 1.553 1.00 53.47 392 ALA A N 1
ATOM 2988 C CA . ALA A 1 392 ? 1.126 21.333 2.261 1.00 53.47 392 ALA A CA 1
ATOM 2989 C C . ALA A 1 392 ? 0.798 22.039 3.593 1.00 53.47 392 ALA A C 1
ATOM 2991 O O . ALA A 1 392 ? 1.079 21.539 4.691 1.00 53.47 392 ALA A O 1
ATOM 2992 N N . PRO A 1 393 ? 0.159 23.215 3.509 1.00 49.25 393 PRO A N 1
ATOM 2993 C CA . PRO A 1 393 ? -0.030 24.116 4.645 1.00 49.25 393 PRO A CA 1
ATOM 2994 C C . PRO A 1 393 ? -0.995 23.608 5.732 1.00 49.25 393 PRO A C 1
ATOM 2996 O O . PRO A 1 393 ? -1.120 24.251 6.772 1.00 49.25 393 PRO A O 1
ATOM 2999 N N . TRP A 1 394 ? -1.672 22.469 5.533 1.00 47.38 394 TRP A N 1
ATOM 3000 C CA . TRP A 1 394 ? -2.754 22.009 6.417 1.00 47.38 394 TRP A CA 1
ATOM 3001 C C . TRP A 1 394 ? -2.506 20.674 7.136 1.00 47.38 394 TRP A C 1
ATOM 3003 O O . TRP A 1 394 ? -3.305 20.327 8.005 1.00 47.38 394 TRP A O 1
ATOM 3013 N N . SER A 1 395 ? -1.425 19.935 6.841 1.00 49.03 395 SER A N 1
ATOM 3014 C CA . SER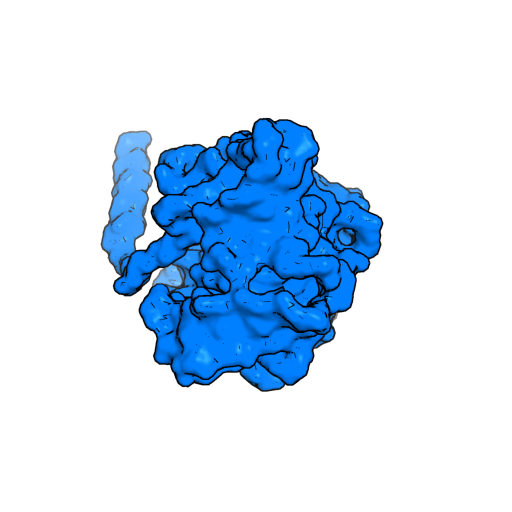 A 1 395 ? -1.279 18.551 7.334 1.00 49.03 395 SER A CA 1
ATOM 3015 C C . SER A 1 395 ? -0.032 18.228 8.173 1.00 49.03 395 SER A C 1
ATOM 3017 O O . SER A 1 395 ? -0.109 17.281 8.944 1.00 49.03 395 SER A O 1
ATOM 3019 N N . TYR A 1 396 ? 1.084 18.968 8.159 1.00 54.62 396 TYR A N 1
ATOM 3020 C CA . TYR A 1 396 ? 2.397 18.286 8.256 1.00 54.62 396 TYR A CA 1
ATOM 3021 C C . TYR A 1 396 ? 3.223 18.220 9.553 1.00 54.62 396 TYR A C 1
ATOM 3023 O O . TYR A 1 396 ? 4.319 17.660 9.527 1.00 54.62 396 TYR A O 1
ATOM 3031 N N . ARG A 1 397 ? 2.761 18.712 10.708 1.00 59.56 397 ARG A N 1
ATOM 3032 C CA . ARG A 1 397 ? 3.623 18.772 11.920 1.00 59.56 397 ARG A CA 1
ATOM 3033 C C . ARG A 1 397 ? 3.176 17.908 13.096 1.00 59.56 397 ARG A C 1
ATOM 3035 O O . ARG A 1 397 ? 3.489 18.223 14.242 1.00 59.56 397 ARG A O 1
ATOM 3042 N N . GLY A 1 398 ? 2.430 16.843 12.830 1.00 61.69 398 GLY A N 1
ATOM 3043 C CA . GLY A 1 398 ? 2.013 15.900 13.860 1.00 61.69 398 GLY A CA 1
ATOM 3044 C C . GLY A 1 398 ? 2.677 14.543 13.669 1.00 61.69 398 GLY A C 1
ATOM 3045 O O . GLY A 1 398 ? 2.828 14.110 12.525 1.00 61.69 398 GLY A O 1
ATOM 3046 N N . PRO A 1 399 ? 3.027 13.830 14.750 1.00 74.94 399 PRO A N 1
ATOM 3047 C CA . PRO A 1 399 ? 3.128 12.392 14.625 1.00 74.94 399 PRO A CA 1
ATOM 3048 C C . PRO A 1 399 ? 1.796 11.843 14.114 1.00 74.94 399 PRO A C 1
ATOM 3050 O O . PRO A 1 399 ? 0.745 12.171 14.669 1.00 74.94 399 PRO A O 1
ATOM 3053 N N . TYR A 1 400 ? 1.812 11.040 13.055 1.00 86.88 400 TYR A N 1
ATOM 3054 C CA . TYR A 1 400 ? 0.573 10.444 12.578 1.00 86.88 400 TYR A CA 1
ATOM 3055 C C . TYR A 1 400 ? 0.300 9.114 13.275 1.00 86.88 400 TYR A C 1
ATOM 3057 O O . TYR A 1 400 ? 1.225 8.363 13.577 1.00 86.88 400 TYR A O 1
ATOM 3065 N N . PRO A 1 401 ? -0.966 8.797 13.552 1.00 92.50 401 PRO A N 1
ATOM 3066 C CA . PRO A 1 401 ? -1.348 7.447 13.922 1.00 92.50 401 PRO A CA 1
ATOM 3067 C C . PRO A 1 401 ? -1.036 6.477 12.789 1.00 92.50 401 PRO A C 1
ATOM 3069 O O . PRO A 1 401 ? -1.213 6.820 11.622 1.00 92.50 401 PRO A O 1
ATOM 3072 N N . ALA A 1 402 ? -0.625 5.261 13.145 1.00 95.56 402 ALA A N 1
ATOM 3073 C CA . ALA A 1 402 ? -0.479 4.169 12.189 1.00 95.56 402 ALA A CA 1
ATOM 3074 C C . ALA A 1 402 ? -1.783 3.936 11.409 1.00 95.56 402 ALA A C 1
ATOM 3076 O O . ALA A 1 402 ? -2.878 4.193 11.921 1.00 95.56 402 ALA A O 1
ATOM 3077 N N . THR A 1 403 ? -1.671 3.414 10.195 1.00 96.50 403 THR A N 1
ATOM 3078 C CA . THR A 1 403 ? -2.822 3.025 9.375 1.00 96.50 403 THR A CA 1
ATOM 3079 C C . THR A 1 403 ? -2.937 1.514 9.271 1.00 96.50 403 THR A C 1
ATOM 3081 O O . THR A 1 403 ? -1.944 0.801 9.403 1.00 96.50 403 THR A O 1
ATOM 3084 N N . ILE A 1 404 ? -4.164 1.025 9.085 1.00 97.88 404 ILE A N 1
ATOM 3085 C CA . ILE A 1 404 ? -4.408 -0.291 8.496 1.00 97.88 404 ILE A CA 1
ATOM 3086 C C . ILE A 1 404 ? -5.142 -0.057 7.188 1.00 97.88 404 ILE A C 1
ATOM 3088 O O . ILE A 1 404 ? -6.227 0.528 7.198 1.00 97.88 404 ILE A O 1
ATOM 3092 N N . ASP A 1 405 ? -4.582 -0.555 6.096 1.00 97.56 405 ASP A N 1
ATOM 3093 C CA . ASP A 1 405 ? -5.251 -0.627 4.807 1.00 97.56 405 ASP A CA 1
ATOM 3094 C C . ASP A 1 405 ? -5.731 -2.051 4.571 1.00 97.56 405 ASP A C 1
ATOM 3096 O O . ASP A 1 405 ? -4.987 -3.023 4.705 1.00 97.56 405 ASP A O 1
ATOM 3100 N N . TYR A 1 406 ? -7.018 -2.162 4.266 1.00 98.38 406 TYR A N 1
ATOM 3101 C CA . TYR A 1 406 ? -7.715 -3.406 4.005 1.00 98.38 406 TYR A CA 1
ATOM 3102 C C . TYR A 1 406 ? -8.333 -3.364 2.619 1.00 98.38 406 TYR A C 1
ATOM 3104 O O . TYR A 1 406 ? -8.922 -2.354 2.228 1.00 98.38 406 TYR A O 1
ATOM 3112 N N . HIS A 1 407 ? -8.296 -4.487 1.917 1.00 98.31 407 HIS A N 1
ATOM 3113 C CA . HIS A 1 407 ? -9.156 -4.685 0.764 1.00 98.31 407 HIS A CA 1
ATOM 3114 C C . HIS A 1 407 ? -9.542 -6.152 0.588 1.00 98.31 407 HIS A C 1
ATOM 3116 O O . HIS A 1 407 ? -8.809 -7.070 0.960 1.00 98.31 407 HIS A O 1
ATOM 3122 N N . ASP A 1 408 ? -10.697 -6.363 -0.028 1.00 98.12 408 ASP A N 1
ATOM 3123 C CA . ASP A 1 408 ? -11.127 -7.634 -0.594 1.00 98.12 408 ASP A CA 1
ATOM 3124 C C . ASP A 1 408 ? -11.909 -7.390 -1.897 1.00 98.12 408 ASP A C 1
ATOM 3126 O O . ASP A 1 408 ? -11.904 -6.286 -2.439 1.00 98.12 408 ASP A O 1
ATOM 3130 N N . ALA A 1 409 ? -12.597 -8.407 -2.421 1.00 97.62 409 ALA A N 1
ATOM 3131 C CA . ALA A 1 409 ? -13.366 -8.261 -3.656 1.00 97.62 409 ALA A CA 1
ATOM 3132 C C . ALA A 1 409 ? -14.571 -7.300 -3.551 1.00 97.62 409 ALA A C 1
ATOM 3134 O O . ALA A 1 409 ? -15.095 -6.860 -4.576 1.00 97.62 409 ALA A O 1
ATOM 3135 N N . ALA A 1 410 ? -15.032 -6.982 -2.338 1.00 98.25 410 ALA A N 1
ATOM 3136 C CA . ALA A 1 410 ? -16.230 -6.191 -2.096 1.00 98.25 410 ALA A CA 1
ATOM 3137 C C . ALA A 1 410 ? -15.917 -4.726 -1.763 1.00 98.25 410 ALA A C 1
ATOM 3139 O O . ALA A 1 410 ? -16.636 -3.836 -2.240 1.00 98.25 410 ALA A O 1
ATOM 3140 N N . ALA A 1 411 ? -14.870 -4.456 -0.975 1.00 98.44 411 ALA A N 1
ATOM 3141 C CA . ALA A 1 411 ? -14.498 -3.091 -0.611 1.00 98.44 411 ALA A CA 1
ATOM 3142 C C . ALA A 1 411 ? -13.009 -2.889 -0.293 1.00 98.44 411 ALA A C 1
ATOM 3144 O O . ALA A 1 411 ? -12.317 -3.791 0.170 1.00 98.44 411 ALA A O 1
ATOM 3145 N N . GLY A 1 412 ? -12.559 -1.644 -0.464 1.00 98.31 412 GLY A N 1
ATOM 3146 C CA . GLY A 1 412 ? -11.334 -1.110 0.135 1.00 98.31 412 GLY A CA 1
ATOM 3147 C C . GLY A 1 412 ? -11.662 -0.251 1.358 1.00 98.31 412 GLY A C 1
ATOM 3148 O O . GLY A 1 412 ? -12.637 0.505 1.342 1.00 98.31 412 GLY A O 1
ATOM 3149 N N . MET A 1 413 ? -10.877 -0.355 2.429 1.00 98.44 413 MET A N 1
ATOM 3150 C CA . MET A 1 413 ? -11.080 0.374 3.684 1.00 98.44 413 MET A CA 1
ATOM 3151 C C . MET A 1 413 ? -9.749 0.793 4.298 1.00 98.44 413 MET A C 1
ATOM 3153 O O . MET A 1 413 ? -8.798 0.021 4.300 1.00 98.44 413 MET A O 1
ATOM 3157 N N . THR A 1 414 ? -9.718 1.973 4.913 1.00 97.62 414 THR A N 1
ATOM 3158 C CA . THR A 1 414 ? -8.544 2.429 5.674 1.00 97.62 414 THR A CA 1
ATOM 3159 C C . THR A 1 414 ? -8.951 2.831 7.070 1.00 97.62 414 THR A C 1
ATOM 3161 O O . THR A 1 414 ? -9.960 3.511 7.273 1.00 97.62 414 THR A O 1
ATOM 3164 N N . PHE A 1 415 ? -8.143 2.428 8.035 1.00 97.38 415 PHE A N 1
ATOM 3165 C CA . PHE A 1 415 ? -8.324 2.676 9.453 1.00 97.38 415 PHE A CA 1
ATOM 3166 C C . PHE A 1 415 ? -7.118 3.443 9.975 1.00 97.38 415 PHE A C 1
ATOM 3168 O O . PHE A 1 415 ? -6.016 3.295 9.457 1.00 97.38 415 PHE A O 1
ATOM 3175 N N . ILE A 1 416 ? -7.321 4.229 11.028 1.00 95.38 416 ILE A N 1
ATOM 3176 C CA . ILE A 1 416 ? -6.235 4.919 11.727 1.00 95.38 416 ILE A CA 1
ATOM 3177 C C . ILE A 1 416 ? -6.180 4.448 13.176 1.00 95.38 416 ILE A C 1
ATOM 3179 O O . ILE A 1 416 ? -7.220 4.173 13.784 1.00 95.38 416 ILE A O 1
ATOM 3183 N N . ALA A 1 417 ? -4.978 4.366 13.734 1.00 95.44 417 ALA A N 1
ATOM 3184 C CA . ALA A 1 417 ? -4.760 3.852 15.073 1.00 95.44 417 ALA A CA 1
ATOM 3185 C C . ALA A 1 417 ? -5.553 4.649 16.115 1.00 95.44 417 ALA A C 1
ATOM 3187 O O . ALA A 1 417 ? -5.559 5.882 16.128 1.00 95.44 417 ALA A O 1
ATOM 3188 N N . GLY A 1 418 ? -6.271 3.916 16.967 1.00 91.88 418 GLY A N 1
ATOM 3189 C CA . GLY A 1 418 ? -7.218 4.458 17.942 1.00 91.88 418 GLY A CA 1
ATOM 3190 C C . GLY A 1 418 ? -8.673 4.517 17.457 1.00 91.88 418 GLY A C 1
ATOM 3191 O O . GLY A 1 418 ? -9.576 4.470 18.293 1.00 91.88 418 GLY A O 1
ATOM 3192 N N . ARG A 1 419 ? -8.939 4.530 16.140 1.00 94.31 419 ARG A N 1
ATOM 3193 C CA . ARG A 1 419 ? -10.303 4.424 15.591 1.00 94.31 419 ARG A CA 1
ATOM 3194 C C . ARG A 1 419 ? -10.689 2.973 15.322 1.00 94.31 419 ARG A C 1
ATOM 3196 O O . ARG A 1 419 ? -9.950 2.234 14.674 1.00 94.31 419 ARG A O 1
ATOM 3203 N N . THR A 1 420 ? -11.889 2.599 15.762 1.00 95.69 420 THR A N 1
ATOM 3204 C CA . THR A 1 420 ? -12.487 1.287 15.469 1.00 95.69 420 THR A CA 1
ATOM 3205 C C . THR A 1 420 ? -13.080 1.231 14.061 1.00 95.69 420 THR A C 1
ATOM 3207 O O . THR A 1 420 ? -13.002 0.202 13.399 1.00 95.69 420 THR A O 1
ATOM 3210 N N . THR A 1 421 ? -13.690 2.318 13.585 1.00 97.44 421 THR A N 1
ATOM 3211 C CA . THR A 1 421 ? -14.340 2.396 12.267 1.00 97.44 421 THR A CA 1
ATOM 3212 C C . THR A 1 421 ? -13.404 2.987 11.204 1.00 97.44 421 THR A C 1
ATOM 3214 O O . THR A 1 421 ? -12.519 3.780 11.546 1.00 97.44 421 THR A O 1
ATOM 3217 N N . PRO A 1 422 ? -13.569 2.614 9.920 1.00 97.50 422 PRO A N 1
ATOM 3218 C CA . PRO A 1 422 ? -12.736 3.124 8.841 1.00 97.50 422 PRO A CA 1
ATOM 3219 C C . PRO A 1 422 ? -12.981 4.617 8.610 1.00 97.50 422 PRO A C 1
ATOM 3221 O O . PRO A 1 422 ? -14.070 5.142 8.847 1.00 97.50 422 PRO A O 1
ATOM 3224 N N . VAL A 1 423 ? -11.957 5.304 8.112 1.00 95.31 423 VAL A N 1
ATOM 3225 C CA . VAL A 1 423 ? -12.021 6.729 7.748 1.00 95.31 423 VAL A CA 1
ATOM 3226 C C . VAL A 1 423 ? -12.428 6.940 6.293 1.00 95.31 423 VAL A C 1
ATOM 3228 O O . VAL A 1 423 ? -12.909 8.012 5.937 1.00 95.31 423 VAL A O 1
ATOM 3231 N N . ARG A 1 424 ? -12.284 5.901 5.467 1.00 95.88 424 ARG A N 1
ATOM 3232 C CA . ARG A 1 424 ? -12.739 5.844 4.077 1.00 95.88 424 ARG A CA 1
ATOM 3233 C C . ARG A 1 424 ? -13.138 4.420 3.717 1.00 95.88 424 ARG A C 1
ATOM 3235 O O . ARG A 1 424 ? -12.540 3.466 4.216 1.00 95.88 424 ARG A O 1
ATOM 3242 N N . VAL A 1 425 ? -14.145 4.303 2.857 1.00 97.75 425 VAL A N 1
ATOM 3243 C CA . VAL A 1 425 ? -14.658 3.031 2.338 1.00 97.75 425 VAL A CA 1
ATOM 3244 C C . VAL A 1 425 ? -14.949 3.184 0.852 1.00 97.75 425 VAL A C 1
ATOM 3246 O O . VAL A 1 425 ? -15.672 4.102 0.458 1.00 97.75 425 VAL A O 1
ATOM 3249 N N . PHE A 1 426 ? -14.418 2.269 0.050 1.00 97.69 426 PHE A N 1
ATOM 3250 C CA . PHE A 1 426 ? -14.581 2.204 -1.400 1.00 97.69 426 PHE A CA 1
ATOM 3251 C C . PHE A 1 426 ? -15.370 0.943 -1.765 1.00 97.69 426 PHE A C 1
ATOM 3253 O O . PHE A 1 426 ? -14.778 -0.125 -1.911 1.00 97.69 426 PHE A O 1
ATOM 3260 N N . PRO A 1 427 ? -16.708 1.014 -1.874 1.00 97.81 427 PRO A N 1
ATOM 3261 C CA . PRO A 1 427 ? -17.518 -0.128 -2.289 1.00 97.81 427 PRO A CA 1
ATOM 3262 C C . PRO A 1 427 ? -17.293 -0.440 -3.777 1.00 97.81 427 PRO A C 1
ATOM 3264 O O . PRO A 1 427 ? -17.848 0.223 -4.658 1.00 97.81 427 PRO A O 1
ATOM 3267 N N . TYR A 1 428 ? -16.535 -1.497 -4.076 1.00 97.69 428 TYR A N 1
ATOM 3268 C CA . TYR A 1 428 ? -16.115 -1.828 -5.442 1.00 97.69 428 TYR A CA 1
ATOM 3269 C C . TYR A 1 428 ? -17.273 -2.163 -6.386 1.00 97.69 428 TYR A C 1
ATOM 3271 O O . TYR A 1 428 ? -17.163 -1.985 -7.602 1.00 97.69 428 TYR A O 1
ATOM 3279 N N . ALA A 1 429 ? -18.433 -2.550 -5.852 1.00 95.94 429 ALA A N 1
ATOM 3280 C CA . ALA A 1 429 ? -19.655 -2.723 -6.635 1.00 95.94 429 ALA A CA 1
ATOM 3281 C C . ALA A 1 429 ? -20.129 -1.427 -7.333 1.00 95.94 429 ALA A C 1
ATOM 3283 O O . ALA A 1 429 ? -20.795 -1.512 -8.365 1.00 95.94 429 ALA A O 1
ATOM 3284 N N . ARG A 1 430 ? -19.774 -0.237 -6.817 1.00 95.06 430 ARG A N 1
ATOM 3285 C CA . ARG A 1 430 ? -20.115 1.064 -7.432 1.00 95.06 430 ARG A CA 1
ATOM 3286 C C . ARG A 1 430 ? -19.202 1.433 -8.607 1.00 95.06 430 ARG A C 1
ATOM 3288 O O . ARG A 1 430 ? -19.566 2.284 -9.411 1.00 95.06 430 ARG A O 1
ATOM 3295 N N . ALA A 1 431 ? -18.052 0.776 -8.736 1.00 91.94 431 ALA A N 1
ATOM 3296 C CA . ALA A 1 431 ? -17.081 0.992 -9.802 1.00 91.94 431 ALA A CA 1
ATOM 3297 C C . ALA A 1 431 ? -17.267 -0.035 -10.929 1.00 91.94 431 ALA A C 1
ATOM 3299 O O . ALA A 1 431 ? -16.451 -0.929 -11.117 1.00 91.94 431 ALA A O 1
ATOM 3300 N N . ALA A 1 432 ? -18.382 0.036 -11.661 1.00 87.69 432 ALA A N 1
ATOM 3301 C CA . ALA A 1 432 ? -18.661 -0.930 -12.732 1.00 87.69 432 ALA A CA 1
ATOM 3302 C C . ALA A 1 432 ? -17.735 -0.782 -13.956 1.00 87.69 432 ALA A C 1
ATOM 3304 O O . ALA A 1 432 ? -17.644 -1.707 -14.765 1.00 87.69 432 ALA A O 1
ATOM 3305 N N . ARG A 1 433 ? -17.105 0.387 -14.116 1.00 85.50 433 ARG A N 1
ATOM 3306 C CA . ARG A 1 433 ? -16.152 0.720 -15.180 1.00 85.50 433 ARG A CA 1
ATOM 3307 C C . ARG A 1 433 ? -15.083 1.651 -14.617 1.00 85.50 433 ARG A C 1
ATOM 3309 O O . ARG A 1 433 ? -15.416 2.538 -13.830 1.00 85.50 433 ARG A O 1
ATOM 3316 N N . SER A 1 434 ? -13.844 1.487 -15.072 1.00 82.06 434 SER A N 1
ATOM 3317 C CA . SER A 1 434 ? -12.782 2.465 -14.826 1.00 82.06 434 SER A CA 1
ATOM 3318 C C . SER A 1 434 ? -13.023 3.714 -15.675 1.00 82.06 434 SER A C 1
ATOM 3320 O O . SER A 1 434 ? -13.511 3.619 -16.802 1.00 82.06 434 SER A O 1
ATOM 3322 N N . SER A 1 435 ? -12.658 4.878 -15.147 1.00 81.56 435 SER A N 1
ATOM 3323 C CA . SER A 1 435 ? -12.657 6.150 -15.869 1.00 81.56 435 SER A CA 1
ATOM 3324 C C . SER A 1 435 ? -11.327 6.831 -15.623 1.00 81.56 435 SER A C 1
ATOM 3326 O O . SER A 1 435 ? -11.032 7.141 -14.480 1.00 81.56 435 SER A O 1
ATOM 3328 N N . GLU A 1 436 ? -10.568 7.117 -16.672 1.00 73.56 436 GLU A N 1
ATOM 3329 C CA . GLU A 1 436 ? -9.233 7.727 -16.606 1.00 73.56 436 GLU A CA 1
ATOM 3330 C C . GLU A 1 436 ? -9.146 8.884 -15.598 1.00 73.56 436 GLU A C 1
ATOM 3332 O O . GLU A 1 436 ? -8.339 8.816 -14.677 1.00 73.56 436 GLU A O 1
ATOM 3337 N N . PHE A 1 437 ? -10.085 9.832 -15.670 1.00 79.44 437 PHE A N 1
ATOM 3338 C CA . PHE A 1 437 ? -10.080 11.077 -14.889 1.00 79.44 437 PHE A CA 1
ATOM 3339 C C . PHE A 1 437 ? -10.904 11.057 -13.594 1.00 79.44 437 PHE A C 1
ATOM 334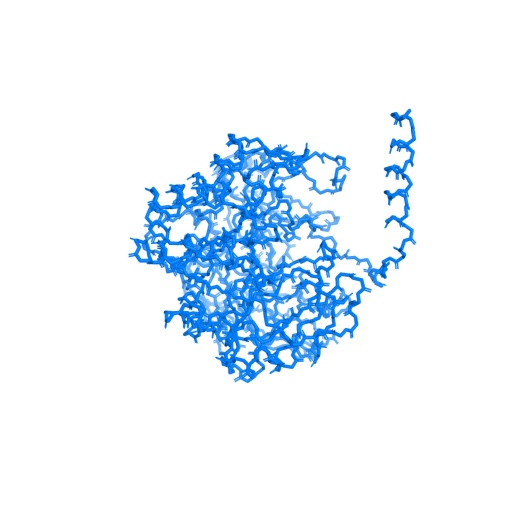1 O O . PHE A 1 437 ? -11.201 12.114 -13.042 1.00 79.44 437 PHE A O 1
ATOM 3348 N N . LEU A 1 438 ? -11.369 9.887 -13.141 1.00 84.00 438 LEU A N 1
ATOM 3349 C CA . LEU A 1 438 ? -12.194 9.786 -11.933 1.00 84.00 438 LEU A CA 1
ATOM 3350 C C . LEU A 1 438 ? -11.654 8.727 -10.984 1.00 84.00 438 LEU A C 1
ATOM 3352 O O . LEU A 1 438 ? -11.403 7.590 -11.379 1.00 84.00 438 LEU A O 1
ATOM 3356 N N . THR A 1 439 ? -11.563 9.090 -9.712 1.00 90.00 439 THR A N 1
ATOM 3357 C CA . THR A 1 439 ? -11.254 8.156 -8.632 1.00 90.00 439 THR A CA 1
ATOM 3358 C C . THR A 1 439 ? -12.411 7.181 -8.409 1.00 90.00 439 THR A C 1
ATOM 3360 O O . THR A 1 439 ? -13.529 7.371 -8.912 1.00 90.00 439 THR A O 1
ATOM 3363 N N . LEU A 1 440 ? -12.167 6.097 -7.669 1.00 92.88 440 LEU A N 1
ATOM 3364 C CA . LEU A 1 440 ? -13.241 5.162 -7.356 1.00 92.88 440 LEU A CA 1
ATOM 3365 C C . LEU A 1 440 ? -14.278 5.803 -6.419 1.00 92.88 440 LEU A C 1
ATOM 3367 O O . LEU A 1 440 ? -13.914 6.556 -5.513 1.00 92.88 440 LEU A O 1
ATOM 3371 N N . PRO A 1 441 ? -15.577 5.473 -6.566 1.00 93.88 441 PRO A N 1
ATOM 3372 C CA . PRO A 1 441 ? -16.606 6.021 -5.694 1.00 93.88 441 PRO A CA 1
ATOM 3373 C C . PRO A 1 441 ? -16.361 5.637 -4.231 1.00 93.88 441 PRO A C 1
ATOM 3375 O O . PRO A 1 441 ? -16.403 4.459 -3.868 1.00 93.88 441 PRO A O 1
ATOM 3378 N N . ARG A 1 442 ? -16.160 6.645 -3.383 1.00 94.75 442 ARG A N 1
ATOM 3379 C CA . ARG A 1 442 ? -16.091 6.512 -1.924 1.00 94.75 442 ARG A CA 1
ATOM 3380 C C . ARG A 1 442 ? -17.488 6.639 -1.310 1.00 94.75 442 ARG A C 1
ATOM 3382 O O . ARG A 1 442 ? -18.350 7.314 -1.871 1.00 94.75 442 ARG A O 1
ATOM 3389 N N . LEU A 1 443 ? -17.721 6.028 -0.147 1.00 95.81 443 LEU A N 1
ATOM 3390 C CA . LEU A 1 443 ? -18.881 6.383 0.677 1.00 95.81 443 LEU A CA 1
ATOM 3391 C C . LEU A 1 443 ? -18.802 7.846 1.113 1.00 95.81 443 LEU A C 1
ATOM 3393 O O . LEU A 1 443 ? -17.754 8.312 1.573 1.00 95.81 443 LEU A O 1
ATOM 3397 N N . GLN A 1 444 ? -19.934 8.539 1.036 1.00 94.69 444 GLN A N 1
ATOM 3398 C CA . GLN A 1 444 ? -20.048 9.875 1.607 1.00 94.69 444 GLN A CA 1
ATOM 3399 C C . GLN A 1 444 ? -20.275 9.829 3.112 1.00 94.69 444 GLN A C 1
ATOM 3401 O O . GLN A 1 444 ? -20.740 8.834 3.671 1.00 94.69 444 GLN A O 1
ATOM 3406 N N . ARG A 1 445 ? -20.008 10.948 3.793 1.00 92.94 445 ARG A N 1
ATOM 3407 C CA . ARG A 1 445 ? -20.200 11.058 5.248 1.00 92.94 445 ARG A CA 1
ATOM 3408 C C . ARG A 1 445 ? -21.630 10.717 5.685 1.00 92.94 445 ARG A C 1
ATOM 3410 O O . ARG A 1 445 ? -21.817 10.154 6.756 1.00 92.94 445 ARG A O 1
ATOM 3417 N N . SER A 1 446 ? -22.628 11.053 4.868 1.00 95.38 446 SER A N 1
ATOM 3418 C CA . SER A 1 446 ? -24.042 10.728 5.102 1.00 95.38 446 SER A CA 1
ATOM 3419 C C . SER A 1 446 ? -24.377 9.245 4.899 1.00 95.38 446 SER A C 1
ATOM 3421 O O . SER A 1 446 ? -25.431 8.799 5.346 1.00 95.38 446 SER A O 1
ATOM 3423 N N . GLU A 1 447 ? -23.500 8.487 4.240 1.00 97.06 447 GLU A N 1
ATOM 3424 C CA . GLU A 1 447 ? -23.640 7.052 3.989 1.00 97.06 447 GLU A CA 1
ATOM 3425 C C . GLU A 1 447 ? -22.845 6.195 4.983 1.00 97.06 447 GLU A C 1
ATOM 3427 O O . GLU A 1 447 ? -23.136 5.008 5.124 1.00 97.06 447 GLU A O 1
ATOM 3432 N N . MET A 1 448 ? -21.850 6.776 5.664 1.00 97.38 448 MET A N 1
ATOM 3433 C CA . MET A 1 448 ? -20.968 6.054 6.583 1.00 97.38 448 MET A CA 1
ATOM 3434 C C . MET A 1 448 ? -21.753 5.430 7.754 1.00 97.38 448 MET A C 1
ATOM 3436 O O . MET A 1 448 ? -22.441 6.154 8.482 1.00 97.38 448 MET A O 1
ATOM 3440 N N . PRO A 1 449 ? -21.628 4.109 7.989 1.00 98.00 449 PRO A N 1
ATOM 3441 C CA . PRO A 1 449 ? -22.228 3.452 9.144 1.00 98.00 449 PRO A CA 1
ATOM 3442 C C . PRO A 1 449 ? -21.710 4.006 10.476 1.00 98.00 449 PRO A C 1
ATOM 3444 O O . PRO A 1 449 ? -20.504 4.183 10.677 1.00 98.00 449 PRO A O 1
ATOM 3447 N N . ALA A 1 450 ? -22.620 4.212 11.427 1.00 97.38 450 ALA A N 1
ATOM 3448 C CA . ALA A 1 450 ? -22.296 4.685 12.766 1.00 97.38 450 ALA A CA 1
ATOM 3449 C C . ALA A 1 450 ? -22.226 3.518 13.759 1.00 97.38 450 ALA A C 1
ATOM 3451 O O . ALA A 1 450 ? -23.178 2.746 13.891 1.00 97.38 450 ALA A O 1
ATOM 3452 N N . LEU A 1 451 ? -21.124 3.415 14.507 1.00 97.56 451 LEU A N 1
ATOM 3453 C CA . LEU A 1 451 ? -21.069 2.580 15.707 1.00 97.56 451 LEU A CA 1
ATOM 3454 C C . LEU A 1 451 ? -21.884 3.279 16.806 1.00 97.56 451 LEU A C 1
ATOM 3456 O O . LEU A 1 451 ? -21.571 4.398 17.199 1.00 97.56 451 LEU A O 1
ATOM 3460 N N . THR A 1 452 ? -22.947 2.632 17.274 1.00 97.81 452 THR A N 1
ATOM 3461 C CA . THR A 1 452 ? -23.908 3.194 18.245 1.00 97.81 452 THR A CA 1
ATOM 3462 C C . THR A 1 452 ? -23.781 2.582 19.637 1.00 97.81 452 THR A C 1
ATOM 3464 O O . THR A 1 452 ? -24.388 3.068 20.589 1.00 97.81 452 THR A O 1
ATOM 3467 N N . GLY A 1 453 ? -23.003 1.507 19.771 1.00 97.19 453 GLY A N 1
ATOM 3468 C CA . GLY A 1 453 ? -22.750 0.862 21.050 1.00 97.19 453 GLY A CA 1
ATOM 3469 C C . GLY A 1 453 ? -21.790 -0.312 20.936 1.00 97.19 453 GLY A C 1
ATOM 3470 O O . GLY A 1 453 ? -21.759 -0.998 19.915 1.00 97.19 453 GLY A O 1
ATOM 3471 N N . ALA A 1 454 ? -21.078 -0.594 22.024 1.00 96.94 454 ALA A N 1
ATOM 3472 C CA . ALA A 1 454 ? -20.372 -1.852 22.223 1.00 96.94 454 ALA A CA 1
ATOM 3473 C C . ALA A 1 454 ? -20.613 -2.386 23.637 1.00 96.94 454 ALA A C 1
ATOM 3475 O O . ALA A 1 454 ? -20.862 -1.627 24.573 1.00 96.94 454 ALA A O 1
ATOM 3476 N N . SER A 1 455 ? -20.550 -3.702 23.792 1.00 95.56 455 SER A N 1
ATOM 3477 C CA . SER A 1 455 ? -20.566 -4.366 25.095 1.00 95.56 455 SER A CA 1
ATOM 3478 C C . SER A 1 455 ? -19.663 -5.589 25.060 1.00 95.56 455 SER A C 1
ATOM 3480 O O . SER A 1 455 ? -19.651 -6.301 24.059 1.00 95.56 455 SER A O 1
ATOM 3482 N N . PHE A 1 456 ? -18.948 -5.849 26.152 1.00 95.31 456 PHE A N 1
ATOM 3483 C CA . PHE A 1 456 ? -18.087 -7.019 26.288 1.00 95.31 456 PHE A CA 1
ATOM 3484 C C . PHE A 1 456 ? -18.595 -7.916 27.418 1.00 95.31 456 PHE A C 1
ATOM 3486 O O . PHE A 1 456 ? -18.697 -7.471 28.561 1.00 95.31 456 PHE A O 1
ATOM 3493 N N . ALA A 1 457 ? -18.924 -9.168 27.107 1.00 95.56 457 ALA A N 1
ATOM 3494 C CA . ALA A 1 457 ? -19.389 -10.143 28.089 1.00 95.56 457 ALA A CA 1
ATOM 3495 C C . ALA A 1 457 ? -18.973 -11.562 27.688 1.00 95.56 457 ALA A C 1
ATOM 3497 O O . ALA A 1 457 ? -19.128 -11.957 26.534 1.00 95.56 457 ALA A O 1
ATOM 3498 N N . GLY A 1 458 ? -18.439 -12.336 28.640 1.00 94.06 458 GLY A N 1
ATOM 3499 C CA . GLY A 1 458 ? -18.106 -13.751 28.423 1.00 94.06 458 GLY A CA 1
ATOM 3500 C C . GLY A 1 458 ? -17.154 -13.997 27.247 1.00 94.06 458 GLY A C 1
ATOM 3501 O O . GLY A 1 458 ? -17.368 -14.928 26.476 1.00 94.06 458 GLY A O 1
ATOM 3502 N N . GLY A 1 459 ? -16.152 -13.131 27.053 1.00 94.62 459 GLY A N 1
ATOM 3503 C CA . GLY A 1 459 ? -15.223 -13.238 25.924 1.00 94.62 459 GLY A CA 1
ATOM 3504 C C . GLY A 1 459 ? -15.818 -12.830 24.573 1.00 94.62 459 GLY A C 1
ATOM 3505 O O . GLY A 1 459 ? -15.196 -13.067 23.545 1.00 94.62 459 GLY A O 1
ATOM 3506 N N . THR A 1 460 ? -17.013 -12.239 24.540 1.00 97.12 460 THR A N 1
ATOM 3507 C CA . THR A 1 460 ? -17.664 -11.779 23.308 1.00 97.12 460 THR A CA 1
ATOM 3508 C C . THR A 1 460 ? -17.810 -10.264 23.325 1.00 97.12 460 THR A C 1
ATOM 3510 O O . THR A 1 460 ? -18.385 -9.694 24.251 1.00 97.12 460 THR A O 1
ATOM 3513 N N . LEU A 1 461 ? -17.295 -9.622 22.280 1.00 96.88 461 LEU A N 1
ATOM 3514 C CA . LEU A 1 461 ? -17.510 -8.222 21.960 1.00 96.88 461 LEU A CA 1
ATOM 3515 C C . LEU A 1 461 ? -18.714 -8.111 21.017 1.00 96.88 461 LEU A C 1
ATOM 3517 O O . LEU A 1 461 ? -18.678 -8.599 19.889 1.00 96.88 461 LEU A O 1
ATOM 3521 N N . THR A 1 462 ? -19.775 -7.455 21.473 1.00 97.81 462 THR A N 1
ATOM 3522 C CA . THR A 1 462 ? -20.975 -7.180 20.677 1.00 97.81 462 THR A CA 1
ATOM 3523 C C . THR A 1 462 ? -20.969 -5.717 20.255 1.00 97.81 462 THR A C 1
ATOM 3525 O O . THR A 1 462 ? -21.027 -4.835 21.111 1.00 97.81 462 THR A O 1
ATOM 3528 N N . LEU A 1 463 ? -20.949 -5.459 18.950 1.00 98.06 463 LEU A N 1
ATOM 3529 C CA . LEU A 1 463 ? -20.989 -4.126 18.348 1.00 98.06 463 LEU A CA 1
ATOM 3530 C C . LEU A 1 463 ? -22.367 -3.869 17.739 1.00 98.06 463 LEU A C 1
ATOM 3532 O O . LEU A 1 463 ? -22.955 -4.756 17.119 1.00 98.06 463 LEU A O 1
ATOM 3536 N N . ARG A 1 464 ? -22.886 -2.651 17.901 1.00 98.50 464 ARG A N 1
ATOM 3537 C CA . ARG A 1 464 ? -24.182 -2.224 17.360 1.00 98.50 464 ARG A CA 1
ATOM 3538 C C . ARG A 1 464 ? -23.978 -1.096 16.366 1.00 98.50 464 ARG A C 1
ATOM 3540 O O . ARG A 1 464 ? -23.396 -0.071 16.713 1.00 98.50 464 ARG A O 1
ATOM 3547 N N . PHE A 1 465 ? -24.508 -1.259 15.164 1.00 98.50 465 PHE A N 1
ATOM 3548 C CA . PHE A 1 465 ? -24.395 -0.282 14.088 1.00 98.50 465 PHE A CA 1
ATOM 3549 C C . PHE A 1 465 ? -25.759 0.250 13.676 1.00 98.50 465 PHE A C 1
ATOM 3551 O O . PHE A 1 465 ? -26.754 -0.472 13.755 1.00 98.50 465 PHE A O 1
ATOM 3558 N N . ASP A 1 466 ? -25.773 1.487 13.193 1.00 98.56 466 ASP A N 1
ATOM 3559 C CA . ASP A 1 466 ? -26.846 2.027 12.365 1.00 98.56 466 ASP A CA 1
ATOM 3560 C C . ASP A 1 466 ? -26.263 2.418 11.005 1.00 98.56 466 ASP A C 1
ATOM 3562 O O . ASP A 1 466 ? -25.311 3.199 10.935 1.00 98.56 466 ASP A O 1
ATOM 3566 N N . SER A 1 467 ? -26.786 1.821 9.935 1.00 98.50 467 SER A N 1
ATOM 3567 C CA . SER A 1 467 ? -26.251 1.978 8.583 1.00 98.50 467 SER A CA 1
ATOM 3568 C C . SER A 1 467 ? -27.248 2.698 7.670 1.00 98.50 467 SER A C 1
ATOM 3570 O O . SER A 1 467 ? -28.332 2.166 7.410 1.00 98.50 467 SER A O 1
ATOM 3572 N N . PRO A 1 468 ? -26.919 3.880 7.122 1.00 98.44 468 PRO A N 1
ATOM 3573 C CA . PRO A 1 468 ? -27.802 4.594 6.195 1.00 98.44 468 PRO A CA 1
ATOM 3574 C C . PRO A 1 468 ? -28.050 3.840 4.879 1.00 98.44 468 PRO A C 1
ATOM 3576 O O . PRO A 1 468 ? -29.116 3.973 4.270 1.00 98.44 468 PRO A O 1
ATOM 3579 N N . VAL A 1 469 ? -27.079 3.027 4.459 1.00 98.25 469 VAL A N 1
ATOM 3580 C CA . VAL A 1 469 ? -27.084 2.237 3.220 1.00 98.25 469 VAL A CA 1
ATOM 3581 C C . VAL A 1 469 ? -26.695 0.784 3.502 1.00 98.25 469 VAL A C 1
ATOM 3583 O O . VAL A 1 469 ? -26.133 0.482 4.551 1.00 98.25 469 VAL A O 1
ATOM 3586 N N . ALA A 1 470 ? -26.999 -0.131 2.580 1.00 98.38 470 ALA A N 1
ATOM 3587 C CA . ALA A 1 470 ? -26.420 -1.471 2.629 1.00 98.38 470 ALA A CA 1
ATOM 3588 C C . ALA A 1 470 ? -24.985 -1.420 2.086 1.00 98.38 470 ALA A C 1
ATOM 3590 O O . ALA A 1 470 ? -24.770 -0.842 1.017 1.00 98.38 470 ALA A O 1
ATOM 3591 N N . VAL A 1 471 ? -24.015 -1.979 2.811 1.00 98.31 471 VAL A N 1
ATOM 3592 C CA . VAL A 1 471 ? -22.598 -1.871 2.439 1.00 98.31 471 VAL A CA 1
ATOM 3593 C C . VAL A 1 471 ? -21.734 -2.961 3.070 1.00 98.31 471 VAL A C 1
ATOM 3595 O O . VAL A 1 471 ? -21.997 -3.391 4.192 1.00 98.31 471 VAL A O 1
ATOM 3598 N N . HIS A 1 472 ? -20.691 -3.380 2.353 1.00 98.56 472 HIS A N 1
ATOM 3599 C CA . HIS A 1 472 ? -19.598 -4.161 2.924 1.00 98.56 472 HIS A CA 1
ATOM 3600 C C . HIS A 1 472 ? -18.694 -3.231 3.742 1.00 98.56 472 HIS A C 1
ATOM 3602 O O . HIS A 1 472 ? -18.209 -2.222 3.228 1.00 98.56 472 HIS A O 1
ATOM 3608 N N . TYR A 1 473 ? -18.529 -3.524 5.027 1.00 98.56 473 TYR A N 1
ATOM 3609 C CA . TYR A 1 473 ? -17.898 -2.637 6.001 1.00 98.56 473 TYR A CA 1
ATOM 3610 C C . TYR A 1 473 ? -16.939 -3.409 6.901 1.00 98.56 473 TYR A C 1
ATOM 3612 O O . TYR A 1 473 ? -16.802 -4.624 6.786 1.00 98.56 473 TYR A O 1
ATOM 3620 N N . GLY A 1 474 ? -16.287 -2.721 7.833 1.00 98.25 474 GLY A N 1
ATOM 3621 C CA . GLY A 1 474 ? -15.401 -3.382 8.772 1.00 98.25 474 GLY A CA 1
ATOM 3622 C C . GLY A 1 474 ? -15.099 -2.572 10.018 1.00 98.25 474 GLY A C 1
ATOM 3623 O O . GLY A 1 474 ? -15.433 -1.392 10.126 1.00 98.25 474 GLY A O 1
ATOM 3624 N N . VAL A 1 475 ? -14.453 -3.237 10.970 1.00 98.50 475 VAL A N 1
ATOM 3625 C CA . VAL A 1 475 ? -13.842 -2.609 12.144 1.00 98.50 475 VAL A CA 1
ATOM 3626 C C . VAL A 1 475 ? -12.400 -3.061 12.306 1.00 98.50 475 VAL A C 1
ATOM 3628 O O . VAL A 1 475 ? -12.102 -4.232 12.077 1.00 98.50 475 VAL A O 1
ATOM 3631 N N . ALA A 1 476 ? -11.528 -2.153 12.738 1.00 98.00 476 ALA A N 1
ATOM 3632 C CA . ALA A 1 476 ? -10.160 -2.463 13.129 1.00 98.00 476 ALA A CA 1
ATOM 3633 C C . ALA A 1 476 ? -10.055 -2.657 14.645 1.00 98.00 476 ALA A C 1
ATOM 3635 O O . ALA A 1 476 ? -10.610 -1.893 15.438 1.00 98.00 476 ALA A O 1
ATOM 3636 N N . LEU A 1 477 ? -9.312 -3.687 15.036 1.00 96.69 477 LEU A N 1
ATOM 3637 C CA . LEU A 1 477 ? -9.012 -4.048 16.416 1.00 96.69 477 LEU A CA 1
ATOM 3638 C C . LEU A 1 477 ? -7.494 -3.990 16.581 1.00 96.69 477 LEU A C 1
ATOM 3640 O O . LEU A 1 477 ? -6.782 -4.896 16.145 1.00 96.69 477 LEU A O 1
ATOM 3644 N N . TRP A 1 478 ? -7.007 -2.910 17.191 1.00 96.00 478 TRP A N 1
ATOM 3645 C CA . TRP A 1 478 ? -5.580 -2.589 17.338 1.00 96.00 478 TRP A CA 1
ATOM 3646 C C . TRP A 1 478 ? -4.929 -3.361 18.494 1.00 96.00 478 TRP A C 1
ATOM 3648 O O . TRP A 1 478 ? -4.402 -2.785 19.446 1.00 96.00 478 TRP A O 1
ATOM 3658 N N . SER A 1 479 ? -5.041 -4.686 18.450 1.00 93.50 479 SER A N 1
ATOM 3659 C CA . SER A 1 479 ? -4.568 -5.599 19.490 1.00 93.50 479 SER A CA 1
ATOM 3660 C C . SER A 1 479 ? -3.604 -6.626 18.914 1.00 93.50 479 SER A C 1
ATOM 3662 O O . SER A 1 479 ? -3.935 -7.268 17.919 1.00 93.50 479 SER A O 1
ATOM 3664 N N . ASP A 1 480 ? -2.481 -6.844 19.595 1.00 91.38 480 ASP A N 1
ATOM 3665 C CA . ASP A 1 480 ? -1.461 -7.828 19.223 1.00 91.38 480 ASP A CA 1
ATOM 3666 C C . ASP A 1 480 ? -2.067 -9.243 19.049 1.00 91.38 480 ASP A C 1
ATOM 3668 O O . ASP A 1 480 ? -2.508 -9.847 20.038 1.00 91.38 480 ASP A O 1
ATOM 3672 N N . PRO A 1 481 ? -2.071 -9.804 17.822 1.00 92.94 481 PRO A N 1
ATOM 3673 C CA . PRO A 1 481 ? -2.635 -11.122 17.521 1.00 92.94 481 PRO A CA 1
ATOM 3674 C C . PRO A 1 481 ? -1.999 -12.297 18.269 1.00 92.94 481 PRO A C 1
ATOM 3676 O O . PRO A 1 481 ? -2.611 -13.365 18.387 1.00 92.94 481 PRO A O 1
ATOM 3679 N N . ALA A 1 482 ? -0.778 -12.128 18.786 1.00 91.62 482 ALA A N 1
ATOM 3680 C CA . ALA A 1 482 ? -0.132 -13.136 19.622 1.00 91.62 482 ALA A CA 1
ATOM 3681 C C . ALA A 1 482 ? -0.765 -13.215 21.022 1.00 91.62 482 ALA A C 1
ATOM 3683 O O . ALA A 1 482 ? -0.726 -14.268 21.658 1.00 91.62 482 ALA A O 1
ATOM 3684 N N . LYS A 1 483 ? -1.374 -12.119 21.490 1.00 92.44 483 LYS A N 1
ATOM 3685 C CA . LYS A 1 483 ? -2.034 -12.014 22.802 1.00 92.44 483 LYS A CA 1
ATOM 3686 C C . LYS A 1 483 ? -3.544 -12.171 22.699 1.00 92.44 483 LYS A C 1
ATOM 3688 O O . LYS A 1 483 ? -4.170 -12.726 23.599 1.00 92.44 483 LYS A O 1
ATOM 3693 N N . VAL A 1 484 ? -4.124 -11.666 21.614 1.00 94.25 484 VAL A N 1
ATOM 3694 C CA . VAL A 1 484 ? -5.568 -11.583 21.419 1.00 94.25 484 VAL A CA 1
ATOM 3695 C C . VAL A 1 484 ? -5.948 -12.138 20.055 1.00 94.25 484 VAL A C 1
ATOM 3697 O O . VAL A 1 484 ? -5.529 -11.627 19.022 1.00 94.25 484 VAL A O 1
ATOM 3700 N N . ARG A 1 485 ? -6.803 -13.164 20.035 1.00 96.88 485 ARG A N 1
ATOM 3701 C CA . ARG A 1 485 ? -7.340 -13.724 18.788 1.00 96.88 485 ARG A CA 1
ATOM 3702 C C . ARG A 1 485 ? -8.829 -13.471 18.654 1.00 96.88 485 ARG A C 1
ATOM 3704 O O . ARG A 1 485 ? -9.589 -13.703 19.593 1.00 96.88 485 ARG A O 1
ATOM 3711 N N . TRP A 1 486 ? -9.233 -13.057 17.460 1.00 97.31 486 TRP A N 1
ATOM 3712 C CA . TRP A 1 486 ? -10.605 -12.705 17.131 1.00 97.31 486 TRP A CA 1
ATOM 3713 C C . TRP A 1 486 ? -11.217 -13.762 16.220 1.00 97.31 486 TRP A C 1
ATOM 3715 O O . TRP A 1 486 ? -10.547 -14.337 15.368 1.00 97.31 486 TRP A O 1
ATOM 3725 N N . SER A 1 487 ? -12.504 -14.025 16.404 1.00 98.00 487 SER A N 1
ATOM 3726 C CA . SER A 1 487 ? -13.285 -14.883 15.515 1.00 98.00 487 SER A CA 1
ATOM 3727 C C . SER A 1 487 ? -14.725 -14.393 15.440 1.00 98.00 487 SER A C 1
ATOM 3729 O O . SER A 1 487 ? -15.235 -13.776 16.375 1.00 98.00 487 SER A O 1
ATOM 3731 N N . SER A 1 488 ? -15.399 -14.664 14.329 1.00 98.31 488 SER A N 1
ATOM 3732 C CA . SER A 1 488 ? -16.812 -14.345 14.149 1.00 98.31 488 SER A CA 1
ATOM 3733 C C . SER A 1 488 ? -17.460 -15.359 13.218 1.00 98.31 488 SER A C 1
ATOM 3735 O O . SER A 1 488 ? -16.797 -15.937 12.364 1.00 98.31 488 SER A O 1
ATOM 3737 N N . SER A 1 489 ? -18.765 -15.568 13.378 1.00 97.75 489 SER A N 1
ATOM 3738 C CA . SER A 1 489 ? -19.580 -16.317 12.416 1.00 97.75 489 SER A CA 1
ATOM 3739 C C . SER A 1 489 ? -20.146 -15.432 11.301 1.00 97.75 489 SER A C 1
ATOM 3741 O O . SER A 1 489 ? -20.700 -15.959 10.341 1.00 97.75 489 SER A O 1
ATOM 3743 N N . ARG A 1 490 ? -20.053 -14.100 11.437 1.00 98.00 490 ARG A N 1
ATOM 3744 C CA . ARG A 1 490 ? -20.649 -13.121 10.507 1.00 98.00 490 ARG A CA 1
ATOM 3745 C C . ARG A 1 490 ? -19.643 -12.128 9.932 1.00 98.00 490 ARG A C 1
ATOM 3747 O O . ARG A 1 490 ? -20.036 -11.291 9.130 1.00 98.00 490 ARG A O 1
ATOM 3754 N N . ALA A 1 491 ? -18.387 -12.205 10.359 1.00 98.38 491 ALA A N 1
ATOM 3755 C CA . ALA A 1 491 ? -17.309 -11.387 9.836 1.00 98.38 491 ALA A CA 1
ATOM 3756 C C . ALA A 1 491 ? -16.122 -12.255 9.436 1.00 98.38 491 ALA A C 1
ATOM 3758 O O . ALA A 1 491 ? -15.769 -13.221 10.117 1.00 98.38 491 ALA A O 1
ATOM 3759 N N . LEU A 1 492 ? -15.491 -11.851 8.347 1.00 98.25 492 LEU A N 1
ATOM 3760 C CA . LEU A 1 492 ? -14.186 -12.315 7.932 1.00 98.25 492 LEU A CA 1
ATOM 3761 C C . LEU A 1 492 ? -13.125 -11.579 8.757 1.00 98.25 492 LEU A C 1
ATOM 3763 O O . LEU A 1 492 ? -13.084 -10.352 8.756 1.00 98.25 492 LEU A O 1
ATOM 3767 N N . ILE A 1 493 ? -12.278 -12.327 9.465 1.00 98.25 493 ILE A N 1
ATOM 3768 C CA . ILE A 1 493 ? -11.175 -11.762 10.248 1.00 98.25 493 ILE A CA 1
ATOM 3769 C C . ILE A 1 493 ? -9.891 -11.841 9.424 1.00 98.25 493 ILE A C 1
ATOM 3771 O O . ILE A 1 493 ? -9.411 -12.940 9.145 1.00 98.25 493 ILE A O 1
ATOM 3775 N N . THR A 1 494 ? -9.320 -10.686 9.088 1.00 98.00 494 THR A N 1
ATOM 3776 C CA . THR A 1 494 ? -8.035 -10.570 8.387 1.00 98.00 494 THR A CA 1
ATOM 3777 C C . THR A 1 494 ? -7.035 -9.858 9.286 1.00 98.00 494 THR A C 1
ATOM 3779 O O . THR A 1 494 ? -7.280 -8.744 9.742 1.00 98.00 494 THR A O 1
ATOM 3782 N N . TYR A 1 495 ? -5.910 -10.505 9.574 1.00 97.00 495 TYR A N 1
ATOM 3783 C CA . TYR A 1 495 ? -4.875 -9.949 10.442 1.00 97.00 495 TYR A CA 1
ATOM 3784 C C . TYR A 1 495 ? -3.949 -9.007 9.671 1.00 97.00 495 TYR A C 1
ATOM 3786 O O . TYR A 1 495 ? -3.527 -9.334 8.568 1.00 97.00 495 TYR A O 1
ATOM 3794 N N . ALA A 1 496 ? -3.621 -7.865 10.278 1.00 96.81 496 ALA A N 1
ATOM 3795 C CA . ALA A 1 496 ? -2.709 -6.860 9.739 1.00 96.81 496 ALA A CA 1
ATOM 3796 C C . ALA A 1 496 ? -1.353 -6.957 10.452 1.00 96.81 496 ALA A C 1
ATOM 3798 O O . ALA A 1 496 ? -1.005 -6.126 11.297 1.00 96.81 496 ALA A O 1
ATOM 3799 N N . GLY A 1 497 ? -0.614 -8.035 10.182 1.00 94.44 497 GLY A N 1
ATOM 3800 C CA . GLY A 1 497 ? 0.643 -8.308 10.874 1.00 94.44 497 GLY A CA 1
ATOM 3801 C C . GLY A 1 497 ? 0.453 -8.506 12.376 1.00 94.44 497 GLY A C 1
ATOM 3802 O O . GLY A 1 497 ? -0.485 -9.162 12.827 1.00 94.44 497 GLY A O 1
ATOM 3803 N N . ARG A 1 498 ? 1.359 -7.912 13.159 1.00 95.50 498 ARG A N 1
ATOM 3804 C CA . ARG A 1 498 ? 1.283 -7.870 14.628 1.00 95.50 498 ARG A CA 1
ATOM 3805 C C . ARG A 1 498 ? 0.535 -6.643 15.173 1.00 95.50 498 ARG A C 1
ATOM 3807 O O . ARG A 1 498 ? 0.386 -6.521 16.386 1.00 95.50 498 ARG A O 1
ATOM 3814 N N . ALA A 1 499 ? 0.059 -5.745 14.308 1.00 96.19 499 ALA A N 1
ATOM 3815 C CA . ALA A 1 499 ? -0.597 -4.505 14.726 1.00 96.19 499 ALA A CA 1
ATOM 3816 C C . ALA A 1 499 ? -2.061 -4.705 15.143 1.00 96.19 499 ALA A C 1
ATOM 3818 O O . ALA A 1 499 ? -2.584 -3.967 15.980 1.00 96.19 499 ALA A O 1
ATOM 3819 N N . GLY A 1 500 ? -2.749 -5.681 14.544 1.00 96.38 500 GLY A N 1
ATOM 3820 C CA . GLY A 1 500 ? -4.174 -5.863 14.784 1.00 96.38 500 GLY A CA 1
ATOM 3821 C C . GLY A 1 500 ? -4.872 -6.788 13.801 1.00 96.38 500 GLY A C 1
ATOM 3822 O O . GLY A 1 500 ? -4.250 -7.589 13.100 1.00 96.38 500 GLY A O 1
ATOM 3823 N N . ALA A 1 501 ? -6.194 -6.665 13.757 1.00 97.44 501 ALA A N 1
ATOM 3824 C CA . ALA A 1 501 ? -7.051 -7.364 12.810 1.00 97.44 501 ALA A CA 1
ATOM 3825 C C . ALA A 1 501 ? -8.177 -6.459 12.309 1.00 97.44 501 ALA A C 1
ATOM 3827 O O . ALA A 1 501 ? -8.644 -5.578 13.033 1.00 97.44 501 ALA A O 1
ATOM 3828 N N . VAL A 1 502 ? -8.652 -6.730 11.098 1.00 98.44 502 VAL A N 1
ATOM 3829 C CA . VAL A 1 502 ? -9.874 -6.167 10.529 1.00 98.44 502 VAL A CA 1
ATOM 3830 C C . VAL A 1 502 ? -10.943 -7.250 10.517 1.00 98.44 502 VAL A C 1
ATOM 3832 O O . VAL A 1 502 ? -10.715 -8.349 10.016 1.00 98.44 502 VAL A O 1
ATOM 3835 N N . ALA A 1 503 ? -12.111 -6.945 11.077 1.00 98.62 503 ALA A N 1
ATOM 3836 C CA . ALA A 1 503 ? -13.304 -7.769 10.946 1.00 98.62 503 ALA A CA 1
ATOM 3837 C C . ALA A 1 503 ? -14.210 -7.148 9.879 1.00 98.62 503 ALA A C 1
ATOM 3839 O O . ALA A 1 503 ? -14.824 -6.116 10.147 1.00 98.62 503 ALA A O 1
ATOM 3840 N N . ALA A 1 504 ? -14.278 -7.757 8.695 1.00 98.69 504 ALA A N 1
ATOM 3841 C CA . ALA A 1 504 ? -15.064 -7.287 7.556 1.00 98.69 504 ALA A CA 1
ATOM 3842 C C . ALA A 1 504 ? -16.391 -8.058 7.429 1.00 98.69 504 ALA A C 1
ATOM 3844 O O . ALA A 1 504 ? -16.424 -9.276 7.616 1.00 98.69 504 ALA A O 1
ATOM 3845 N N . PHE A 1 505 ? -17.498 -7.359 7.181 1.00 98.62 505 PHE A N 1
ATOM 3846 C CA . PHE A 1 505 ? -18.856 -7.913 7.212 1.00 98.62 505 PHE A CA 1
ATOM 3847 C C . PHE A 1 505 ? -19.847 -7.062 6.415 1.00 98.62 505 PHE A C 1
ATOM 3849 O O . PHE A 1 505 ? -19.668 -5.858 6.236 1.00 98.62 505 PHE A O 1
ATOM 3856 N N . ASP A 1 506 ? -20.950 -7.682 5.999 1.00 98.62 506 ASP A N 1
ATOM 3857 C CA . ASP A 1 506 ? -22.038 -6.980 5.325 1.00 98.62 506 ASP A CA 1
ATOM 3858 C C . ASP A 1 506 ? -22.996 -6.337 6.331 1.00 98.62 506 ASP A C 1
ATOM 3860 O O . ASP A 1 506 ? -23.535 -6.989 7.232 1.00 98.62 506 ASP A O 1
ATOM 3864 N N . LEU A 1 507 ? -23.251 -5.045 6.143 1.00 98.50 507 LEU A N 1
ATOM 3865 C CA . LEU A 1 507 ? -24.258 -4.288 6.870 1.00 98.50 507 LEU A CA 1
ATOM 3866 C C . LEU A 1 507 ? -25.493 -4.079 5.991 1.00 98.50 507 LEU A C 1
ATOM 3868 O O . LEU A 1 507 ? -25.390 -3.413 4.958 1.00 98.50 507 LEU A O 1
ATOM 3872 N N . PRO A 1 508 ? -26.685 -4.571 6.378 1.00 98.31 508 PRO A N 1
ATOM 3873 C CA . PRO A 1 508 ? -27.927 -4.085 5.793 1.00 98.31 508 PRO A CA 1
ATOM 3874 C C . PRO A 1 508 ? -28.192 -2.636 6.222 1.00 98.31 508 PRO A C 1
ATOM 3876 O O . PRO A 1 508 ? -27.696 -2.168 7.248 1.00 98.31 508 PRO A O 1
ATOM 3879 N N . ARG A 1 509 ? -29.048 -1.938 5.467 1.00 98.38 509 ARG A N 1
ATOM 3880 C CA . ARG A 1 509 ? -29.576 -0.634 5.886 1.00 98.38 509 ARG A CA 1
ATOM 3881 C C . ARG A 1 509 ? -30.342 -0.767 7.210 1.00 98.38 509 ARG A C 1
ATOM 3883 O O . ARG A 1 509 ? -31.180 -1.654 7.360 1.00 98.38 509 ARG A O 1
ATOM 3890 N N . GLY A 1 510 ? -30.111 0.171 8.121 1.00 98.44 510 GLY A N 1
ATOM 3891 C CA . GLY A 1 510 ? -30.696 0.229 9.454 1.00 98.44 510 GLY A CA 1
ATOM 3892 C C . GLY A 1 510 ? -29.808 -0.416 10.516 1.00 98.44 510 GLY A C 1
ATOM 3893 O O . GLY A 1 510 ? -28.580 -0.425 10.417 1.00 98.44 510 GLY A O 1
ATOM 3894 N N . ARG A 1 511 ? -30.446 -0.945 11.563 1.00 98.50 511 ARG A N 1
ATOM 3895 C CA . ARG A 1 511 ? -29.746 -1.458 12.742 1.00 98.50 511 ARG A CA 1
ATOM 3896 C C . ARG A 1 511 ? -29.182 -2.850 12.515 1.00 98.50 511 ARG A C 1
ATOM 3898 O O . ARG A 1 511 ? -29.901 -3.752 12.092 1.00 98.50 511 ARG A O 1
ATOM 3905 N N . SER A 1 512 ? -27.928 -3.032 12.910 1.00 98.44 512 SER A N 1
ATOM 3906 C CA . SER A 1 512 ? -27.219 -4.307 12.819 1.00 98.44 512 SER A CA 1
ATOM 3907 C C . SER A 1 512 ? -26.426 -4.603 14.084 1.00 98.44 512 SER A C 1
ATOM 3909 O O . SER A 1 512 ? -26.010 -3.695 14.805 1.00 98.44 512 SER A O 1
ATOM 3911 N N . VAL A 1 513 ? -26.212 -5.891 14.345 1.00 98.31 513 VAL A N 1
ATOM 3912 C CA . VAL A 1 513 ? -25.402 -6.375 15.466 1.00 98.31 513 VAL A CA 1
ATOM 3913 C C . VAL A 1 513 ? -24.336 -7.319 14.933 1.00 98.31 513 VAL A C 1
ATOM 3915 O O . VAL A 1 513 ? -24.651 -8.270 14.211 1.00 98.31 513 VAL A O 1
ATOM 3918 N N . LEU A 1 514 ? -23.091 -7.058 15.323 1.00 98.38 514 LEU A N 1
ATOM 3919 C CA . LEU A 1 514 ? -21.944 -7.918 15.074 1.00 98.38 514 LEU A CA 1
ATOM 3920 C C . LEU A 1 514 ? -21.443 -8.487 16.397 1.00 98.38 514 LEU A C 1
ATOM 3922 O O . LEU A 1 514 ? -21.301 -7.760 17.377 1.00 98.38 514 LEU A O 1
ATOM 3926 N N . GLU A 1 515 ? -21.128 -9.775 16.404 1.00 98.38 515 GLU A N 1
ATOM 3927 C CA . GLU A 1 515 ? -20.505 -10.445 17.539 1.00 98.38 515 GLU A CA 1
ATOM 3928 C C . GLU A 1 515 ? -19.123 -10.954 17.140 1.00 98.38 515 GLU A C 1
ATOM 3930 O O . GLU A 1 515 ? -18.963 -11.669 16.144 1.00 98.38 515 GLU A O 1
ATOM 3935 N N . LEU A 1 516 ? -18.129 -10.574 17.936 1.00 98.12 516 LEU A N 1
ATOM 3936 C CA . LEU A 1 516 ? -16.738 -10.969 17.793 1.00 98.12 516 LEU A CA 1
ATOM 3937 C C . LEU A 1 516 ? -16.318 -11.702 19.064 1.00 98.12 516 LEU A C 1
ATOM 3939 O O . LEU A 1 516 ? -16.322 -11.138 20.157 1.00 98.12 516 LEU A O 1
ATOM 3943 N N . ARG A 1 517 ? -15.951 -12.971 18.936 1.00 97.94 517 ARG A N 1
ATOM 3944 C CA . ARG A 1 517 ? -15.382 -13.742 20.038 1.00 97.94 517 ARG A CA 1
ATOM 3945 C C . ARG A 1 517 ? -13.903 -13.428 20.158 1.00 97.94 517 ARG A C 1
ATOM 3947 O O . ARG A 1 517 ? -13.170 -13.507 19.174 1.00 97.94 517 ARG A O 1
ATOM 3954 N N . CYS A 1 518 ? -13.484 -13.129 21.375 1.00 96.31 518 CYS A N 1
ATOM 3955 C CA . CYS A 1 518 ? -12.117 -12.826 21.732 1.00 96.31 518 CYS A CA 1
ATOM 3956 C C . CYS A 1 518 ? -11.524 -13.923 22.618 1.00 96.31 518 CYS A C 1
ATOM 3958 O O . CYS A 1 518 ? -11.974 -14.149 23.741 1.00 96.31 518 CYS A O 1
ATOM 3960 N N . THR A 1 519 ? -10.459 -14.557 22.139 1.00 96.00 519 THR A N 1
ATOM 3961 C CA . THR A 1 519 ? -9.600 -15.421 22.954 1.00 96.00 519 THR A CA 1
ATOM 3962 C C . THR A 1 519 ? -8.435 -14.589 23.481 1.00 96.00 519 THR A C 1
ATOM 3964 O O . THR A 1 519 ? -7.711 -13.996 22.686 1.00 96.00 519 THR A O 1
ATOM 3967 N N . GLY A 1 520 ? -8.259 -14.536 24.805 1.00 93.06 520 GLY A N 1
ATOM 3968 C CA . GLY A 1 520 ? -7.194 -13.762 25.464 1.00 93.06 520 GLY A CA 1
ATOM 3969 C C . GLY A 1 520 ? -7.618 -12.386 25.999 1.00 93.06 520 GLY A C 1
ATOM 3970 O O . GLY A 1 520 ? -6.870 -11.779 26.760 1.00 93.06 520 GLY A O 1
ATOM 3971 N N . CYS A 1 521 ? -8.824 -11.901 25.683 1.00 92.38 521 CYS A N 1
ATOM 3972 C CA . CYS A 1 521 ? -9.353 -10.684 26.306 1.00 92.38 521 CYS A CA 1
ATOM 3973 C C . CYS A 1 521 ? -9.693 -10.925 27.781 1.00 92.38 521 CYS A C 1
ATOM 3975 O O . CYS A 1 521 ? -10.488 -11.807 28.106 1.00 92.38 521 CYS A O 1
ATOM 3977 N N . LEU A 1 522 ? -9.144 -10.086 28.661 1.00 87.25 522 LEU A N 1
ATOM 3978 C CA . LEU A 1 522 ? -9.410 -10.118 30.104 1.00 87.25 522 LEU A CA 1
ATOM 3979 C C . LEU A 1 522 ? -10.519 -9.143 30.536 1.00 87.25 522 LEU A C 1
ATOM 3981 O O . LEU A 1 522 ? -10.998 -9.220 31.664 1.00 87.25 522 LEU A O 1
ATOM 3985 N N . GLY A 1 523 ? -10.941 -8.233 29.657 1.00 87.25 523 GLY A N 1
ATOM 3986 C CA . GLY A 1 523 ? -11.939 -7.215 29.969 1.00 87.25 523 GLY A CA 1
ATOM 3987 C C . GLY A 1 523 ? -12.343 -6.384 28.754 1.00 87.25 523 GLY A C 1
ATOM 3988 O O . GLY A 1 523 ? -12.018 -6.724 27.619 1.00 87.25 523 GLY A O 1
ATOM 3989 N N . ALA A 1 524 ? -13.068 -5.294 29.016 1.00 81.56 524 ALA A N 1
ATOM 3990 C CA . ALA A 1 524 ? -13.563 -4.380 27.985 1.00 81.56 524 ALA A CA 1
ATOM 3991 C C . ALA A 1 524 ? -12.476 -3.451 27.410 1.00 81.56 524 ALA A C 1
ATOM 3993 O O . ALA A 1 524 ? -12.643 -2.943 26.303 1.00 81.56 524 ALA A O 1
ATOM 3994 N N . ALA A 1 525 ? -11.379 -3.239 28.147 1.00 88.56 525 ALA A N 1
ATOM 3995 C CA . ALA A 1 525 ? -10.201 -2.537 27.656 1.00 88.56 525 ALA A CA 1
ATOM 3996 C C . ALA A 1 525 ? -9.235 -3.541 27.014 1.00 88.56 525 ALA A C 1
ATOM 3998 O O . ALA A 1 525 ? -8.754 -4.470 27.667 1.00 88.56 525 ALA A O 1
ATOM 3999 N N . LEU A 1 526 ? -8.976 -3.365 25.722 1.00 88.62 526 LEU A N 1
ATOM 4000 C CA . LEU A 1 526 ? -8.113 -4.235 24.937 1.00 88.62 526 LEU A CA 1
ATOM 4001 C C . LEU A 1 526 ? -6.638 -3.866 25.158 1.00 88.62 526 LEU A C 1
ATOM 4003 O O . LEU A 1 526 ? -6.316 -2.680 25.290 1.00 88.62 526 LEU A O 1
ATOM 4007 N N . PRO A 1 527 ? -5.718 -4.847 25.179 1.00 85.75 527 PRO A N 1
ATOM 4008 C CA . PRO A 1 527 ? -4.296 -4.546 25.144 1.00 85.75 527 PRO A CA 1
ATOM 4009 C C . PRO A 1 527 ? -3.953 -3.949 23.778 1.00 85.75 527 PRO A C 1
ATOM 4011 O O . PRO A 1 527 ? -4.196 -4.575 22.744 1.00 85.75 527 PRO A O 1
ATOM 4014 N N . LEU A 1 528 ? -3.391 -2.742 23.779 1.00 86.75 528 LEU A N 1
ATOM 4015 C CA . LEU A 1 528 ? -2.920 -2.104 22.559 1.00 86.75 528 LEU A CA 1
ATOM 4016 C C . LEU A 1 528 ? -1.705 -2.857 21.993 1.00 86.75 528 LEU A C 1
ATOM 4018 O O . LEU A 1 528 ? -0.842 -3.315 22.749 1.00 86.75 528 LEU A O 1
ATOM 4022 N N . ALA A 1 529 ? -1.623 -2.962 20.668 1.00 80.62 529 ALA A N 1
ATOM 4023 C CA . ALA A 1 529 ? -0.387 -3.329 19.982 1.00 80.62 529 ALA A CA 1
ATOM 4024 C C . ALA A 1 529 ? 0.619 -2.164 20.073 1.00 80.62 529 ALA A C 1
ATOM 4026 O O . ALA A 1 529 ? 0.649 -1.287 19.208 1.00 80.62 529 ALA A O 1
ATOM 4027 N N . LEU A 1 530 ? 1.372 -2.131 21.177 1.00 70.81 530 LEU A N 1
ATOM 4028 C CA . LEU A 1 530 ? 2.428 -1.148 21.444 1.00 70.81 530 LEU A CA 1
ATOM 4029 C C . LEU A 1 530 ? 3.640 -1.322 20.521 1.00 70.81 530 LEU A C 1
ATOM 4031 O O . LEU A 1 530 ? 4.033 -2.484 20.260 1.00 70.81 530 LEU A O 1
#

Foldseek 3Di:
DVVVVVVVVVVVVVVVVPPPQPDPPDDADAPDDPQKDKFFAKPFQWWKWFFAQVFFIAIDGHGGHFIFIGNDMDIDPGIDTDADLDGDWFPLLFFDDFFLEEEAAEEECPDQFPLLLVLSLVLLVVLLFAYEYEYADPVSCVVCVVVQQVSCVVRVHAYEYAQFDDDVVCQPDTHGPCVQVVCCVSDVPHDHAEHEDEAQHDDPLVSSVVSPYQEYEHQLELAQQDSLFQLDFADPFKAQAPSQARSAHDLVLDNSYIYGYNAQFQCQCCVNQVLRQCGTLELLSVLLQQDFLVQLLLSLLSSLSNSRSQRVAAYGYGYHYYYSVCCVPPDPSHDNVSSSSNSSSNSVSCVVSNHHRDYPSVSSVVCSVGNQDKGKAKGGQGDDPGGDCVVGVDGPRHSFFIKIWIDHNQWTFMDGHSFFFTSKIAGCVQRSHHDSSHHGDIDDPQQGKDFPHWDDDPQKIKTKIAGQAKGWTKTWDQAQCVQKPKDFPAFDWHAHRRRTIITIGIDHHGMDMGMIGMDRDPDSHGHGSD

Radius of gyration: 23.5 Å; chains: 1; bounding box: 57×55×72 Å

pLDDT: mean 89.62, std 14.28, range [36.56, 98.81]